Protein AF-0000000066120672 (afdb_homodimer)

pLDDT: mean 97.35, std 4.1, range [66.5, 98.94]

Secondary structure (DSSP, 8-state):
---EEEEEEEE-TTSBSS-TT------S-HHHHHHHHHHHHT-SEEEEEHHHHHHH--------HHHHHHHHHTTS-SSPEEEEE-TT----TT-GGGSTTS-EEEEE-TTS-HHHHHHHHTTSEEEE-SSSS--HHHHHHHHHHTT--EEEE---HHHHHHHHHTT--SEEEEEE-SEEEE-TTS-BSS-SSEEEEE-EEEEEEEETTEEEEEEE---/---EEEEEEEE-TTSBSS-TT------S-HHHHHHHHHHHHT-SEEEEEHHHHHHH--------HHHHHHHHHTTS-SSPEEEEE-TT----TT-GGGSTTS-EEEEE-TTS-HHHHHHHHTTSEEEE-SSSS--HHHHHHHHHHTT--EEEE---HHHHHHHHHTT--SEEEEEE-SEEEE-TTS-BSS-SSEEEEE-EEEEEEEETTEEEEEEE---

Structure (mmCIF, N/CA/C/O backbone):
data_AF-0000000066120672-model_v1
#
loop_
_entity.id
_entity.type
_entity.pdbx_description
1 polymer "2,5-diamino-6-ribosylamino-4(3H)-pyrimidinone 5'-phosphate reductase"
#
loop_
_atom_site.group_PDB
_atom_site.id
_atom_site.type_symbol
_atom_site.label_atom_id
_atom_site.label_alt_id
_atom_site.label_comp_id
_atom_site.label_asym_id
_atom_site.label_entity_id
_atom_site.label_seq_id
_atom_site.pdbx_PDB_ins_code
_atom_site.Cartn_x
_atom_site.Cartn_y
_atom_site.Cartn_z
_atom_site.occupancy
_atom_site.B_iso_or_equiv
_atom_site.auth_seq_id
_atom_site.auth_comp_id
_atom_site.auth_asym_id
_atom_site.auth_atom_id
_atom_site.pdbx_PDB_model_num
ATOM 1 N N . MET A 1 1 ? -8.148 30.797 -4.625 1 92.19 1 MET A N 1
ATOM 2 C CA . MET A 1 1 ? -6.734 30.438 -4.547 1 92.19 1 MET A CA 1
ATOM 3 C C . MET A 1 1 ? -6.473 29.5 -3.367 1 92.19 1 MET A C 1
ATOM 5 O O . MET A 1 1 ? -7.219 29.516 -2.387 1 92.19 1 MET A O 1
ATOM 9 N N . ARG A 1 2 ? -5.52 28.562 -3.482 1 95.88 2 ARG A N 1
ATOM 10 C CA . ARG A 1 2 ? -5.184 27.625 -2.416 1 95.88 2 ARG A CA 1
ATOM 11 C C . ARG A 1 2 ? -3.674 27.438 -2.305 1 95.88 2 ARG A C 1
ATOM 13 O O . ARG A 1 2 ? -2.93 27.797 -3.221 1 95.88 2 ARG A O 1
ATOM 20 N N . PRO A 1 3 ? -3.229 26.969 -1.141 1 98.69 3 PRO A N 1
ATOM 21 C CA . PRO A 1 3 ? -1.801 26.672 -1.003 1 98.69 3 PRO A CA 1
ATOM 22 C C . PRO A 1 3 ? -1.337 25.562 -1.943 1 98.69 3 PRO A C 1
ATOM 24 O O . PRO A 1 3 ? -2.164 24.859 -2.531 1 98.69 3 PRO A O 1
ATOM 27 N N . TYR A 1 4 ? 0.012 25.547 -2.199 1 98.69 4 TYR A N 1
ATOM 28 C CA . TYR A 1 4 ? 0.62 24.328 -2.703 1 98.69 4 TYR A CA 1
ATOM 29 C C . TYR A 1 4 ? 0.546 23.219 -1.665 1 98.69 4 TYR A C 1
ATOM 31 O O . TYR A 1 4 ? 1.135 23.328 -0.587 1 98.69 4 TYR A O 1
ATOM 39 N N . VAL A 1 5 ? -0.21 22.203 -1.959 1 98.88 5 VAL A N 1
ATOM 40 C CA . VAL A 1 5 ? -0.444 21.109 -1.012 1 98.88 5 VAL A CA 1
ATOM 41 C C . VAL A 1 5 ? 0.444 19.922 -1.362 1 98.88 5 VAL A C 1
ATOM 43 O O . VAL A 1 5 ? 0.342 19.359 -2.457 1 98.88 5 VAL A O 1
ATOM 46 N N . PHE A 1 6 ? 1.314 19.562 -0.483 1 98.69 6 PHE A N 1
ATOM 47 C CA . PHE A 1 6 ? 2.09 18.344 -0.716 1 98.69 6 PHE A CA 1
ATOM 48 C C . PHE A 1 6 ? 1.981 17.391 0.472 1 98.69 6 PHE A C 1
ATOM 50 O O . PHE A 1 6 ? 1.935 17.844 1.623 1 98.69 6 PHE A O 1
ATOM 57 N N . VAL A 1 7 ? 1.856 16.141 0.172 1 98.94 7 VAL A N 1
ATOM 58 C CA . VAL A 1 7 ? 1.728 15.07 1.155 1 98.94 7 VAL A CA 1
ATOM 59 C C . VAL A 1 7 ? 3.088 14.414 1.393 1 98.94 7 VAL A C 1
ATOM 61 O O . VAL A 1 7 ? 3.84 14.172 0.445 1 98.94 7 VAL A O 1
ATOM 64 N N . ASN A 1 8 ? 3.445 14.211 2.623 1 98.81 8 ASN A N 1
ATOM 65 C CA . ASN A 1 8 ? 4.57 13.367 3.014 1 98.81 8 ASN A CA 1
ATOM 66 C C . ASN A 1 8 ? 4.129 12.227 3.924 1 98.81 8 ASN A C 1
ATOM 68 O O . ASN A 1 8 ? 3.547 12.461 4.984 1 98.81 8 ASN A O 1
ATOM 72 N N . VAL A 1 9 ? 4.414 11.023 3.568 1 98.38 9 VAL A N 1
ATOM 73 C CA . VAL A 1 9 ? 3.988 9.875 4.355 1 98.38 9 VAL A CA 1
ATOM 74 C C . VAL A 1 9 ? 5.012 8.75 4.219 1 98.38 9 VAL A C 1
ATOM 76 O O . VAL A 1 9 ? 5.703 8.648 3.203 1 98.38 9 VAL A O 1
ATOM 79 N N . ALA A 1 10 ? 5.18 8.008 5.262 1 98.25 10 ALA A N 1
ATOM 80 C CA . ALA A 1 10 ? 5.98 6.789 5.223 1 98.25 10 ALA A CA 1
ATOM 81 C C . ALA A 1 10 ? 5.09 5.551 5.18 1 98.25 10 ALA A C 1
ATOM 83 O O . ALA A 1 10 ? 4.062 5.492 5.859 1 98.25 10 ALA A O 1
ATOM 84 N N . ALA A 1 11 ? 5.48 4.598 4.391 1 98.5 11 ALA A N 1
ATOM 85 C CA . ALA A 1 11 ? 4.699 3.373 4.25 1 98.5 11 ALA A CA 1
ATOM 86 C C . ALA A 1 11 ? 5.609 2.154 4.129 1 98.5 11 ALA A C 1
ATOM 88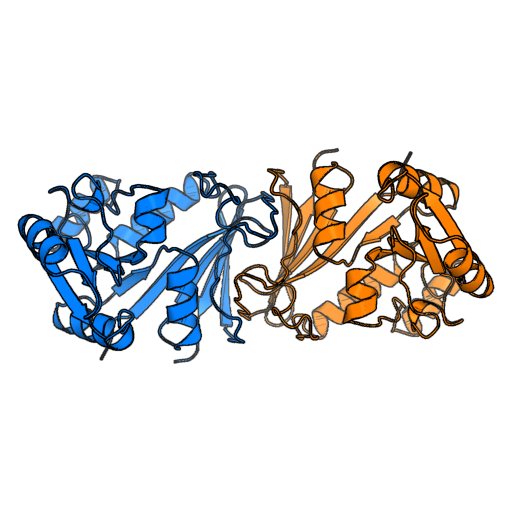 O O . ALA A 1 11 ? 6.777 2.277 3.742 1 98.5 11 ALA A O 1
ATOM 89 N N . SER A 1 12 ? 5.105 0.977 4.559 1 98.75 12 SER A N 1
ATOM 90 C CA . SER A 1 12 ? 5.738 -0.293 4.211 1 98.75 12 SER A CA 1
ATOM 91 C C . SER A 1 12 ? 5.656 -0.56 2.711 1 98.75 12 SER A C 1
ATOM 93 O O . SER A 1 12 ? 4.918 0.119 1.993 1 98.75 12 SER A O 1
ATOM 95 N N . LEU A 1 13 ? 6.398 -1.533 2.254 1 98.88 13 LEU A N 1
ATOM 96 C CA . LEU A 1 13 ? 6.418 -1.843 0.828 1 98.88 13 LEU A CA 1
ATOM 97 C C . LEU A 1 13 ? 5.043 -2.289 0.348 1 98.88 13 LEU A C 1
ATOM 99 O O . LEU A 1 13 ? 4.699 -2.105 -0.823 1 98.88 13 LEU A O 1
ATOM 103 N N . ASP A 1 14 ? 4.227 -2.822 1.266 1 98.81 14 ASP A N 1
ATOM 104 C CA . ASP A 1 14 ? 2.883 -3.275 0.91 1 98.81 14 ASP A CA 1
ATOM 105 C C . ASP A 1 14 ? 1.849 -2.182 1.168 1 98.81 14 ASP A C 1
ATOM 107 O O . ASP A 1 14 ? 0.646 -2.451 1.187 1 98.81 14 ASP A O 1
ATOM 111 N N . GLY A 1 15 ? 2.248 -0.941 1.44 1 98.5 15 GLY A N 1
ATOM 112 C CA . GLY A 1 15 ? 1.396 0.237 1.383 1 98.5 15 GLY A CA 1
ATOM 113 C C . GLY A 1 15 ? 0.753 0.573 2.715 1 98.5 15 GLY A C 1
ATOM 114 O O . GLY A 1 15 ? -0.168 1.391 2.777 1 98.5 15 GLY A O 1
ATOM 115 N N . LYS A 1 16 ? 1.225 -0.081 3.807 1 98.44 16 LYS A N 1
ATOM 116 C CA . LYS A 1 16 ? 0.629 0.154 5.117 1 98.44 16 LYS A CA 1
ATOM 117 C C . LYS A 1 16 ? 1.365 1.262 5.867 1 98.44 16 LYS A C 1
ATOM 119 O O . LYS A 1 16 ? 2.594 1.354 5.797 1 98.44 16 LYS A O 1
ATOM 124 N N . ILE A 1 17 ? 0.602 2.049 6.637 1 97.31 17 ILE A N 1
ATOM 125 C CA . ILE A 1 17 ? 1.225 3.141 7.379 1 97.31 17 ILE A CA 1
ATOM 126 C C . ILE A 1 17 ? 1.201 2.83 8.875 1 97.31 17 ILE A C 1
ATOM 128 O O . ILE A 1 17 ? 1.768 3.572 9.68 1 97.31 17 ILE A O 1
ATOM 132 N N . SER A 1 18 ? 0.506 1.805 9.25 1 95.75 18 SER A N 1
ATOM 133 C CA . SER A 1 18 ? 0.465 1.226 10.594 1 95.75 18 SER A CA 1
ATOM 134 C C . SER A 1 18 ? -0.163 -0.164 10.57 1 95.75 18 SER A C 1
ATOM 136 O O . SER A 1 18 ? -0.599 -0.641 9.523 1 95.75 18 SER A O 1
ATOM 138 N N . ASP A 1 19 ? -0.124 -0.851 11.672 1 95.69 19 ASP A N 1
ATOM 139 C CA . ASP A 1 19 ? -0.864 -2.105 11.781 1 95.69 19 ASP A CA 1
ATOM 140 C C . ASP A 1 19 ? -2.291 -1.859 12.266 1 95.69 19 ASP A C 1
ATOM 142 O O . ASP A 1 19 ? -2.713 -0.711 12.422 1 95.69 19 ASP A O 1
ATOM 146 N N . GLU A 1 20 ? -3.039 -2.877 12.438 1 92.62 20 GLU A N 1
ATOM 147 C CA . GLU A 1 20 ? -4.453 -2.748 12.766 1 92.62 20 GLU A CA 1
ATOM 148 C C . GLU A 1 20 ? -4.648 -2.16 14.164 1 92.62 20 GLU A C 1
ATOM 150 O O . GLU A 1 20 ? -5.727 -1.665 14.492 1 92.62 20 GLU A O 1
ATOM 155 N N . SER A 1 21 ? -3.617 -2.268 14.969 1 86.19 21 SER A N 1
ATOM 156 C CA . SER A 1 21 ? -3.713 -1.699 16.312 1 86.19 21 SER A CA 1
ATOM 157 C C . SER A 1 21 ? -3.451 -0.197 16.297 1 86.19 21 SER A C 1
ATOM 159 O O . SER A 1 21 ? -3.723 0.497 17.266 1 86.19 21 SER A O 1
ATOM 161 N N . ARG A 1 22 ? -3.096 0.302 15.219 1 73.44 22 ARG A N 1
ATOM 162 C CA . ARG A 1 22 ? -2.811 1.715 14.992 1 73.44 22 ARG A CA 1
ATOM 163 C C . ARG A 1 22 ? -1.753 2.225 15.969 1 73.44 22 ARG A C 1
ATOM 165 O O . ARG A 1 22 ? -1.838 3.355 16.453 1 73.44 22 ARG A O 1
ATOM 172 N N . LYS A 1 23 ? -0.928 1.219 16.438 1 73.12 23 LYS A N 1
ATOM 173 C CA . LYS A 1 23 ? 0.22 1.615 17.25 1 73.12 23 LYS A CA 1
ATOM 174 C C . LYS A 1 23 ? 1.409 1.993 16.359 1 73.12 23 LYS A C 1
ATOM 176 O O . LYS A 1 23 ? 1.483 1.584 15.203 1 73.12 23 LYS A O 1
ATOM 181 N N . GLN A 1 24 ? 2.289 2.746 16.984 1 66.56 24 GLN A N 1
ATOM 182 C CA . GLN A 1 24 ? 3.396 3.359 16.266 1 66.56 24 GLN A CA 1
ATOM 183 C C . GLN A 1 24 ? 4.387 2.305 15.781 1 66.56 24 GLN A C 1
ATOM 185 O O . GLN A 1 24 ? 4.867 1.487 16.578 1 66.56 24 GLN A O 1
ATOM 190 N N . LEU A 1 25 ? 4.426 2.053 14.508 1 83.06 25 LEU A N 1
ATOM 191 C CA . LEU A 1 25 ? 5.477 1.27 13.875 1 83.06 25 LEU A CA 1
ATOM 192 C C . LEU A 1 25 ? 6.488 2.178 13.18 1 83.06 25 LEU A C 1
ATOM 194 O O . LEU A 1 25 ? 6.113 3.178 12.57 1 83.06 25 LEU A O 1
ATOM 198 N N . ARG A 1 26 ? 7.727 1.93 13.461 1 87.88 26 ARG A N 1
ATOM 199 C CA . ARG A 1 26 ? 8.766 2.73 12.828 1 87.88 26 ARG A CA 1
ATOM 200 C C . ARG A 1 26 ? 9.016 2.271 11.391 1 87.88 26 ARG A C 1
ATOM 202 O O . ARG A 1 26 ? 9.562 1.19 11.164 1 87.88 26 ARG A O 1
ATOM 209 N N . ILE A 1 27 ? 8.625 3.105 10.5 1 95.38 27 ILE A N 1
ATOM 210 C CA . ILE A 1 27 ? 8.781 2.795 9.086 1 95.38 27 ILE A CA 1
ATOM 211 C C . ILE A 1 27 ? 9.945 3.592 8.508 1 95.38 27 ILE A C 1
ATOM 213 O O . ILE A 1 27 ? 10.773 3.049 7.766 1 95.38 27 ILE A O 1
ATOM 217 N N . SER A 1 28 ? 10.117 4.836 8.859 1 95.38 28 SER A N 1
ATOM 218 C CA . SER A 1 28 ? 11.133 5.727 8.32 1 95.38 28 SER A CA 1
ATOM 219 C C . SER A 1 28 ? 12.492 5.465 8.961 1 95.38 28 SER A C 1
ATOM 221 O O . SER A 1 28 ? 12.57 5.078 10.133 1 95.38 28 SER A O 1
ATOM 223 N N . CYS A 1 29 ? 13.539 5.613 8.266 1 97.06 29 CYS A N 1
ATOM 224 C CA . CYS A 1 29 ? 14.883 5.605 8.82 1 97.06 29 CYS A CA 1
ATOM 225 C C . CYS A 1 29 ? 15.297 7 9.281 1 97.06 29 CYS A C 1
ATOM 227 O O . CYS A 1 29 ? 14.562 7.965 9.078 1 97.06 29 CYS A O 1
ATOM 229 N N . GLU A 1 30 ? 16.469 7.078 9.914 1 97.56 30 GLU A N 1
ATOM 230 C CA . GLU A 1 30 ? 16.953 8.352 10.438 1 97.56 30 GLU A CA 1
ATOM 231 C C . GLU A 1 30 ? 17.156 9.367 9.32 1 97.56 30 GLU A C 1
ATOM 233 O O . GLU A 1 30 ? 16.859 10.555 9.484 1 97.56 30 GLU A O 1
ATOM 238 N N . GLU A 1 31 ? 17.719 8.93 8.195 1 98.44 31 GLU A N 1
ATOM 239 C CA . GLU A 1 31 ? 17.953 9.812 7.059 1 98.44 31 GLU A CA 1
ATOM 240 C C . GLU A 1 31 ? 16.641 10.43 6.559 1 98.44 31 GLU A C 1
ATOM 242 O O . GLU A 1 31 ? 16.578 11.625 6.273 1 98.44 31 GLU A O 1
ATOM 247 N N . ASP A 1 32 ? 15.664 9.617 6.48 1 98.38 32 ASP A N 1
ATOM 248 C CA . ASP A 1 32 ? 14.375 10.117 6.031 1 98.38 32 ASP A CA 1
ATOM 249 C C . ASP A 1 32 ? 13.781 11.094 7.047 1 98.38 32 ASP A C 1
ATOM 251 O O . ASP A 1 32 ? 13.164 12.094 6.668 1 98.38 32 ASP A O 1
ATOM 255 N N . LEU A 1 33 ? 13.898 10.766 8.336 1 97.94 33 LEU A N 1
ATOM 256 C CA . LEU A 1 33 ? 13.375 11.641 9.375 1 97.94 33 LEU A CA 1
ATOM 257 C C . LEU A 1 33 ? 14.016 13.023 9.297 1 97.94 33 LEU A C 1
ATOM 259 O O . LEU A 1 33 ? 13.352 14.031 9.562 1 97.94 33 LEU A O 1
ATOM 263 N N . ARG A 1 34 ? 15.234 13.086 8.93 1 98.31 34 ARG A N 1
ATOM 264 C CA . ARG A 1 34 ? 15.906 14.375 8.758 1 98.31 34 ARG A CA 1
ATOM 265 C C . ARG A 1 34 ? 15.328 15.141 7.57 1 98.31 34 ARG A C 1
ATOM 267 O O . ARG A 1 34 ? 15.156 16.359 7.637 1 98.31 34 ARG A O 1
ATOM 274 N N . ILE A 1 35 ? 15.078 14.414 6.512 1 98.62 35 ILE A N 1
ATOM 275 C CA . ILE A 1 35 ? 14.477 15.039 5.336 1 98.62 35 ILE A CA 1
ATOM 276 C C . ILE A 1 35 ? 13.094 15.578 5.691 1 98.62 35 ILE A C 1
ATOM 278 O O . ILE A 1 35 ? 12.742 16.703 5.324 1 98.62 35 ILE A O 1
ATOM 282 N N . VAL A 1 36 ? 12.305 14.781 6.418 1 98.5 36 VAL A N 1
ATOM 283 C CA . VAL A 1 36 ? 10.961 15.188 6.828 1 98.5 36 VAL A CA 1
ATOM 284 C C . VAL A 1 36 ? 11.039 16.453 7.688 1 98.5 36 VAL A C 1
ATOM 286 O O . VAL A 1 36 ? 10.227 17.359 7.539 1 98.5 36 VAL A O 1
ATOM 289 N N . ASP A 1 37 ? 12.016 16.5 8.586 1 98.75 37 ASP A N 1
ATOM 290 C CA . ASP A 1 37 ? 12.195 17.672 9.43 1 98.75 37 ASP A CA 1
ATOM 291 C C . ASP A 1 37 ? 12.492 18.906 8.594 1 98.75 37 ASP A C 1
ATOM 293 O O . ASP A 1 37 ? 11.977 20 8.883 1 98.75 37 ASP A O 1
ATOM 297 N N . ARG A 1 38 ? 13.289 18.797 7.602 1 98.81 38 ARG A N 1
ATOM 298 C CA . ARG A 1 38 ? 13.586 19.906 6.691 1 98.81 38 ARG A CA 1
ATOM 299 C C . ARG A 1 38 ? 12.336 20.328 5.93 1 98.81 38 ARG A C 1
ATOM 301 O O . ARG A 1 38 ? 12.094 21.531 5.75 1 98.81 38 ARG A O 1
ATOM 308 N N . LEU A 1 39 ? 11.578 19.344 5.488 1 98.81 39 LEU A N 1
ATOM 309 C CA . LEU A 1 39 ? 10.336 19.656 4.781 1 98.81 39 LEU A CA 1
ATOM 310 C C . LEU A 1 39 ? 9.367 20.406 5.684 1 98.81 39 LEU A C 1
ATOM 312 O O . LEU A 1 39 ? 8.688 21.328 5.234 1 98.81 39 LEU A O 1
ATOM 316 N N . ARG A 1 40 ? 9.273 19.953 6.953 1 98.81 40 ARG A N 1
ATOM 317 C CA . ARG A 1 40 ? 8.453 20.688 7.914 1 98.81 40 ARG A CA 1
ATOM 318 C C . ARG A 1 40 ? 8.922 22.141 8.039 1 98.81 40 ARG A C 1
ATOM 320 O O . ARG A 1 40 ? 8.109 23.062 7.984 1 98.81 40 ARG A O 1
ATOM 327 N N . ALA A 1 41 ? 10.211 22.297 8.141 1 98.88 41 ALA A N 1
ATOM 328 C CA . ALA A 1 41 ? 10.773 23.625 8.32 1 98.88 41 ALA A CA 1
ATOM 329 C C . ALA A 1 41 ? 10.484 24.516 7.113 1 98.88 41 ALA A C 1
ATOM 331 O O . ALA A 1 41 ? 10.344 25.734 7.25 1 98.88 41 ALA A O 1
ATOM 332 N N . GLU A 1 42 ? 10.391 23.938 5.992 1 98.62 42 GLU A N 1
ATOM 333 C CA . GLU A 1 42 ? 10.18 24.672 4.746 1 98.62 42 GLU A CA 1
ATOM 334 C C . GLU A 1 42 ? 8.695 24.938 4.512 1 98.62 42 GLU A C 1
ATOM 336 O O . GLU A 1 42 ? 8.328 25.656 3.572 1 98.62 42 GLU A O 1
ATOM 341 N N . SER A 1 43 ? 7.82 24.453 5.367 1 98.81 43 SER A N 1
ATOM 342 C CA . SER A 1 43 ? 6.379 24.578 5.207 1 98.81 43 SER A CA 1
ATOM 343 C C . SER A 1 43 ? 5.828 25.719 6.074 1 98.81 43 SER A C 1
ATOM 345 O O . SER A 1 43 ? 6.43 26.078 7.086 1 98.81 43 SER A O 1
ATOM 347 N N . ASP A 1 44 ? 4.715 26.281 5.602 1 98.81 44 ASP A N 1
ATOM 348 C CA . ASP A 1 44 ? 4.023 27.297 6.383 1 98.81 44 ASP A CA 1
ATOM 349 C C . ASP A 1 44 ? 3.059 26.672 7.383 1 98.81 44 ASP A C 1
ATOM 351 O O . ASP A 1 44 ? 2.768 27.25 8.43 1 98.81 44 ASP A O 1
ATOM 355 N N . ALA A 1 45 ? 2.576 25.469 7.07 1 98.88 45 ALA A N 1
ATOM 356 C CA . ALA A 1 45 ? 1.653 24.734 7.93 1 98.88 45 ALA A CA 1
ATOM 357 C C . ALA A 1 45 ? 1.81 23.234 7.734 1 98.88 45 ALA A C 1
ATOM 359 O O . ALA A 1 45 ? 2.258 22.781 6.68 1 98.88 45 ALA A O 1
ATOM 360 N N . ILE A 1 46 ? 1.487 22.469 8.75 1 98.94 46 ILE A N 1
ATOM 361 C CA . ILE A 1 46 ? 1.428 21.016 8.742 1 98.94 46 ILE A CA 1
ATOM 362 C C . ILE A 1 46 ? 0.029 20.562 9.148 1 98.94 46 ILE A C 1
ATOM 364 O O . ILE A 1 46 ? -0.509 21 10.164 1 98.94 46 ILE A O 1
ATOM 368 N N . MET A 1 47 ? -0.543 19.703 8.359 1 98.88 47 MET A N 1
ATOM 369 C CA . MET A 1 47 ? -1.932 19.312 8.57 1 98.88 47 MET A CA 1
ATOM 370 C C . MET A 1 47 ? -2.041 17.797 8.781 1 98.88 47 MET A C 1
ATOM 372 O O . MET A 1 47 ? -1.415 17.031 8.062 1 98.88 47 MET A O 1
ATOM 376 N N . VAL A 1 48 ? -2.789 17.375 9.773 1 98.75 48 VAL A N 1
ATOM 377 C CA . VAL A 1 48 ? -3.113 15.969 10.016 1 98.75 48 VAL A CA 1
ATOM 378 C C . VAL A 1 48 ? -4.605 15.828 10.305 1 98.75 48 VAL A C 1
ATOM 380 O O . VAL A 1 48 ? -5.293 16.828 10.562 1 98.75 48 VAL A O 1
ATOM 383 N N . GLY A 1 49 ? -5.09 14.641 10.18 1 98.5 49 GLY A N 1
ATOM 384 C CA . GLY A 1 49 ? -6.434 14.328 10.641 1 98.5 49 GLY A CA 1
ATOM 385 C C . GLY A 1 49 ? -6.492 13.945 12.109 1 98.5 49 GLY A C 1
ATOM 386 O O . GLY A 1 49 ? -5.48 13.547 12.688 1 98.5 49 GLY A O 1
ATOM 387 N N . ILE A 1 50 ? -7.641 13.945 12.617 1 98.38 50 ILE A N 1
ATOM 388 C CA . ILE A 1 50 ? -7.859 13.68 14.039 1 98.38 50 ILE A CA 1
ATOM 389 C C . ILE A 1 50 ? -7.426 12.25 14.367 1 98.38 50 ILE A C 1
ATOM 391 O O . ILE A 1 50 ? -6.914 11.984 15.453 1 98.38 50 ILE A O 1
ATOM 395 N N . GLY A 1 51 ? -7.629 11.328 13.43 1 95.69 51 GLY A N 1
ATOM 396 C CA . GLY A 1 51 ? -7.195 9.961 13.672 1 95.69 51 GLY A CA 1
ATOM 397 C C . GLY A 1 51 ? -5.719 9.859 14.008 1 95.69 51 GLY A C 1
ATOM 398 O O . GLY A 1 51 ? -5.336 9.078 14.883 1 95.69 51 GLY A O 1
ATOM 399 N N . THR A 1 52 ? -4.902 10.594 13.352 1 95.69 52 THR A N 1
ATOM 400 C CA . THR A 1 52 ? -3.465 10.617 13.594 1 95.69 52 THR A CA 1
ATOM 401 C C . THR A 1 52 ? -3.158 11.195 14.969 1 95.69 52 THR A C 1
ATOM 403 O O . THR A 1 52 ? -2.301 10.68 15.688 1 95.69 52 THR A O 1
ATOM 406 N N . VAL A 1 53 ? -3.816 12.25 15.344 1 97.19 53 VAL A N 1
ATOM 407 C CA . VAL A 1 53 ? -3.629 12.859 16.656 1 97.19 53 VAL A CA 1
ATOM 408 C C . VAL A 1 53 ? -3.963 11.844 17.75 1 97.19 53 VAL A C 1
ATOM 410 O O . VAL A 1 53 ? -3.205 11.688 18.719 1 97.19 53 VAL A O 1
ATOM 413 N N . LEU A 1 54 ? -5.094 11.18 17.609 1 96.06 54 LEU A N 1
ATOM 414 C CA . LEU A 1 54 ? -5.559 10.242 18.625 1 96.06 54 LEU A CA 1
ATOM 415 C C . LEU A 1 54 ? -4.617 9.047 18.719 1 96.06 54 LEU A C 1
ATOM 417 O O . LEU A 1 54 ? -4.383 8.523 19.812 1 96.06 54 LEU A O 1
ATOM 421 N N . ALA A 1 55 ? -4.094 8.664 17.609 1 93.25 55 ALA A N 1
ATOM 422 C CA . ALA A 1 55 ? -3.277 7.453 17.578 1 93.25 55 ALA A CA 1
ATOM 423 C C . ALA A 1 55 ? -1.842 7.746 18 1 93.25 55 ALA A C 1
ATOM 425 O O . ALA A 1 55 ? -1.226 6.953 18.719 1 93.25 55 ALA A O 1
ATOM 426 N N . ASP A 1 56 ? -1.258 8.922 17.641 1 93.56 56 ASP A N 1
ATOM 427 C CA . ASP A 1 56 ? 0.182 9.133 17.766 1 93.56 56 ASP A CA 1
ATOM 428 C C . ASP A 1 56 ? 0.495 10.25 18.75 1 93.56 56 ASP A C 1
ATOM 430 O O . ASP A 1 56 ? 1.643 10.406 19.172 1 93.56 56 ASP A O 1
ATOM 434 N N . ASP A 1 57 ? -0.458 11.086 19.094 1 96.56 57 ASP A N 1
ATOM 435 C CA . ASP A 1 57 ? -0.274 12.266 19.938 1 96.56 57 ASP A CA 1
ATOM 436 C C . ASP A 1 57 ? 0.965 13.055 19.516 1 96.56 57 ASP A C 1
ATOM 438 O O . ASP A 1 57 ? 1.845 13.32 20.328 1 96.56 57 ASP A O 1
ATOM 442 N N . PRO A 1 58 ? 0.978 13.469 18.25 1 96.62 58 PRO A N 1
ATOM 443 C CA . PRO A 1 58 ? 2.182 14.102 17.703 1 96.62 58 PRO A CA 1
ATOM 444 C C . PRO A 1 58 ? 2.369 15.539 18.172 1 96.62 58 PRO A C 1
ATOM 446 O O . PRO A 1 58 ? 1.409 16.172 18.609 1 96.62 58 PRO A O 1
ATOM 449 N N . ARG A 1 59 ? 3.549 16.062 18.062 1 97.44 59 ARG A N 1
ATOM 450 C CA . ARG A 1 59 ? 3.85 17.453 18.359 1 97.44 59 ARG A CA 1
ATOM 451 C C . ARG A 1 59 ? 3.705 18.328 17.125 1 97.44 59 ARG A C 1
ATOM 453 O O . ARG A 1 59 ? 3.334 19.5 17.219 1 97.44 59 ARG A O 1
ATOM 460 N N . LEU A 1 60 ? 4.023 17.781 15.938 1 98 60 LEU A N 1
ATOM 461 C CA . LEU A 1 60 ? 3.992 18.469 14.641 1 98 60 LEU A CA 1
ATOM 462 C C . LEU A 1 60 ? 4.844 19.734 14.672 1 98 60 LEU A C 1
ATOM 464 O O . LEU A 1 60 ? 4.387 20.797 14.266 1 98 60 LEU A O 1
ATOM 468 N N . THR A 1 61 ? 6.051 19.562 15.164 1 98.56 61 THR A N 1
ATOM 469 C CA . THR A 1 61 ? 7.02 20.656 15.219 1 98.56 61 THR A CA 1
ATOM 470 C C . THR A 1 61 ? 8.297 20.281 14.469 1 98.56 61 THR A C 1
ATOM 472 O O . THR A 1 61 ? 8.484 19.125 14.094 1 98.56 61 THR A O 1
ATOM 475 N N . VAL A 1 62 ? 9.07 21.328 14.164 1 98.75 62 VAL A N 1
ATOM 476 C CA . VAL A 1 62 ? 10.43 21.125 13.672 1 98.75 62 VAL A CA 1
ATOM 477 C C . VAL A 1 62 ? 11.344 20.703 14.82 1 98.75 62 VAL A C 1
ATOM 479 O O . VAL A 1 62 ? 11.445 21.406 15.828 1 98.75 62 VAL A O 1
ATOM 482 N N . LYS A 1 63 ? 12 19.641 14.68 1 98.12 63 LYS A N 1
ATOM 483 C CA . LYS A 1 63 ? 12.789 19.078 15.766 1 98.12 63 LYS A CA 1
ATOM 484 C C . LYS A 1 63 ? 14.148 19.766 15.875 1 98.12 63 LYS A C 1
ATOM 486 O O . LYS A 1 63 ? 14.641 20 16.984 1 98.12 63 LYS A O 1
ATOM 491 N N . SER A 1 64 ? 14.742 20.047 14.773 1 98.31 64 SER A N 1
ATOM 492 C CA . SER A 1 64 ? 16.078 20.641 14.742 1 98.31 64 SER A CA 1
ATOM 493 C C . SER A 1 64 ? 16.047 22.078 15.234 1 98.31 64 SER A C 1
ATOM 495 O O . SER A 1 64 ? 15.336 22.922 14.672 1 98.31 64 SER A O 1
ATOM 497 N N . ALA A 1 65 ? 16.859 22.375 16.141 1 98.31 65 ALA A N 1
ATOM 498 C CA . ALA A 1 65 ? 16.984 23.75 16.656 1 98.31 65 ALA A CA 1
ATOM 499 C C . ALA A 1 65 ? 17.531 24.672 15.57 1 98.31 65 ALA A C 1
ATOM 501 O O . ALA A 1 65 ? 17.094 25.828 15.469 1 98.31 65 ALA A O 1
ATOM 502 N N . GLU A 1 66 ? 18.406 24.141 14.867 1 98.56 66 GLU A N 1
ATOM 503 C CA . GLU A 1 66 ? 19.016 24.922 13.797 1 98.56 66 GLU A CA 1
ATOM 504 C C . GLU A 1 66 ? 17.984 25.312 12.75 1 98.56 66 GLU A C 1
ATOM 506 O O . GLU A 1 66 ? 17.984 26.453 12.273 1 98.56 66 GLU A O 1
ATOM 511 N N . LEU A 1 67 ? 17.125 24.438 12.43 1 98.69 67 LEU A N 1
ATOM 512 C CA . LEU A 1 67 ? 16.094 24.703 11.445 1 98.69 67 LEU A CA 1
ATOM 513 C C . LEU A 1 67 ? 15.078 25.703 11.992 1 98.69 67 LEU A C 1
ATOM 515 O O . LEU A 1 67 ? 14.602 26.578 11.266 1 98.69 67 LEU A O 1
ATOM 519 N N . ARG A 1 68 ? 14.742 25.594 13.211 1 98.62 68 ARG A N 1
ATOM 520 C CA . ARG A 1 68 ? 13.844 26.562 13.836 1 98.62 68 ARG A CA 1
ATOM 521 C C . ARG A 1 68 ? 14.461 27.953 13.859 1 98.62 68 ARG A C 1
ATOM 523 O O . ARG A 1 68 ? 13.781 28.938 13.594 1 98.62 68 ARG A O 1
ATOM 530 N N . GLU A 1 69 ? 15.75 28 14.141 1 98.5 69 GLU A N 1
ATOM 531 C CA . GLU A 1 69 ? 16.453 29.281 14.141 1 98.5 69 GLU A CA 1
ATOM 532 C C . GLU A 1 69 ? 16.484 29.906 12.75 1 98.5 69 GLU A C 1
ATOM 534 O O . GLU A 1 69 ? 16.312 31.125 12.609 1 98.5 69 GLU A O 1
ATOM 539 N N . LYS A 1 70 ? 16.719 29.078 11.836 1 98.25 70 LYS A N 1
ATOM 540 C CA . LYS A 1 70 ? 16.734 29.562 10.453 1 98.25 70 LYS A CA 1
ATOM 541 C C . LYS A 1 70 ? 15.367 30.141 10.07 1 98.25 70 LYS A C 1
ATOM 543 O O . LYS A 1 70 ? 15.297 31.172 9.406 1 98.25 70 LYS A O 1
ATOM 548 N N . ARG A 1 71 ? 14.297 29.5 10.453 1 98.25 71 ARG A N 1
ATOM 549 C CA . ARG A 1 71 ? 12.953 30.031 10.219 1 98.25 71 ARG A CA 1
ATOM 550 C C . ARG A 1 71 ? 12.805 31.406 10.836 1 98.25 71 ARG A C 1
ATOM 552 O O . ARG A 1 71 ? 12.297 32.344 10.195 1 98.25 71 ARG A O 1
ATOM 559 N N . GLN A 1 72 ? 13.281 31.516 12 1 98.06 72 GLN A N 1
ATOM 560 C CA . GLN A 1 72 ? 13.156 32.781 12.711 1 98.06 72 GLN A CA 1
ATOM 561 C C . GLN A 1 72 ? 13.953 33.875 12.023 1 98.06 72 GLN A C 1
ATOM 563 O O . GLN A 1 72 ? 13.492 35.031 11.93 1 98.06 72 GLN A O 1
ATOM 568 N N . LYS A 1 73 ? 15.094 33.5 11.578 1 98 73 LYS A N 1
ATOM 569 C CA . LYS A 1 73 ? 15.93 34.469 10.852 1 98 73 LYS A CA 1
ATOM 570 C C . LYS A 1 73 ? 15.25 34.938 9.57 1 98 73 LYS A C 1
ATOM 572 O O . LYS A 1 73 ? 15.461 36.062 9.133 1 98 73 LYS A O 1
ATOM 577 N N . ASP A 1 74 ? 14.422 34.094 9.047 1 96.88 74 ASP A N 1
ATOM 578 C CA . ASP A 1 74 ? 13.695 34.438 7.82 1 96.88 74 ASP A CA 1
ATOM 579 C C . ASP A 1 74 ? 12.375 35.125 8.141 1 96.88 74 ASP A C 1
ATOM 581 O O . ASP A 1 74 ? 11.539 35.312 7.254 1 96.88 74 ASP A O 1
ATOM 585 N N . GLY A 1 75 ? 12.125 35.406 9.344 1 97 75 GLY A N 1
ATOM 586 C CA . GLY A 1 75 ? 10.969 36.188 9.758 1 97 75 GLY A CA 1
ATOM 587 C C . GLY A 1 75 ? 9.734 35.344 9.984 1 97 75 GLY A C 1
ATOM 588 O O . GLY A 1 75 ? 8.609 35.844 10 1 97 75 GLY A O 1
ATOM 589 N N . LYS A 1 76 ? 9.992 34.062 10.141 1 97.25 76 LYS A N 1
ATOM 590 C CA . LYS A 1 76 ? 8.875 33.156 10.352 1 97.25 76 LYS A CA 1
ATOM 591 C C . LYS A 1 76 ? 8.844 32.656 11.797 1 97.25 76 LYS A C 1
ATOM 593 O O . LYS A 1 76 ? 9.82 32.781 12.523 1 97.25 76 LYS A O 1
ATOM 598 N N . GLU A 1 77 ? 7.715 32.156 12.195 1 97.75 77 GLU A N 1
ATOM 599 C CA . GLU A 1 77 ? 7.656 31.438 13.461 1 97.75 77 GLU A CA 1
ATOM 600 C C . GLU A 1 77 ? 8.57 30.219 13.445 1 97.75 77 GLU A C 1
ATOM 602 O O . GLU A 1 77 ? 8.805 29.625 12.391 1 97.75 77 GLU A O 1
ATOM 607 N N . PRO A 1 78 ? 9.078 29.859 14.602 1 98.31 78 PRO A N 1
ATOM 608 C CA . PRO A 1 78 ? 10.008 28.734 14.641 1 98.31 78 PRO A CA 1
ATOM 609 C C . PRO A 1 78 ? 9.375 27.438 14.172 1 98.31 78 PRO A C 1
ATOM 611 O O . PRO A 1 78 ? 10.078 26.531 13.695 1 98.31 78 PRO A O 1
ATOM 614 N N . ASN A 1 79 ? 8.094 27.297 14.359 1 98.81 79 ASN A N 1
ATOM 615 C CA . ASN A 1 79 ? 7.34 26.141 13.898 1 98.81 79 ASN A CA 1
ATOM 616 C C . ASN A 1 79 ? 6.215 26.547 12.953 1 98.81 79 ASN A C 1
ATOM 618 O O . ASN A 1 79 ? 5.641 27.625 13.094 1 98.81 79 ASN A O 1
ATOM 622 N N . PRO A 1 80 ? 5.922 25.656 11.945 1 98.81 80 PRO A N 1
ATOM 623 C CA . PRO A 1 80 ? 4.738 25.891 11.117 1 98.81 80 PRO A CA 1
ATOM 624 C C . PRO A 1 80 ? 3.438 25.859 11.922 1 98.81 80 PRO A C 1
ATOM 626 O O . PRO A 1 80 ? 3.398 25.281 13.008 1 98.81 80 PRO A O 1
ATOM 629 N N . LEU A 1 81 ? 2.445 26.469 11.336 1 98.81 81 LEU A N 1
ATOM 630 C CA . LEU A 1 81 ? 1.098 26.312 11.875 1 98.81 81 LEU A CA 1
ATOM 631 C C . LEU A 1 81 ? 0.67 24.859 11.867 1 98.81 81 LEU A C 1
ATOM 633 O O . LEU A 1 81 ? 0.846 24.156 10.867 1 98.81 81 LEU A O 1
ATOM 637 N N . ARG A 1 82 ? 0.218 24.359 13.031 1 98.88 82 ARG A N 1
ATOM 638 C CA . ARG A 1 82 ? -0.371 23.016 13.086 1 98.88 82 ARG A CA 1
ATOM 639 C C . ARG A 1 82 ? -1.858 23.062 12.758 1 98.88 82 ARG A C 1
ATOM 641 O O . ARG A 1 82 ? -2.598 23.891 13.297 1 98.88 82 ARG A O 1
ATOM 648 N N . VAL A 1 83 ? -2.27 22.234 11.797 1 98.94 83 VAL A N 1
ATOM 649 C CA . VAL A 1 83 ? -3.678 22.172 11.414 1 98.94 83 VAL A CA 1
ATOM 650 C C . VAL A 1 83 ? -4.227 20.781 11.664 1 98.94 83 VAL A C 1
ATOM 652 O O . VAL A 1 83 ? -3.656 19.781 11.195 1 98.94 83 VAL A O 1
ATOM 655 N N . VAL A 1 84 ? -5.309 20.656 12.391 1 98.94 84 VAL A N 1
ATOM 656 C CA . VAL A 1 84 ? -5.977 19.391 12.633 1 98.94 84 VAL A CA 1
ATOM 657 C C . VAL A 1 84 ? -7.367 19.406 12 1 98.94 84 VAL A C 1
ATOM 659 O O . VAL A 1 84 ? -8.188 20.266 12.312 1 98.94 84 VAL A O 1
ATOM 662 N N . VAL A 1 85 ? -7.609 18.547 11.117 1 98.94 85 VAL A N 1
ATOM 663 C CA . VAL A 1 85 ? -8.953 18.344 10.578 1 98.94 85 VAL A CA 1
ATOM 664 C C . VAL A 1 85 ? -9.734 17.391 11.484 1 98.94 85 VAL A C 1
ATOM 666 O O . VAL A 1 85 ? -9.414 16.219 11.578 1 98.94 85 VAL A O 1
ATOM 669 N N . ASP A 1 86 ? -10.711 17.859 12.094 1 98.81 86 ASP A N 1
ATOM 670 C CA . ASP A 1 86 ? -11.453 17.156 13.141 1 98.81 86 ASP A CA 1
ATOM 671 C C . ASP A 1 86 ? -12.938 17.516 13.102 1 98.81 86 ASP A C 1
ATOM 673 O O . ASP A 1 86 ? -13.406 18.297 13.93 1 98.81 86 ASP A O 1
ATOM 677 N N . SER A 1 87 ? -13.664 16.812 12.242 1 98.81 87 SER A N 1
ATOM 678 C CA . SER A 1 87 ? -15.047 17.172 11.938 1 98.81 87 SER A CA 1
ATOM 679 C C . SER A 1 87 ? -15.883 17.297 13.211 1 98.81 87 SER A C 1
ATOM 681 O O . SER A 1 87 ? -16.766 18.156 13.297 1 98.81 87 SER A O 1
ATOM 683 N N . ARG A 1 88 ? -15.594 16.594 14.25 1 98.56 88 ARG A N 1
ATOM 684 C CA . ARG A 1 88 ? -16.469 16.531 15.422 1 98.56 88 ARG A CA 1
ATOM 685 C C . ARG A 1 88 ? -15.75 17.062 16.656 1 98.56 88 ARG A C 1
ATOM 687 O O . ARG A 1 88 ? -16.203 16.844 17.781 1 98.56 88 ARG A O 1
ATOM 694 N N . CYS A 1 89 ? -14.586 17.672 16.5 1 98.75 89 CYS A N 1
ATOM 695 C CA . CYS A 1 89 ? -13.82 18.297 17.594 1 98.75 89 CYS A CA 1
ATOM 696 C C . CYS A 1 89 ? -13.484 17.266 18.672 1 98.75 89 CYS A C 1
ATOM 698 O O . CYS A 1 89 ? -13.727 17.5 19.844 1 98.75 89 CYS A O 1
ATOM 700 N N . ARG A 1 90 ? -12.891 16.219 18.312 1 98.5 90 ARG A N 1
ATOM 701 C CA . ARG A 1 90 ? -12.586 15.117 19.203 1 98.5 90 ARG A CA 1
ATOM 702 C C . ARG A 1 90 ? -11.211 15.289 19.844 1 98.5 90 ARG A C 1
ATOM 704 O O . ARG A 1 90 ? -10.82 14.508 20.719 1 98.5 90 ARG A O 1
ATOM 711 N N . VAL A 1 91 ? -10.43 16.25 19.438 1 98.81 91 VAL A N 1
ATOM 712 C CA . VAL A 1 91 ? -9.062 16.422 19.922 1 98.81 91 VAL A CA 1
ATOM 713 C C . VAL A 1 91 ? -9.055 16.547 21.438 1 98.81 91 VAL A C 1
ATOM 715 O O . VAL A 1 91 ? -9.797 17.359 22 1 98.81 91 VAL A O 1
ATOM 718 N N . PRO A 1 92 ? -8.281 15.742 22.109 1 98.5 92 PRO A N 1
ATOM 719 C CA . PRO A 1 92 ? -8.188 15.891 23.562 1 98.5 92 PRO A CA 1
ATOM 720 C C . PRO A 1 92 ? -7.516 17.203 23.984 1 98.5 92 PRO A C 1
ATOM 722 O O . PRO A 1 92 ? -6.551 17.625 23.344 1 98.5 92 PRO A O 1
ATOM 725 N N . LEU A 1 93 ? -7.934 17.734 25.078 1 98.12 93 LEU A N 1
ATOM 726 C CA . LEU A 1 93 ? -7.352 18.969 25.578 1 98.12 93 LEU A CA 1
ATOM 727 C C . LEU A 1 93 ? -5.926 18.75 26.062 1 98.12 93 LEU A C 1
ATOM 729 O O . LEU A 1 93 ? -5.156 19.703 26.203 1 98.12 93 LEU A O 1
ATOM 733 N N . THR A 1 94 ? -5.566 17.484 26.312 1 98.19 94 THR A N 1
ATOM 734 C CA . THR A 1 94 ? -4.234 17.141 26.781 1 98.19 94 THR A CA 1
ATOM 735 C C . THR A 1 94 ? -3.301 16.844 25.609 1 98.19 94 THR A C 1
ATOM 737 O O . THR A 1 94 ? -2.123 16.531 25.812 1 98.19 94 THR A O 1
ATOM 740 N N . ALA A 1 95 ? -3.838 16.875 24.422 1 98.56 95 ALA A N 1
ATOM 741 C CA . ALA A 1 95 ? -3.027 16.562 23.234 1 98.56 95 ALA A CA 1
ATOM 742 C C . ALA A 1 95 ? -1.817 17.484 23.141 1 98.56 95 ALA A C 1
ATOM 744 O O . ALA A 1 95 ? -1.93 18.703 23.375 1 98.56 95 ALA A O 1
ATOM 745 N N . ARG A 1 96 ? -0.677 16.969 22.703 1 98.5 96 ARG A N 1
ATOM 746 C CA . ARG A 1 96 ? 0.568 17.719 22.594 1 98.5 96 ARG A CA 1
ATOM 747 C C . ARG A 1 96 ? 0.448 18.828 21.547 1 98.5 96 ARG A C 1
ATOM 749 O O . ARG A 1 96 ? 1.088 19.875 21.672 1 98.5 96 ARG A O 1
ATOM 756 N N . ILE A 1 97 ? -0.391 18.562 20.641 1 98.31 97 ILE A N 1
ATOM 757 C CA . ILE A 1 97 ? -0.531 19.516 19.531 1 98.31 97 ILE A CA 1
ATOM 758 C C . ILE A 1 97 ? -1.188 20.797 20.031 1 98.31 97 ILE A C 1
ATOM 760 O O . ILE A 1 97 ? -1.19 21.812 19.328 1 98.31 97 ILE A O 1
ATOM 764 N N . LEU A 1 98 ? -1.76 20.812 21.219 1 98.44 98 LEU A N 1
ATOM 765 C CA . LEU A 1 98 ? -2.447 21.984 21.75 1 98.44 98 LEU A CA 1
ATOM 766 C C . LEU A 1 98 ? -1.557 22.734 22.734 1 98.44 98 LEU A C 1
ATOM 768 O O . LEU A 1 98 ? -1.979 23.734 23.312 1 98.44 98 LEU A O 1
ATOM 772 N N . ASN A 1 99 ? -0.328 22.312 22.859 1 97.56 99 ASN A N 1
ATOM 773 C CA . ASN A 1 99 ? 0.562 23.031 23.766 1 97.56 99 ASN A CA 1
ATOM 774 C C . ASN A 1 99 ? 1.039 24.344 23.156 1 97.56 99 ASN A C 1
ATOM 776 O O . ASN A 1 99 ? 0.595 24.719 22.062 1 97.56 99 ASN A O 1
ATOM 780 N N . ASP A 1 100 ? 1.972 25.016 23.844 1 96.69 100 ASP A N 1
ATOM 781 C CA . ASP A 1 100 ? 2.332 26.375 23.453 1 96.69 100 ASP A CA 1
ATOM 782 C C . ASP A 1 100 ? 3.586 26.375 22.578 1 96.69 100 ASP A C 1
ATOM 784 O O . ASP A 1 100 ? 4.18 27.422 22.344 1 96.69 100 ASP A O 1
ATOM 788 N N . GLU A 1 101 ? 3.945 25.188 22.016 1 96.94 101 GLU A N 1
ATOM 789 C CA . GLU A 1 101 ? 5.152 25.094 21.203 1 96.94 101 GLU A CA 1
ATOM 790 C C . GLU A 1 101 ? 4.93 25.734 19.828 1 96.94 101 GLU A C 1
ATOM 792 O O . GLU A 1 101 ? 5.883 26.188 19.188 1 96.94 101 GLU A O 1
ATOM 797 N N . ALA A 1 102 ? 3.742 25.688 19.375 1 98.19 102 ALA A N 1
ATOM 798 C CA . ALA A 1 102 ? 3.35 26.219 18.062 1 98.19 102 ALA A CA 1
ATOM 799 C C . ALA A 1 102 ? 1.863 26.562 18.047 1 98.19 102 ALA A C 1
ATOM 801 O O . ALA A 1 102 ? 1.091 26.078 18.859 1 98.19 102 ALA A O 1
ATOM 802 N N . ARG A 1 103 ? 1.477 27.422 17.125 1 98.31 103 ARG A N 1
ATOM 803 C CA . ARG A 1 103 ? 0.062 27.734 16.922 1 98.31 103 ARG A CA 1
ATOM 804 C C . ARG A 1 103 ? -0.682 26.531 16.344 1 98.31 103 ARG A C 1
ATOM 806 O O . ARG A 1 103 ? -0.121 25.781 15.547 1 98.31 103 ARG A O 1
ATOM 813 N N . THR A 1 104 ? -1.887 26.375 16.75 1 98.81 104 THR A N 1
ATOM 814 C CA . THR A 1 104 ? -2.705 25.266 16.25 1 98.81 104 THR A CA 1
ATOM 815 C C . THR A 1 104 ? -4.066 25.781 15.781 1 98.81 104 THR A C 1
ATOM 817 O O . THR A 1 104 ? -4.684 26.625 16.438 1 98.81 104 THR A O 1
ATOM 820 N N . LEU A 1 105 ? -4.445 25.391 14.648 1 98.94 105 LEU A N 1
ATOM 821 C CA . LEU A 1 105 ? -5.801 25.547 14.141 1 98.94 105 LEU A CA 1
ATOM 822 C C . LEU A 1 105 ? -6.531 24.219 14.102 1 98.94 105 LEU A C 1
ATOM 824 O O . LEU A 1 105 ? -6.043 23.25 13.5 1 98.94 105 LEU A O 1
ATOM 828 N N . VAL A 1 106 ? -7.66 24.109 14.75 1 98.94 106 VAL A N 1
ATOM 829 C CA . VAL A 1 106 ? -8.531 22.938 14.656 1 98.94 106 VAL A CA 1
ATOM 830 C C . VAL A 1 106 ? -9.711 23.25 13.742 1 98.94 106 VAL A C 1
ATOM 832 O O . VAL A 1 106 ? -10.539 24.109 14.055 1 98.94 106 VAL A O 1
ATOM 835 N N . ALA A 1 107 ? -9.75 22.625 12.594 1 98.94 107 ALA A N 1
ATOM 836 C CA . ALA A 1 107 ? -10.867 22.75 11.664 1 98.94 107 ALA A CA 1
ATOM 837 C C . ALA A 1 107 ? -11.969 21.75 11.984 1 98.94 107 ALA A C 1
ATOM 839 O O . ALA A 1 107 ? -11.727 20.547 12.016 1 98.94 107 ALA A O 1
ATOM 840 N N . VAL A 1 108 ? -13.172 22.219 12.164 1 98.94 108 VAL A N 1
ATOM 841 C CA . VAL A 1 108 ? -14.297 21.359 12.516 1 98.94 108 VAL A CA 1
ATOM 842 C C . VAL A 1 108 ? -15.445 21.594 11.531 1 98.94 108 VAL A C 1
ATOM 844 O O . VAL A 1 108 ? -15.352 22.453 10.656 1 98.94 108 VAL A O 1
ATOM 847 N N . SER A 1 109 ? -16.422 20.719 11.547 1 98.81 109 SER A N 1
ATOM 848 C CA . SER A 1 109 ? -17.672 20.938 10.812 1 98.81 109 SER A CA 1
ATOM 849 C C . SER A 1 109 ? -18.75 21.5 11.727 1 98.81 109 SER A C 1
ATOM 851 O O . SER A 1 109 ? -18.531 21.688 12.922 1 98.81 109 SER A O 1
ATOM 853 N N . ARG A 1 110 ? -19.891 21.781 11.109 1 98.44 110 ARG A N 1
ATOM 854 C CA . ARG A 1 110 ? -20.984 22.406 11.852 1 98.44 110 ARG A CA 1
ATOM 855 C C . ARG A 1 110 ? -21.562 21.453 12.883 1 98.44 110 ARG A C 1
ATOM 857 O O . ARG A 1 110 ? -22.234 21.891 13.828 1 98.44 110 ARG A O 1
ATOM 864 N N . ILE A 1 111 ? -21.234 20.203 12.781 1 98.31 111 ILE A N 1
ATOM 865 C CA . ILE A 1 111 ? -21.859 19.234 13.68 1 98.31 111 ILE A CA 1
ATOM 866 C C . ILE A 1 111 ? -21.031 19.094 14.953 1 98.31 111 ILE A C 1
ATOM 868 O O . ILE A 1 111 ? -21.422 18.375 15.875 1 98.31 111 ILE A O 1
ATOM 872 N N . ALA A 1 112 ? -19.906 19.734 14.977 1 98.69 112 ALA A N 1
ATOM 873 C CA . ALA A 1 112 ? -19.094 19.672 16.172 1 98.69 112 ALA A CA 1
ATOM 874 C C . ALA A 1 112 ? -19.844 20.203 17.391 1 98.69 112 ALA A C 1
ATOM 876 O O . ALA A 1 112 ? -20.5 21.25 17.312 1 98.69 112 ALA A O 1
ATOM 877 N N . PRO A 1 113 ? -19.766 19.516 18.547 1 98.56 113 PRO A N 1
ATOM 878 C CA . PRO A 1 113 ? -20.453 20 19.75 1 98.56 113 PRO A CA 1
ATOM 879 C C . PRO A 1 113 ? -19.938 21.359 20.203 1 98.56 113 PRO A C 1
ATOM 881 O O . PRO A 1 113 ? -18.734 21.547 20.406 1 98.56 113 PRO A O 1
ATOM 884 N N . GLU A 1 114 ? -20.812 22.219 20.516 1 98.12 114 GLU A N 1
ATOM 885 C CA . GLU A 1 114 ? -20.5 23.594 20.859 1 98.12 114 GLU A CA 1
ATOM 886 C C . GLU A 1 114 ? -19.641 23.672 22.109 1 98.12 114 GLU A C 1
ATOM 888 O O . GLU A 1 114 ? -18.703 24.469 22.203 1 98.12 114 GLU A O 1
ATOM 893 N N . GLU A 1 115 ? -19.984 22.859 23.078 1 98.06 115 GLU A N 1
ATOM 894 C CA . GLU A 1 115 ? -19.266 22.891 24.344 1 98.06 115 GLU A CA 1
ATOM 895 C C . GLU A 1 115 ? -17.797 22.5 24.156 1 98.06 115 GLU A C 1
ATOM 897 O O . GLU A 1 115 ? -16.906 23.125 24.734 1 98.06 115 GLU A O 1
ATOM 902 N N . LYS A 1 116 ? -17.609 21.453 23.375 1 98.12 116 LYS A N 1
ATOM 903 C CA . LYS A 1 116 ? -16.234 21.031 23.094 1 98.12 116 LYS A CA 1
ATOM 904 C C . LYS A 1 116 ? -15.469 22.109 22.344 1 98.12 116 LYS A C 1
ATOM 906 O O . LYS A 1 116 ? -14.305 22.375 22.641 1 98.12 116 LYS A O 1
ATOM 911 N N . VAL A 1 117 ? -16.109 22.688 21.359 1 98.69 117 VAL A N 1
ATOM 912 C CA . VAL A 1 117 ? -15.5 23.75 20.578 1 98.69 117 VAL A CA 1
ATOM 913 C C . VAL A 1 117 ? -15.086 24.906 21.484 1 98.69 117 VAL A C 1
ATOM 915 O O . VAL A 1 117 ? -13.984 25.438 21.344 1 98.69 117 VAL A O 1
ATOM 918 N N . ARG A 1 118 ? -15.898 25.25 22.422 1 98.38 118 ARG A N 1
ATOM 919 C CA . ARG A 1 118 ? -15.609 26.328 23.359 1 98.38 118 ARG A CA 1
ATOM 920 C C . ARG A 1 118 ? -14.367 26.016 24.188 1 98.38 118 ARG A C 1
ATOM 922 O O . ARG A 1 118 ? -13.555 26.906 24.453 1 98.38 118 ARG A O 1
ATOM 929 N N . GLU A 1 119 ? -14.305 24.797 24.641 1 98.44 119 GLU A N 1
ATOM 930 C CA . GLU A 1 119 ? -13.156 24.391 25.438 1 98.44 119 GLU A CA 1
ATOM 931 C C . GLU A 1 119 ? -11.867 24.438 24.625 1 98.44 119 GLU A C 1
ATOM 933 O O . GLU A 1 119 ? -10.836 24.906 25.109 1 98.44 119 GLU A O 1
ATOM 938 N N . VAL A 1 120 ? -11.898 23.953 23.375 1 98.75 120 VAL A N 1
ATOM 939 C CA . VAL A 1 120 ? -10.719 23.922 22.531 1 98.75 120 VAL A CA 1
ATOM 940 C C . VAL A 1 120 ? -10.305 25.344 22.156 1 98.75 120 VAL A C 1
ATOM 942 O O . VAL A 1 120 ? -9.117 25.656 22.047 1 98.75 120 VAL A O 1
ATOM 945 N N . LYS A 1 121 ? -11.234 26.266 22.047 1 98.44 121 LYS A N 1
ATOM 946 C CA . LYS A 1 121 ? -10.977 27.656 21.672 1 98.44 121 LYS A CA 1
ATOM 947 C C . LYS A 1 121 ? -10.109 28.344 22.734 1 98.44 121 LYS A C 1
ATOM 949 O O . LYS A 1 121 ? -9.484 29.359 22.453 1 98.44 121 LYS A O 1
ATOM 954 N N . LYS A 1 122 ? -10.102 27.812 23.891 1 98 122 LYS A N 1
ATOM 955 C CA . LYS A 1 122 ? -9.305 28.406 24.969 1 98 122 LYS A CA 1
ATOM 956 C C . LYS A 1 122 ? -7.812 28.219 24.719 1 98 122 LYS A C 1
ATOM 958 O O . LYS A 1 122 ? -6.988 28.953 25.266 1 98 122 LYS A O 1
ATOM 963 N N . VAL A 1 123 ? -7.457 27.25 23.891 1 97.81 123 VAL A N 1
ATOM 964 C CA . VAL A 1 123 ? -6.043 26.906 23.797 1 97.81 123 VAL A CA 1
ATOM 965 C C . VAL A 1 123 ? -5.617 26.859 22.344 1 97.81 123 VAL A C 1
ATOM 967 O O . VAL A 1 123 ? -4.426 26.766 22.031 1 97.81 123 VAL A O 1
ATOM 970 N N . ALA A 1 124 ? -6.535 26.953 21.391 1 98.5 124 ALA A N 1
ATOM 971 C CA . ALA A 1 124 ? -6.242 26.906 19.953 1 98.5 124 ALA A CA 1
ATOM 972 C C . ALA A 1 124 ? -7.285 27.688 19.156 1 98.5 124 ALA A C 1
ATOM 974 O O . ALA A 1 124 ? -8.383 27.953 19.656 1 98.5 124 ALA A O 1
ATOM 975 N N . GLU A 1 125 ? -6.898 28.094 18 1 98.62 125 GLU A N 1
ATOM 976 C CA . GLU A 1 125 ? -7.883 28.609 17.062 1 98.62 125 GLU A CA 1
ATOM 977 C C . GLU A 1 125 ? -8.789 27.5 16.547 1 98.62 125 GLU A C 1
ATOM 979 O O . GLU A 1 125 ? -8.328 26.391 16.281 1 98.62 125 GLU A O 1
ATOM 984 N N . VAL A 1 126 ? -10.109 27.75 16.469 1 98.81 126 VAL A N 1
ATOM 985 C CA . VAL A 1 126 ? -11.062 26.812 15.906 1 98.81 126 VAL A CA 1
ATOM 986 C C . VAL A 1 126 ? -11.828 27.469 14.758 1 98.81 126 VAL A C 1
ATOM 988 O O . VAL A 1 126 ? -12.289 28.609 14.891 1 98.81 126 VAL A O 1
ATOM 991 N N . ALA A 1 127 ? -11.891 26.859 13.625 1 98.81 127 ALA A N 1
ATOM 992 C CA . ALA A 1 127 ? -12.648 27.359 12.484 1 98.81 127 ALA A CA 1
ATOM 993 C C . ALA A 1 127 ? -13.602 26.297 11.945 1 98.81 127 ALA A C 1
ATOM 995 O O . ALA A 1 127 ? -13.281 25.109 11.945 1 98.81 127 ALA A O 1
ATOM 996 N N . VAL A 1 128 ? -14.773 26.719 11.43 1 98.75 128 VAL A N 1
ATOM 997 C CA . VAL A 1 128 ? -15.836 25.812 11.023 1 98.75 128 VAL A CA 1
ATOM 998 C C . VAL A 1 128 ? -15.969 25.812 9.5 1 98.75 128 VAL A C 1
ATOM 1000 O O . VAL A 1 128 ? -16.125 26.875 8.891 1 98.75 128 VAL A O 1
ATOM 1003 N N . PHE A 1 129 ? -15.867 24.672 8.883 1 98.69 129 PHE A N 1
ATOM 1004 C CA . PHE A 1 129 ? -16.062 24.5 7.449 1 98.69 129 PHE A CA 1
ATOM 1005 C C . PHE A 1 129 ? -16.969 23.312 7.168 1 98.69 129 PHE A C 1
ATOM 1007 O O . PHE A 1 129 ? -16.703 22.188 7.617 1 98.69 129 PHE A O 1
ATOM 1014 N N . GLY A 1 130 ? -17.969 23.438 6.371 1 98.56 130 GLY A N 1
ATOM 1015 C CA . GLY A 1 130 ? -18.812 22.328 5.965 1 98.56 130 GLY A CA 1
ATOM 1016 C C . GLY A 1 130 ? -19.859 21.969 6.996 1 98.56 130 GLY A C 1
ATOM 1017 O O . GLY A 1 130 ? -19.844 22.484 8.109 1 98.56 130 GLY A O 1
ATOM 1018 N N . GLU A 1 131 ? -20.719 20.984 6.672 1 98.06 131 GLU A N 1
ATOM 1019 C CA . GLU A 1 131 ? -21.859 20.609 7.512 1 98.06 131 GLU A CA 1
ATOM 1020 C C . GLU A 1 131 ? -21.547 19.375 8.352 1 98.06 131 GLU A C 1
ATOM 1022 O O . GLU A 1 131 ? -21.312 19.484 9.555 1 98.06 131 GLU A O 1
ATOM 1027 N N . GLU A 1 132 ? -21.422 18.219 7.754 1 97.88 132 GLU A N 1
ATOM 1028 C CA . GLU A 1 132 ? -21.188 16.969 8.461 1 97.88 132 GLU A CA 1
ATOM 1029 C C . GLU A 1 132 ? -19.688 16.641 8.547 1 97.88 132 GLU A C 1
ATOM 1031 O O . GLU A 1 132 ? -19.25 15.984 9.492 1 97.88 132 GLU A O 1
ATOM 1036 N N . ARG A 1 133 ? -19 17.047 7.562 1 98.12 133 ARG A N 1
ATOM 1037 C CA . ARG A 1 133 ? -17.547 16.906 7.484 1 98.12 133 ARG A CA 1
ATOM 1038 C C . ARG A 1 133 ? -16.891 18.219 7.098 1 98.12 133 ARG A C 1
ATOM 1040 O O . ARG A 1 133 ? -17.516 19.047 6.426 1 98.12 133 ARG A O 1
ATOM 1047 N N . VAL A 1 134 ? -15.656 18.375 7.52 1 98.88 134 VAL A N 1
ATOM 1048 C CA . VAL A 1 134 ? -14.906 19.562 7.141 1 98.88 134 VAL A CA 1
ATOM 1049 C C . VAL A 1 134 ? -14.805 19.656 5.621 1 98.88 134 VAL A C 1
ATOM 1051 O O . VAL A 1 134 ? -14.414 18.688 4.961 1 98.88 134 VAL A O 1
ATOM 1054 N N . GLU A 1 135 ? -15.234 20.75 5.082 1 98.88 135 GLU A N 1
ATOM 1055 C CA . GLU A 1 135 ? -15.031 21.031 3.66 1 98.88 135 GLU A CA 1
ATOM 1056 C C . GLU A 1 135 ? -13.594 21.453 3.377 1 98.88 135 GLU A C 1
ATOM 1058 O O . GLU A 1 135 ? -13.211 22.594 3.617 1 98.88 135 GLU A O 1
ATOM 1063 N N . LEU A 1 136 ? -12.859 20.562 2.791 1 98.88 136 LEU A N 1
ATOM 1064 C CA . LEU A 1 136 ? -11.414 20.719 2.678 1 98.88 136 LEU A CA 1
ATOM 1065 C C . LEU A 1 136 ? -11.062 21.859 1.739 1 98.88 136 LEU A C 1
ATOM 1067 O O . LEU A 1 136 ? -10.094 22.594 1.977 1 98.88 136 LEU A O 1
ATOM 1071 N N . SER A 1 137 ? -11.758 22.016 0.631 1 98.81 137 SER A N 1
ATOM 1072 C CA . SER A 1 137 ? -11.484 23.109 -0.286 1 98.81 137 SER A CA 1
ATOM 1073 C C . SER A 1 137 ? -11.625 24.453 0.41 1 98.81 137 SER A C 1
ATOM 1075 O O . SER A 1 137 ? -10.797 25.344 0.226 1 98.81 137 SER A O 1
ATOM 1077 N N . ALA A 1 138 ? -12.664 24.578 1.212 1 98.88 138 ALA A N 1
ATOM 1078 C CA . ALA A 1 138 ? -12.875 25.828 1.962 1 98.88 138 ALA A CA 1
ATOM 1079 C C . ALA A 1 138 ? -11.773 26.031 2.992 1 98.88 138 ALA A C 1
ATOM 1081 O O . ALA A 1 138 ? -11.32 27.172 3.197 1 98.88 138 ALA A O 1
ATOM 1082 N N . LEU A 1 139 ? -11.391 24.984 3.66 1 98.88 139 LEU A N 1
ATOM 1083 C CA . LEU A 1 139 ? -10.297 25.078 4.617 1 98.88 139 LEU A CA 1
ATOM 10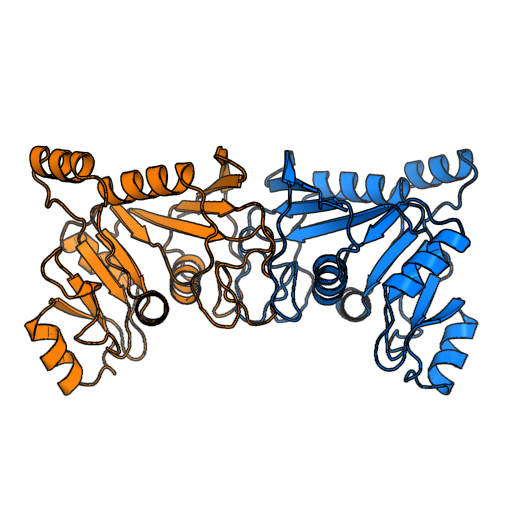84 C C . LEU A 1 139 ? -9.016 25.547 3.934 1 98.88 139 LEU A C 1
ATOM 1086 O O . LEU A 1 139 ? -8.305 26.406 4.461 1 98.88 139 LEU A O 1
ATOM 1090 N N . LEU A 1 140 ? -8.719 24.969 2.752 1 98.94 140 LEU A N 1
ATOM 1091 C CA . LEU A 1 140 ? -7.504 25.344 2.031 1 98.94 140 LEU A CA 1
ATOM 1092 C C . LEU A 1 140 ? -7.543 26.812 1.621 1 98.94 140 LEU A C 1
ATOM 1094 O O . LEU A 1 140 ? -6.527 27.516 1.692 1 98.94 140 LEU A O 1
ATOM 1098 N N . GLU A 1 141 ? -8.688 27.281 1.194 1 98.81 141 GLU A N 1
ATOM 1099 C CA . GLU A 1 141 ? -8.844 28.703 0.865 1 98.81 141 GLU A CA 1
ATOM 1100 C C . GLU A 1 141 ? -8.602 29.578 2.088 1 98.81 141 GLU A C 1
ATOM 1102 O O . GLU A 1 141 ? -7.941 30.609 1.994 1 98.81 141 GLU A O 1
ATOM 1107 N N . PHE A 1 142 ? -9.156 29.172 3.197 1 98.88 142 PHE A N 1
ATOM 1108 C CA . PHE A 1 142 ? -8.977 29.891 4.453 1 98.88 142 PHE A CA 1
ATOM 1109 C C . PHE A 1 142 ? -7.504 29.969 4.828 1 98.88 142 PHE A C 1
ATOM 1111 O O . PHE A 1 142 ? -7.004 31.047 5.18 1 98.88 142 PHE A O 1
ATOM 1118 N N . LEU A 1 143 ? -6.832 28.844 4.727 1 98.88 143 LEU A N 1
ATOM 1119 C CA . LEU A 1 143 ? -5.406 28.797 5.043 1 98.88 143 LEU A CA 1
ATOM 1120 C C . LEU A 1 143 ? -4.613 29.703 4.117 1 98.88 143 LEU A C 1
ATOM 1122 O O . LEU A 1 143 ? -3.684 30.391 4.559 1 98.88 143 LEU A O 1
ATOM 1126 N N . HIS A 1 144 ? -4.984 29.688 2.869 1 98.81 144 HIS A N 1
ATOM 1127 C CA . HIS A 1 144 ? -4.324 30.578 1.923 1 98.81 144 HIS A CA 1
ATOM 1128 C C . HIS A 1 144 ? -4.508 32.031 2.326 1 98.81 144 HIS A C 1
ATOM 1130 O O . HIS A 1 144 ? -3.555 32.812 2.277 1 98.81 144 HIS A O 1
ATOM 1136 N N . ARG A 1 145 ? -5.711 32.406 2.717 1 98.56 145 ARG A N 1
ATOM 1137 C CA . ARG A 1 145 ? -5.996 33.781 3.15 1 98.56 145 ARG A CA 1
ATOM 1138 C C . ARG A 1 145 ? -5.207 34.125 4.406 1 98.56 145 ARG A C 1
ATOM 1140 O O . ARG A 1 145 ? -4.844 35.281 4.617 1 98.56 145 ARG A O 1
ATOM 1147 N N . LYS A 1 146 ? -4.887 33.125 5.164 1 98 146 LYS A N 1
ATOM 1148 C CA . LYS A 1 146 ? -4.129 33.312 6.395 1 98 146 LYS A CA 1
ATOM 1149 C C . LYS A 1 146 ? -2.631 33.375 6.113 1 98 146 LYS A C 1
ATOM 1151 O O . LYS A 1 146 ? -1.826 33.531 7.035 1 98 146 LYS A O 1
ATOM 1156 N N . GLY A 1 147 ? -2.27 33.219 4.863 1 98 147 GLY A N 1
ATOM 1157 C CA . GLY A 1 147 ? -0.877 33.406 4.484 1 98 147 GLY A CA 1
ATOM 1158 C C . GLY A 1 147 ? -0.146 32.094 4.25 1 98 147 GLY A C 1
ATOM 1159 O O . GLY A 1 147 ? 1.052 32.094 3.959 1 98 147 GLY A O 1
ATOM 1160 N N . VAL A 1 148 ? -0.807 31 4.402 1 98.75 148 VAL A N 1
ATOM 1161 C CA . VAL A 1 148 ? -0.191 29.703 4.125 1 98.75 148 VAL A CA 1
ATOM 1162 C C . VAL A 1 148 ? -0.023 29.516 2.615 1 98.75 148 VAL A C 1
ATOM 1164 O O . VAL A 1 148 ? -1.001 29.578 1.866 1 98.75 148 VAL A O 1
ATOM 1167 N N . ARG A 1 149 ? 1.206 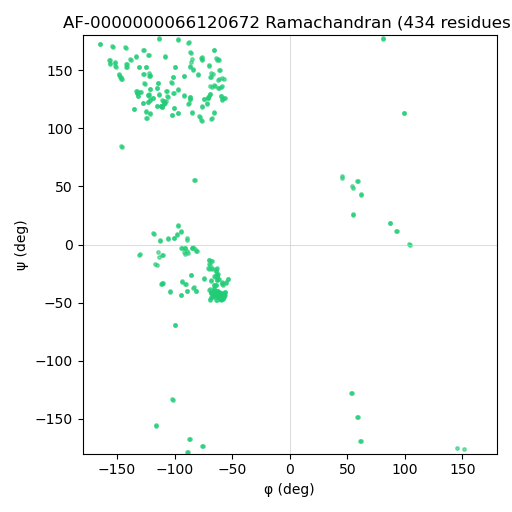29.328 2.146 1 98.69 149 ARG A N 1
ATOM 1168 C CA . ARG A 1 149 ? 1.485 29.125 0.728 1 98.69 149 ARG A CA 1
ATOM 1169 C C . ARG A 1 149 ? 1.927 27.688 0.455 1 98.69 149 ARG A C 1
ATOM 1171 O O . ARG A 1 149 ? 1.629 27.141 -0.605 1 98.69 149 ARG A O 1
ATOM 1178 N N . ARG A 1 150 ? 2.615 27.109 1.418 1 98.81 150 ARG A N 1
ATOM 1179 C CA . ARG A 1 150 ? 3.061 25.719 1.353 1 98.81 150 ARG A CA 1
ATOM 1180 C C . ARG A 1 150 ? 2.514 24.906 2.527 1 98.81 150 ARG A C 1
ATOM 1182 O O . ARG A 1 150 ? 2.865 25.172 3.682 1 98.81 150 ARG A O 1
ATOM 1189 N N . LEU A 1 151 ? 1.641 23.984 2.225 1 98.94 151 LEU A N 1
ATOM 1190 C CA . LEU A 1 151 ? 0.998 23.156 3.238 1 98.94 151 LEU A CA 1
ATOM 1191 C C . LEU A 1 151 ? 1.474 21.703 3.139 1 98.94 151 LEU A C 1
ATOM 1193 O O . LEU A 1 151 ? 1.319 21.062 2.094 1 98.94 151 LEU A O 1
ATOM 1197 N N . MET A 1 152 ? 2.082 21.219 4.18 1 98.94 152 MET A N 1
ATOM 1198 C CA . MET A 1 152 ? 2.457 19.812 4.27 1 98.94 152 MET A CA 1
ATOM 1199 C C . MET A 1 152 ? 1.357 19 4.945 1 98.94 152 MET A C 1
ATOM 1201 O O . MET A 1 152 ? 0.854 19.391 6 1 98.94 152 MET A O 1
ATOM 1205 N N . VAL A 1 153 ? 0.963 17.938 4.273 1 98.94 153 VAL A N 1
ATOM 1206 C CA . VAL A 1 153 ? 0.017 16.984 4.863 1 98.94 153 VAL A CA 1
ATOM 1207 C C . VAL A 1 153 ? 0.745 15.711 5.266 1 98.94 153 VAL A C 1
ATOM 1209 O O . VAL A 1 153 ? 1.441 15.102 4.449 1 98.94 153 VAL A O 1
ATOM 1212 N N . GLU A 1 154 ? 0.672 15.188 6.465 1 96.44 154 GLU A N 1
ATOM 1213 C CA . GLU A 1 154 ? 1.371 13.992 6.934 1 96.44 154 GLU A CA 1
ATOM 1214 C C . GLU A 1 154 ? 0.39 12.867 7.25 1 96.44 154 GLU A C 1
ATOM 1216 O O . GLU A 1 154 ? 0.792 11.711 7.41 1 96.44 154 GLU A O 1
ATOM 1221 N N . GLY A 1 155 ? -0.809 13.094 7.281 1 85.62 155 GLY A N 1
ATOM 1222 C CA . GLY A 1 155 ? -1.787 12.062 7.598 1 85.62 155 GLY A CA 1
ATOM 1223 C C . GLY A 1 155 ? -3.047 12.617 8.242 1 85.62 155 GLY A C 1
ATOM 1224 O O . GLY A 1 155 ? -3.197 13.836 8.375 1 85.62 155 GLY A O 1
ATOM 1225 N N . GLY A 1 156 ? -3.84 11.406 8.57 1 94.81 156 GLY A N 1
ATOM 1226 C CA . GLY A 1 156 ? -3.662 9.992 8.266 1 94.81 156 GLY A CA 1
ATOM 1227 C C . GLY A 1 156 ? -4.258 9.586 6.934 1 94.81 156 GLY A C 1
ATOM 1228 O O . GLY A 1 156 ? -4.539 10.445 6.09 1 94.81 156 GLY A O 1
ATOM 1229 N N . GLY A 1 157 ? -4.383 8.312 6.668 1 97.69 157 GLY A N 1
ATOM 1230 C CA . GLY A 1 157 ? -4.844 7.754 5.41 1 97.69 157 GLY A CA 1
ATOM 1231 C C . GLY A 1 157 ? -6.199 8.281 4.984 1 97.69 157 GLY A C 1
ATOM 1232 O O . GLY A 1 157 ? -6.461 8.453 3.789 1 97.69 157 GLY A O 1
ATOM 1233 N N . THR A 1 158 ? -7.062 8.586 5.918 1 97.56 158 THR A N 1
ATOM 1234 C CA . THR A 1 158 ? -8.391 9.109 5.605 1 97.56 158 THR A CA 1
ATOM 1235 C C . THR A 1 158 ? -8.297 10.523 5.043 1 97.56 158 THR A C 1
ATOM 1237 O O . THR A 1 158 ? -8.914 10.836 4.023 1 97.56 158 THR A O 1
ATOM 1240 N N . LEU A 1 159 ? -7.523 11.344 5.695 1 98.56 159 LEU A N 1
ATOM 1241 C CA . LEU A 1 159 ? -7.348 12.711 5.234 1 98.56 159 LEU A CA 1
ATOM 1242 C C . LEU A 1 159 ? -6.676 12.742 3.867 1 98.56 159 LEU A C 1
ATOM 1244 O O . LEU A 1 159 ? -7.133 13.445 2.961 1 98.56 159 LEU A O 1
ATOM 1248 N N . ILE A 1 160 ? -5.586 11.977 3.703 1 98.81 160 ILE A N 1
ATOM 1249 C CA . ILE A 1 160 ? -4.852 11.93 2.445 1 98.81 160 ILE A CA 1
ATOM 1250 C C . ILE A 1 160 ? -5.777 11.477 1.319 1 98.81 160 ILE A C 1
ATOM 1252 O O . ILE A 1 160 ? -5.809 12.086 0.248 1 98.81 160 ILE A O 1
ATOM 1256 N N . SER A 1 161 ? -6.539 10.469 1.613 1 98.69 161 SER A N 1
ATOM 1257 C CA . SER A 1 161 ? -7.492 9.938 0.644 1 98.69 161 SER A CA 1
ATOM 1258 C C . SER A 1 161 ? -8.492 11.008 0.215 1 98.69 161 SER A C 1
ATOM 1260 O O . SER A 1 161 ? -8.766 11.172 -0.977 1 98.69 161 SER A O 1
ATOM 1262 N N . SER A 1 162 ? -9.039 11.703 1.134 1 98.44 162 SER A N 1
ATOM 1263 C CA . SER A 1 162 ? -10.031 12.742 0.846 1 98.44 162 SER A CA 1
ATOM 1264 C C . SER A 1 162 ? -9.43 13.844 -0.02 1 98.44 162 SER A C 1
ATOM 1266 O O . SER A 1 162 ? -10.07 14.305 -0.972 1 98.44 162 SER A O 1
ATOM 1268 N N . LEU A 1 163 ? -8.227 14.258 0.298 1 98.62 163 LEU A N 1
ATOM 1269 C CA . LEU A 1 163 ? -7.582 15.328 -0.453 1 98.62 163 LEU A CA 1
ATOM 1270 C C . LEU A 1 163 ? -7.297 14.891 -1.886 1 98.62 163 LEU A C 1
ATOM 1272 O O . LEU A 1 163 ? -7.574 15.633 -2.832 1 98.62 163 LEU A O 1
ATOM 1276 N N . ILE A 1 164 ? -6.766 13.672 -2.059 1 98.62 164 ILE A N 1
ATOM 1277 C CA . ILE A 1 164 ? -6.398 13.195 -3.389 1 98.62 164 ILE A CA 1
ATOM 1278 C C . ILE A 1 164 ? -7.656 12.984 -4.227 1 98.62 164 ILE A C 1
ATOM 1280 O O . ILE A 1 164 ? -7.719 13.406 -5.383 1 98.62 164 ILE A O 1
ATOM 1284 N N . SER A 1 165 ? -8.664 12.359 -3.666 1 97.94 165 SER A N 1
ATOM 1285 C CA . SER A 1 165 ? -9.883 12.055 -4.414 1 97.94 165 SER A CA 1
ATOM 1286 C C . SER A 1 165 ? -10.602 13.328 -4.844 1 97.94 165 SER A C 1
ATOM 1288 O O . SER A 1 165 ? -11.344 13.328 -5.832 1 97.94 165 SER A O 1
ATOM 1290 N N . GLN A 1 166 ? -10.344 14.438 -4.129 1 97.75 166 GLN A N 1
ATOM 1291 C CA . GLN A 1 166 ? -10.984 15.711 -4.43 1 97.75 166 GLN A CA 1
ATOM 1292 C C . GLN A 1 166 ? -10.078 16.609 -5.27 1 97.75 166 GLN A C 1
ATOM 1294 O O . GLN A 1 166 ? -10.352 17.797 -5.438 1 97.75 166 GLN A O 1
ATOM 1299 N N . ASN A 1 167 ? -8.969 16.094 -5.746 1 98.12 167 ASN A N 1
ATOM 1300 C CA . ASN A 1 167 ? -8.023 16.797 -6.602 1 98.12 167 ASN A CA 1
ATOM 1301 C C . ASN A 1 167 ? -7.426 18.016 -5.887 1 98.12 167 ASN A C 1
ATOM 1303 O O . ASN A 1 167 ? -7.262 19.078 -6.492 1 98.12 167 ASN A O 1
ATOM 1307 N N . LEU A 1 168 ? -7.062 17.812 -4.605 1 98.56 168 LEU A N 1
ATOM 1308 C CA . LEU A 1 168 ? -6.609 18.953 -3.811 1 98.56 168 LEU A CA 1
ATOM 1309 C C . LEU A 1 168 ? -5.129 18.812 -3.469 1 98.56 168 LEU A C 1
ATOM 1311 O O . LEU A 1 168 ? -4.574 19.641 -2.752 1 98.56 168 LEU A O 1
ATOM 1315 N N . VAL A 1 169 ? -4.449 17.797 -3.947 1 98.75 169 VAL A N 1
ATOM 1316 C CA . VAL A 1 169 ? -3.031 17.578 -3.684 1 98.75 169 VAL A CA 1
ATOM 1317 C C . VAL A 1 169 ? -2.219 17.891 -4.938 1 98.75 169 VAL A C 1
ATOM 1319 O O . VAL A 1 169 ? -2.574 17.469 -6.039 1 98.75 169 VAL A O 1
ATOM 1322 N N . ASP A 1 170 ? -1.153 18.656 -4.777 1 98.81 170 ASP A N 1
ATOM 1323 C CA . ASP A 1 170 ? -0.268 18.984 -5.891 1 98.81 170 ASP A CA 1
ATOM 1324 C C . ASP A 1 170 ? 0.84 17.938 -6.035 1 98.81 170 ASP A C 1
ATOM 1326 O O . ASP A 1 170 ? 1.208 17.562 -7.152 1 98.81 170 ASP A O 1
ATOM 1330 N N . GLU A 1 171 ? 1.35 17.5 -4.945 1 98.75 171 GLU A N 1
ATOM 1331 C CA . GLU A 1 171 ? 2.516 16.625 -4.898 1 98.75 171 GLU A CA 1
ATOM 1332 C C . GLU A 1 171 ? 2.43 15.656 -3.721 1 98.75 171 GLU A C 1
ATOM 1334 O O . GLU A 1 171 ? 1.896 16 -2.664 1 98.75 171 GLU A O 1
ATOM 1339 N N . ILE A 1 172 ? 2.91 14.43 -3.924 1 98.88 172 ILE A N 1
ATOM 1340 C CA . ILE A 1 172 ? 3 13.477 -2.82 1 98.88 172 ILE A CA 1
ATOM 1341 C C . ILE A 1 172 ? 4.375 12.812 -2.824 1 98.88 172 ILE A C 1
ATOM 1343 O O . ILE A 1 172 ? 4.887 12.438 -3.883 1 98.88 172 ILE A O 1
ATOM 1347 N N . ARG A 1 173 ? 4.973 12.781 -1.677 1 98.94 173 ARG A N 1
ATOM 1348 C CA . ARG A 1 173 ? 6.203 12.039 -1.408 1 98.94 173 ARG A CA 1
ATOM 1349 C C . ARG A 1 173 ? 5.938 10.859 -0.477 1 98.94 173 ARG A C 1
ATOM 1351 O O . ARG A 1 173 ? 5.434 11.039 0.633 1 98.94 173 ARG A O 1
ATOM 1358 N N . ILE A 1 174 ? 6.176 9.656 -0.912 1 98.94 174 ILE A N 1
ATOM 1359 C CA . ILE A 1 174 ? 6.047 8.453 -0.096 1 98.94 174 ILE A CA 1
ATOM 1360 C C . ILE A 1 174 ? 7.426 7.844 0.145 1 98.94 174 ILE A C 1
ATOM 1362 O O . ILE A 1 174 ? 8.156 7.555 -0.804 1 98.94 174 ILE A O 1
ATOM 1366 N N . TYR A 1 175 ? 7.816 7.762 1.352 1 98.88 175 TYR A N 1
ATOM 1367 C CA . TYR A 1 175 ? 8.969 6.945 1.709 1 98.88 175 TYR A CA 1
ATOM 1368 C C . TYR A 1 175 ? 8.555 5.504 1.985 1 98.88 175 TYR A C 1
ATOM 1370 O O . TYR A 1 175 ? 7.738 5.246 2.871 1 98.88 175 TYR A O 1
ATOM 1378 N N . TYR A 1 176 ? 9.109 4.562 1.258 1 98.94 176 TYR A N 1
ATOM 1379 C CA . TYR A 1 176 ? 8.883 3.141 1.487 1 98.94 176 TYR A CA 1
ATOM 1380 C C . TYR A 1 176 ? 10.008 2.531 2.311 1 98.94 176 TYR A C 1
ATOM 1382 O O . TYR A 1 176 ? 11.156 2.48 1.861 1 98.94 176 TYR A O 1
ATOM 1390 N N . GLY A 1 177 ? 9.68 2.119 3.533 1 98.69 177 GLY A N 1
ATOM 1391 C CA . GLY A 1 177 ? 10.641 1.369 4.332 1 98.69 177 GLY A CA 1
ATOM 1392 C C . GLY A 1 177 ? 10.773 -0.078 3.896 1 98.69 177 GLY A C 1
ATOM 1393 O O . GLY A 1 177 ? 9.875 -0.627 3.258 1 98.69 177 GLY A O 1
ATOM 1394 N N . PRO A 1 178 ? 11.875 -0.755 4.23 1 98.56 178 PRO A N 1
ATOM 1395 C CA . PRO A 1 178 ? 12.109 -2.146 3.84 1 98.56 178 PRO A CA 1
ATOM 1396 C C . PRO A 1 178 ? 11.422 -3.145 4.766 1 98.56 178 PRO A C 1
ATOM 1398 O O . PRO A 1 178 ? 12.07 -4.051 5.297 1 98.56 178 PRO A O 1
ATOM 1401 N N . ILE A 1 179 ? 10.117 -2.979 4.898 1 98.44 179 ILE A N 1
ATOM 1402 C CA . ILE A 1 179 ? 9.32 -3.816 5.793 1 98.44 179 ILE A CA 1
ATOM 1403 C C . ILE A 1 179 ? 7.965 -4.113 5.152 1 98.44 179 ILE A C 1
ATOM 1405 O O . ILE A 1 179 ? 7.52 -3.389 4.262 1 98.44 179 ILE A O 1
ATOM 1409 N N . PHE A 1 180 ? 7.406 -5.211 5.582 1 98.62 180 PHE A N 1
ATOM 1410 C CA . PHE A 1 180 ? 6.02 -5.578 5.32 1 98.62 180 PHE A CA 1
ATOM 1411 C C . PHE A 1 180 ? 5.219 -5.633 6.617 1 98.62 180 PHE A C 1
ATOM 1413 O O . PHE A 1 180 ? 5.684 -6.184 7.617 1 98.62 180 PHE A O 1
ATOM 1420 N N . ILE A 1 181 ? 4.027 -5.059 6.625 1 98.19 181 ILE A N 1
ATOM 1421 C CA . ILE A 1 181 ? 3.229 -4.953 7.84 1 98.19 181 ILE A CA 1
ATOM 1422 C C . ILE A 1 181 ? 1.999 -5.852 7.727 1 98.19 181 ILE A C 1
ATOM 1424 O O . ILE A 1 181 ? 1.563 -6.445 8.719 1 98.19 181 ILE A O 1
ATOM 1428 N N . GLY A 1 182 ? 1.495 -5.945 6.449 1 97.75 182 GLY A N 1
ATOM 1429 C CA . GLY A 1 182 ? 0.29 -6.73 6.238 1 97.75 182 GLY A CA 1
ATOM 1430 C C . GLY A 1 182 ? -0.911 -6.195 6.996 1 97.75 182 GLY A C 1
ATOM 1431 O O . GLY A 1 182 ? -0.903 -5.055 7.453 1 97.75 182 GLY A O 1
ATOM 1432 N N . GLY A 1 183 ? -2.006 -7.051 7 1 97.44 183 GLY A N 1
ATOM 1433 C CA . GLY A 1 183 ? -3.225 -6.691 7.711 1 97.44 183 GLY A CA 1
ATOM 1434 C C . GLY A 1 183 ? -4.297 -6.121 6.805 1 97.44 183 GLY A C 1
ATOM 1435 O O . GLY A 1 183 ? -4.176 -4.988 6.328 1 97.44 183 GLY A O 1
ATOM 1436 N N . ARG A 1 184 ? -5.336 -6.852 6.688 1 96.31 184 ARG A N 1
ATOM 1437 C CA . ARG A 1 184 ? -6.465 -6.406 5.879 1 96.31 184 ARG A CA 1
ATOM 1438 C C . ARG A 1 184 ? -7.016 -5.082 6.395 1 96.31 184 ARG A C 1
ATOM 1440 O O . ARG A 1 184 ? -7.449 -4.234 5.609 1 96.31 184 ARG A O 1
ATOM 1447 N N . ASP A 1 185 ? -6.934 -4.887 7.711 1 95.81 185 ASP A N 1
ATOM 1448 C CA . ASP A 1 185 ? -7.539 -3.711 8.328 1 95.81 185 ASP A CA 1
ATOM 1449 C C . ASP A 1 185 ? -6.473 -2.693 8.727 1 95.81 185 ASP A C 1
ATOM 1451 O O . ASP A 1 185 ? -6.766 -1.726 9.438 1 95.81 185 ASP A O 1
ATOM 1455 N N . SER A 1 186 ? -5.25 -2.994 8.375 1 97.06 186 SER A N 1
ATOM 1456 C CA . SER A 1 186 ? -4.195 -2.014 8.609 1 97.06 186 SER A CA 1
ATOM 1457 C C . SER A 1 186 ? -4.406 -0.76 7.766 1 97.06 186 SER A C 1
ATOM 1459 O O . SER A 1 186 ? -4.746 -0.851 6.582 1 97.06 186 SER A O 1
ATOM 1461 N N . PRO A 1 187 ? -4.234 0.394 8.344 1 96.94 187 PRO A N 1
ATOM 1462 C CA . PRO A 1 187 ? -4.359 1.622 7.555 1 96.94 187 PRO A CA 1
ATOM 1463 C C . PRO A 1 187 ? -3.334 1.71 6.43 1 96.94 187 PRO A C 1
ATOM 1465 O O . PRO A 1 187 ? -2.195 1.267 6.59 1 96.94 187 PRO A O 1
ATOM 1468 N N . THR A 1 188 ? -3.787 2.242 5.297 1 97.94 188 THR A N 1
ATOM 1469 C CA . THR A 1 188 ? -2.922 2.451 4.141 1 97.94 188 THR A CA 1
ATOM 1470 C C . THR A 1 188 ? -2.746 3.939 3.859 1 97.94 188 THR A C 1
ATOM 1472 O O 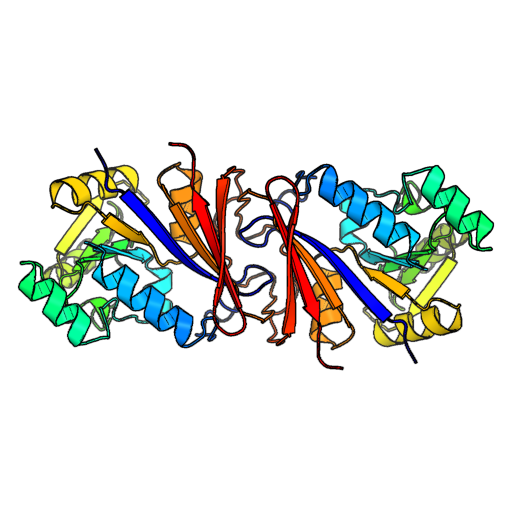. THR A 1 188 ? -3.32 4.781 4.555 1 97.94 188 THR A O 1
ATOM 1475 N N . VAL A 1 189 ? -1.942 4.266 2.879 1 98.5 189 VAL A N 1
ATOM 1476 C CA . VAL A 1 189 ? -1.668 5.645 2.492 1 98.5 189 VAL A CA 1
ATOM 1477 C C . VAL A 1 189 ? -2.975 6.355 2.143 1 98.5 189 VAL A C 1
ATOM 1479 O O . VAL A 1 189 ? -3.17 7.52 2.498 1 98.5 189 VAL A O 1
ATOM 1482 N N . CYS A 1 190 ? -3.824 5.641 1.42 1 98.44 190 CYS A N 1
ATOM 1483 C CA . CYS A 1 190 ? -5.141 6.164 1.079 1 98.44 190 CYS A CA 1
ATOM 1484 C C . CYS A 1 190 ? -6.238 5.199 1.517 1 98.44 190 CYS A C 1
ATOM 1486 O O . CYS A 1 190 ? -6.375 4.109 0.956 1 98.44 190 CYS A O 1
ATOM 1488 N N . ASP A 1 191 ? -7.027 5.609 2.443 1 97.38 191 ASP A N 1
ATOM 1489 C CA . ASP A 1 191 ? -8.156 4.816 2.926 1 97.38 191 ASP A CA 1
ATOM 1490 C C . ASP A 1 191 ? -9.469 5.301 2.322 1 97.38 191 ASP A C 1
ATOM 1492 O O . ASP A 1 191 ? -9.578 5.465 1.104 1 97.38 191 ASP A O 1
ATOM 1496 N N . GLY A 1 192 ? -10.477 5.461 3.135 1 95.5 192 GLY A N 1
ATOM 1497 C CA . GLY A 1 192 ? -11.742 5.945 2.613 1 95.5 192 GLY A CA 1
ATOM 1498 C C . GLY A 1 192 ? -12.328 5.047 1.539 1 95.5 192 GLY A C 1
ATOM 1499 O O . GLY A 1 192 ? -12.219 3.82 1.619 1 95.5 192 GLY A O 1
ATOM 1500 N N . GLU A 1 193 ? -13.047 5.648 0.594 1 96.75 193 GLU A N 1
ATOM 1501 C CA . GLU A 1 193 ? -13.594 4.957 -0.571 1 96.75 193 GLU A CA 1
ATOM 1502 C C . GLU A 1 193 ? -12.57 4.906 -1.706 1 96.75 193 GLU A C 1
ATOM 1504 O O . GLU A 1 193 ? -11.711 5.777 -1.812 1 96.75 193 GLU A O 1
ATOM 1509 N N . SER A 1 194 ? -12.75 3.904 -2.492 1 96.88 194 SER A N 1
ATOM 1510 C CA . SER A 1 194 ? -11.844 3.795 -3.627 1 96.88 194 SER A CA 1
ATOM 1511 C C . SER A 1 194 ? -12.109 4.887 -4.656 1 96.88 194 SER A C 1
ATOM 1513 O O . SER A 1 194 ? -13.219 5.426 -4.727 1 96.88 194 SER A O 1
ATOM 1515 N N . PHE A 1 195 ? -11.141 5.203 -5.367 1 96.25 195 PHE A N 1
ATOM 1516 C CA . PHE A 1 195 ? -11.125 6.117 -6.504 1 96.25 195 PHE A CA 1
ATOM 1517 C C . PHE A 1 195 ? -9.992 5.762 -7.461 1 96.25 195 PHE A C 1
ATOM 1519 O O . PHE A 1 195 ? -9.195 4.859 -7.184 1 96.25 195 PHE A O 1
ATOM 1526 N N . LEU A 1 196 ? -9.93 6.297 -8.562 1 95.44 196 LEU A N 1
ATOM 1527 C CA . LEU A 1 196 ? -8.812 6.133 -9.492 1 95.44 196 LEU A CA 1
ATOM 1528 C C . LEU A 1 196 ? -8.219 7.48 -9.867 1 95.44 196 LEU A C 1
ATOM 1530 O O . LEU A 1 196 ? -8.883 8.305 -10.508 1 95.44 196 LEU A O 1
ATOM 1534 N N . LYS A 1 197 ? -7.055 7.703 -9.352 1 97.44 197 LYS A N 1
ATOM 1535 C CA . LYS A 1 197 ? -6.359 8.953 -9.656 1 97.44 197 LYS A CA 1
ATOM 1536 C C . LYS A 1 197 ? -4.984 8.68 -10.266 1 97.44 197 LYS A C 1
ATOM 1538 O O . LYS A 1 197 ? -4.16 7.992 -9.656 1 97.44 197 LYS A O 1
ATOM 1543 N N . LYS A 1 198 ? -4.719 9.18 -11.422 1 97.81 198 LYS A N 1
ATOM 1544 C CA . LYS A 1 198 ? -3.406 9.07 -12.062 1 97.81 198 LYS A CA 1
ATOM 1545 C C . LYS A 1 198 ? -2.465 10.164 -11.562 1 97.81 198 LYS A C 1
ATOM 1547 O O . LYS A 1 198 ? -2.914 11.227 -11.109 1 97.81 198 LYS A O 1
ATOM 1552 N N . CYS A 1 199 ? -1.206 9.875 -11.562 1 98.56 199 CYS A N 1
ATOM 1553 C CA . CYS A 1 199 ? -0.165 10.852 -11.242 1 98.56 199 CYS A CA 1
ATOM 1554 C C . CYS A 1 199 ? 1.071 10.625 -12.109 1 98.56 199 CYS A C 1
ATOM 1556 O O . CYS A 1 199 ? 1.098 9.719 -12.938 1 98.56 199 CYS A O 1
ATOM 1558 N N . ARG A 1 200 ? 1.958 11.562 -12.039 1 98.56 200 ARG A N 1
ATOM 1559 C CA . ARG A 1 200 ? 3.248 11.43 -12.703 1 98.56 200 ARG A CA 1
ATOM 1560 C C . 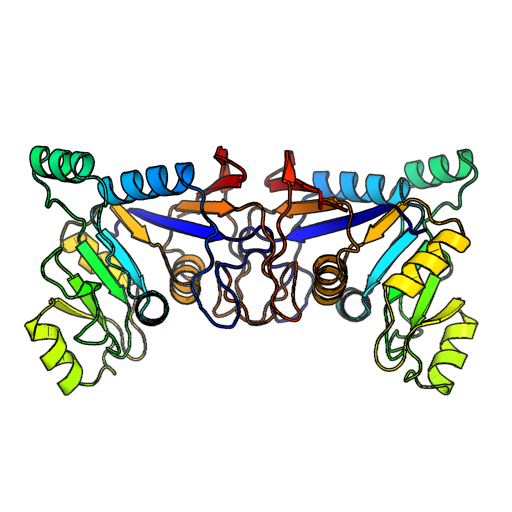ARG A 1 200 ? 4.371 11.234 -11.695 1 98.56 200 ARG A C 1
ATOM 1562 O O . ARG A 1 200 ? 4.582 12.078 -10.82 1 98.56 200 ARG A O 1
ATOM 1569 N N . ILE A 1 201 ? 5.062 10.141 -11.82 1 98.81 201 ILE A N 1
ATOM 1570 C CA . ILE A 1 201 ? 6.199 9.898 -10.945 1 98.81 201 ILE A CA 1
ATOM 1571 C C . ILE A 1 201 ? 7.387 10.75 -11.383 1 98.81 201 ILE A C 1
ATOM 1573 O O . ILE A 1 201 ? 7.898 10.578 -12.5 1 98.81 201 ILE A O 1
ATOM 1577 N N . GLU A 1 202 ? 7.82 11.625 -10.516 1 98.44 202 GLU A N 1
ATOM 1578 C CA . GLU A 1 202 ? 8.883 12.57 -10.859 1 98.44 202 GLU A CA 1
ATOM 1579 C C . GLU A 1 202 ? 10.25 12.039 -10.445 1 98.44 202 GLU A C 1
ATOM 1581 O O . GLU A 1 202 ? 11.227 12.18 -11.188 1 98.44 202 GLU A O 1
ATOM 1586 N N . LYS A 1 203 ? 10.305 11.484 -9.273 1 98.19 203 LYS A N 1
ATOM 1587 C CA . LYS A 1 203 ? 11.594 11.117 -8.695 1 98.19 203 LYS A CA 1
ATOM 1588 C C . LYS A 1 203 ? 11.484 9.859 -7.844 1 98.19 203 LYS A C 1
ATOM 1590 O O . LYS A 1 203 ? 10.477 9.648 -7.164 1 98.19 203 LYS A O 1
ATOM 1595 N N . ILE A 1 204 ? 12.516 9.016 -7.906 1 98.81 204 ILE A N 1
ATOM 1596 C CA . ILE A 1 204 ? 12.734 7.875 -7.02 1 98.81 204 ILE A CA 1
ATOM 1597 C C . ILE A 1 204 ? 14.133 7.945 -6.422 1 98.81 204 ILE A C 1
ATOM 1599 O O . ILE A 1 204 ? 15.125 7.988 -7.156 1 98.81 204 ILE A O 1
ATOM 1603 N N . GLU A 1 205 ? 14.18 7.984 -5.117 1 98.5 205 GLU A N 1
ATOM 1604 C CA . GLU A 1 205 ? 15.469 8.18 -4.465 1 98.5 205 GLU A CA 1
ATOM 1605 C C . GLU A 1 205 ? 15.688 7.164 -3.348 1 98.5 205 GLU A C 1
ATOM 1607 O O . GLU A 1 205 ? 14.852 7.027 -2.455 1 98.5 205 GLU A O 1
ATOM 1612 N N . ARG A 1 206 ? 16.859 6.461 -3.389 1 98.5 206 ARG A N 1
ATOM 1613 C CA . ARG A 1 206 ? 17.234 5.621 -2.256 1 98.5 206 ARG A CA 1
ATOM 1614 C C . ARG A 1 206 ? 17.594 6.473 -1.044 1 98.5 206 ARG A C 1
ATOM 1616 O O . ARG A 1 206 ? 18.344 7.441 -1.165 1 98.5 206 ARG A O 1
ATOM 1623 N N . ILE A 1 207 ? 17.047 6.195 0.02 1 98.56 207 ILE A N 1
ATOM 1624 C CA . ILE A 1 207 ? 17.312 6.863 1.292 1 98.56 207 ILE A CA 1
ATOM 1625 C C . ILE A 1 207 ? 17.453 5.82 2.398 1 98.56 207 ILE A C 1
ATOM 1627 O O . ILE A 1 207 ? 16.5 5.141 2.756 1 98.56 207 ILE A O 1
ATOM 1631 N N . GLY A 1 208 ? 18.672 5.754 3.01 1 98.06 208 GLY A N 1
ATOM 1632 C CA . GLY A 1 208 ? 18.922 4.664 3.941 1 98.06 208 GLY A CA 1
ATOM 1633 C C . GLY A 1 208 ? 18.641 3.297 3.344 1 98.06 208 GLY A C 1
ATOM 1634 O O . GLY A 1 208 ? 19.141 2.971 2.268 1 98.06 208 GLY A O 1
ATOM 1635 N N . GLU A 1 209 ? 17.812 2.492 4.066 1 97.62 209 GLU A N 1
ATOM 1636 C CA . GLU A 1 209 ? 17.516 1.14 3.602 1 97.62 209 GLU A CA 1
ATOM 1637 C C . GLU A 1 209 ? 16.234 1.104 2.773 1 97.62 209 GLU A C 1
ATOM 1639 O O . GLU A 1 209 ? 15.859 0.051 2.26 1 97.62 209 GLU A O 1
ATOM 1644 N N . GLY A 1 210 ? 15.586 2.26 2.66 1 98.62 210 GLY A N 1
ATOM 1645 C CA . GLY A 1 210 ? 14.375 2.363 1.864 1 98.62 210 GLY A CA 1
ATOM 1646 C C . GLY A 1 210 ? 14.523 3.289 0.672 1 98.62 210 GLY A C 1
ATOM 1647 O O . GLY A 1 210 ? 15.594 3.371 0.071 1 98.62 210 GLY A O 1
ATOM 1648 N N . PHE A 1 211 ? 13.414 3.795 0.252 1 98.94 211 PHE A N 1
ATOM 1649 C CA . PHE A 1 211 ? 13.438 4.738 -0.857 1 98.94 211 PHE A CA 1
ATOM 1650 C C . PHE A 1 211 ? 12.203 5.641 -0.828 1 98.94 211 PHE A C 1
ATOM 1652 O O . PHE A 1 211 ? 11.188 5.285 -0.238 1 98.94 211 PHE A O 1
ATOM 1659 N N . ALA A 1 212 ? 12.344 6.848 -1.45 1 98.88 212 ALA A N 1
ATOM 1660 C CA . ALA A 1 212 ? 11.234 7.801 -1.553 1 98.88 212 ALA A CA 1
ATOM 1661 C C . ALA A 1 212 ? 10.812 7.996 -3.006 1 98.88 212 ALA A C 1
ATOM 1663 O O . ALA A 1 212 ? 11.656 8.062 -3.9 1 98.88 212 ALA A O 1
ATOM 1664 N N . VAL A 1 213 ? 9.523 8.062 -3.219 1 98.94 213 VAL A N 1
ATOM 1665 C CA . VAL A 1 213 ? 8.938 8.398 -4.516 1 98.94 213 VAL A CA 1
ATOM 1666 C C . VAL A 1 213 ? 8.219 9.742 -4.426 1 98.94 213 VAL A C 1
ATOM 1668 O O . VAL A 1 213 ? 7.422 9.969 -3.51 1 98.94 213 VAL A O 1
ATOM 1671 N N . THR A 1 214 ? 8.508 10.625 -5.316 1 98.88 214 THR A N 1
ATOM 1672 C CA . THR A 1 214 ? 7.777 11.883 -5.445 1 98.88 214 THR A CA 1
ATOM 1673 C C . THR A 1 214 ? 6.918 11.883 -6.707 1 98.88 214 THR A C 1
ATOM 1675 O O . THR A 1 214 ? 7.422 11.648 -7.809 1 98.88 214 THR A O 1
ATOM 1678 N N . ALA A 1 215 ? 5.68 12.07 -6.52 1 98.88 215 ALA A N 1
ATOM 1679 C CA . ALA A 1 215 ? 4.738 12.102 -7.637 1 98.88 215 ALA A CA 1
ATOM 1680 C C . ALA A 1 215 ? 3.926 13.391 -7.637 1 98.88 215 ALA A C 1
ATOM 1682 O O . ALA A 1 215 ? 3.73 14.008 -6.586 1 98.88 215 ALA A O 1
ATOM 1683 N N . ARG A 1 216 ? 3.473 13.805 -8.789 1 98.69 216 ARG A N 1
ATOM 1684 C CA . ARG A 1 216 ? 2.68 15.023 -8.945 1 98.69 216 ARG A CA 1
ATOM 1685 C C . ARG A 1 216 ? 1.33 14.719 -9.586 1 98.69 216 ARG A C 1
ATOM 1687 O O . ARG A 1 216 ? 1.217 13.797 -10.398 1 98.69 216 ARG A O 1
ATOM 1694 N N . PHE A 1 217 ? 0.401 15.445 -9.141 1 98.25 217 PHE A N 1
ATOM 1695 C CA . PHE A 1 217 ? -0.936 15.32 -9.711 1 98.25 217 PHE A CA 1
ATOM 1696 C C . PHE A 1 217 ? -1.213 16.453 -10.695 1 98.25 217 PHE A C 1
ATOM 1698 O O . PHE A 1 217 ? -0.676 17.562 -10.547 1 98.25 217 PHE A O 1
ATOM 1705 N N . ASN A 1 218 ? -1.965 16.109 -11.797 1 88.75 218 ASN A N 1
ATOM 1706 C CA . ASN A 1 218 ? -2.373 17.188 -12.703 1 88.75 218 ASN A CA 1
ATOM 1707 C C . ASN A 1 218 ? -3.439 18.078 -12.07 1 88.75 218 ASN A C 1
ATOM 1709 O O . ASN A 1 218 ? -4.363 17.578 -11.422 1 88.75 218 ASN A O 1
ATOM 1713 N N . ARG A 1 219 ? -3.209 19.344 -12.031 1 73.81 219 ARG A N 1
ATOM 1714 C CA . ARG A 1 219 ? -4.148 20.328 -11.516 1 73.81 219 ARG A CA 1
ATOM 1715 C C . ARG A 1 219 ? -5.25 20.609 -12.539 1 73.81 219 ARG A C 1
ATOM 1717 O O . ARG A 1 219 ? -5.016 20.562 -13.742 1 73.81 219 ARG A O 1
ATOM 1724 N N . MET B 1 1 ? 13.148 -29.703 1.799 1 92.38 1 MET B N 1
ATOM 1725 C CA . MET B 1 1 ? 13.562 -28.812 0.718 1 92.38 1 MET B CA 1
ATOM 1726 C C . MET B 1 1 ? 12.352 -28.156 0.059 1 92.38 1 MET B C 1
ATOM 1728 O O . MET B 1 1 ? 11.25 -28.719 0.092 1 92.38 1 MET B O 1
ATOM 1732 N N . ARG B 1 2 ? 12.453 -26.891 -0.409 1 96.06 2 ARG B N 1
ATOM 1733 C CA . ARG B 1 2 ? 11.359 -26.188 -1.061 1 96.06 2 ARG B CA 1
ATOM 1734 C C . ARG B 1 2 ? 11.859 -25.406 -2.277 1 96.06 2 ARG B C 1
ATOM 1736 O O . ARG B 1 2 ? 13.07 -25.203 -2.434 1 96.06 2 ARG B O 1
ATOM 1743 N N . PRO B 1 3 ? 10.945 -25.094 -3.184 1 98.69 3 PRO B N 1
ATOM 1744 C CA . PRO B 1 3 ? 11.336 -24.25 -4.32 1 98.69 3 PRO B CA 1
ATOM 1745 C C . PRO B 1 3 ? 11.82 -22.875 -3.9 1 98.69 3 PRO B C 1
ATOM 1747 O O . PRO B 1 3 ? 11.625 -22.469 -2.75 1 98.69 3 PRO B O 1
ATOM 1750 N N . TYR B 1 4 ? 12.609 -22.219 -4.82 1 98.69 4 TYR B N 1
ATOM 1751 C CA . TYR B 1 4 ? 12.766 -20.781 -4.727 1 98.69 4 TYR B CA 1
ATOM 1752 C C . TYR B 1 4 ? 11.438 -20.078 -4.992 1 98.69 4 TYR B C 1
ATOM 1754 O O . TYR B 1 4 ? 10.883 -20.172 -6.09 1 98.69 4 TYR B O 1
ATOM 1762 N N . VAL B 1 5 ? 10.906 -19.438 -3.992 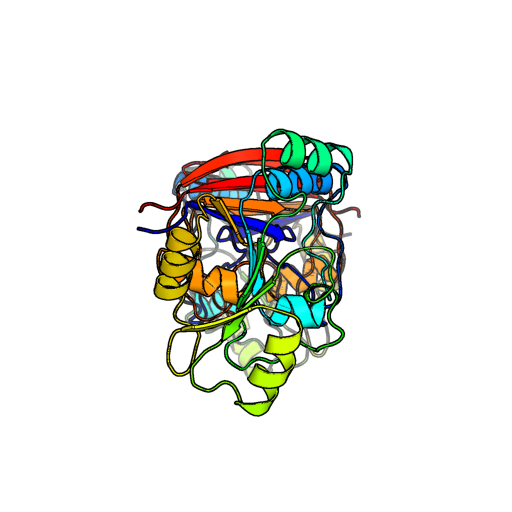1 98.88 5 VAL B N 1
ATOM 1763 C CA . VAL B 1 5 ? 9.594 -18.812 -4.086 1 98.88 5 VAL B CA 1
ATOM 1764 C C . VAL B 1 5 ? 9.758 -17.312 -4.312 1 98.88 5 VAL B C 1
ATOM 1766 O O . VAL B 1 5 ? 10.344 -16.609 -3.484 1 98.88 5 VAL B O 1
ATOM 1769 N N . PHE B 1 6 ? 9.297 -16.828 -5.418 1 98.69 6 PHE B N 1
ATOM 1770 C CA . PHE B 1 6 ? 9.312 -15.383 -5.621 1 98.69 6 PHE B CA 1
ATOM 1771 C C . PHE B 1 6 ? 7.922 -14.867 -5.984 1 98.69 6 PHE B C 1
ATOM 1773 O O . PHE B 1 6 ? 7.176 -15.539 -6.703 1 98.69 6 PHE B O 1
ATOM 1780 N N . VAL B 1 7 ? 7.574 -13.758 -5.418 1 98.94 7 VAL B N 1
ATOM 1781 C CA . VAL B 1 7 ? 6.285 -13.102 -5.625 1 98.94 7 VAL B CA 1
ATOM 1782 C C . VAL B 1 7 ? 6.422 -12.008 -6.68 1 98.94 7 VAL B C 1
ATOM 1784 O O . VAL B 1 7 ? 7.398 -11.258 -6.68 1 98.94 7 VAL B O 1
ATOM 1787 N N . ASN B 1 8 ? 5.512 -11.953 -7.613 1 98.81 8 ASN B N 1
ATOM 1788 C CA . ASN B 1 8 ? 5.34 -10.828 -8.523 1 98.81 8 ASN B CA 1
ATOM 1789 C C . ASN B 1 8 ? 3.941 -10.227 -8.422 1 98.81 8 ASN B C 1
ATOM 1791 O O . ASN B 1 8 ? 2.945 -10.93 -8.602 1 98.81 8 ASN B O 1
ATOM 1795 N N . VAL B 1 9 ? 3.846 -8.969 -8.164 1 98.38 9 VAL B N 1
ATOM 1796 C CA . VAL B 1 9 ? 2.547 -8.328 -8 1 98.38 9 VAL B CA 1
ATOM 1797 C C . VAL B 1 9 ? 2.629 -6.875 -8.477 1 98.38 9 VAL B C 1
ATOM 1799 O O . VAL B 1 9 ? 3.695 -6.258 -8.422 1 98.38 9 VAL B O 1
ATOM 1802 N N . ALA B 1 10 ? 1.566 -6.395 -9.039 1 98.19 10 ALA B N 1
ATOM 1803 C CA . ALA B 1 10 ? 1.431 -4.98 -9.367 1 98.19 10 ALA B CA 1
ATOM 1804 C C . ALA B 1 10 ? 0.551 -4.262 -8.344 1 98.19 10 ALA B C 1
ATOM 1806 O O . ALA B 1 10 ? -0.468 -4.801 -7.91 1 98.19 10 ALA B O 1
ATOM 1807 N N . ALA B 1 11 ? 0.943 -3.09 -7.988 1 98.5 11 ALA B N 1
ATOM 1808 C CA . ALA B 1 11 ? 0.192 -2.314 -7.004 1 98.5 11 ALA B CA 1
ATOM 1809 C C . ALA B 1 11 ? 0.172 -0.833 -7.371 1 98.5 11 ALA B C 1
ATOM 1811 O O . ALA B 1 11 ? 1.042 -0.358 -8.109 1 98.5 11 ALA B O 1
ATOM 1812 N N . SER B 1 12 ? -0.887 -0.117 -6.938 1 98.75 12 SER B N 1
ATOM 1813 C CA . SER B 1 12 ? -0.874 1.343 -6.945 1 98.75 12 SER B CA 1
ATOM 1814 C C . SER B 1 12 ? 0.163 1.891 -5.973 1 98.75 12 SER B C 1
ATOM 1816 O O . SER B 1 12 ? 0.693 1.151 -5.141 1 98.75 12 SER B O 1
ATOM 1818 N N . LEU B 1 13 ? 0.443 3.162 -6.082 1 98.88 13 LEU B N 1
ATOM 1819 C CA . LEU B 1 13 ? 1.45 3.773 -5.223 1 98.88 13 LEU B CA 1
ATOM 1820 C C . LEU B 1 13 ? 1.037 3.693 -3.758 1 98.88 13 LEU B C 1
ATOM 1822 O O . LEU B 1 13 ? 1.891 3.658 -2.869 1 98.88 13 LEU B O 1
ATOM 1826 N N . ASP B 1 14 ? -0.27 3.602 -3.506 1 98.81 14 ASP B N 1
ATOM 1827 C CA . ASP B 1 14 ? -0.77 3.514 -2.137 1 98.81 14 ASP B CA 1
ATOM 1828 C C . ASP B 1 14 ? -0.97 2.061 -1.717 1 98.81 14 ASP B C 1
ATOM 1830 O O . ASP B 1 14 ? -1.633 1.784 -0.714 1 98.81 14 ASP B O 1
ATOM 1834 N N . GLY B 1 15 ? -0.488 1.083 -2.477 1 98.5 15 GLY B N 1
ATOM 1835 C CA . GLY B 1 15 ? -0.321 -0.294 -2.043 1 98.5 15 GLY B CA 1
ATOM 1836 C C . GLY B 1 15 ? -1.517 -1.171 -2.367 1 98.5 15 GLY B C 1
ATOM 1837 O O . GLY B 1 15 ? -1.624 -2.293 -1.866 1 98.5 15 GLY B O 1
ATOM 1838 N N . LYS B 1 16 ? -2.447 -0.656 -3.203 1 98.44 16 LYS B N 1
ATOM 1839 C CA . LYS B 1 16 ? -3.648 -1.421 -3.529 1 98.44 16 LYS B CA 1
ATOM 1840 C C . LYS B 1 16 ? -3.443 -2.252 -4.793 1 98.44 16 LYS B C 1
ATOM 1842 O O . LYS B 1 16 ? -2.809 -1.796 -5.746 1 98.44 16 LYS B O 1
ATOM 1847 N N . ILE B 1 17 ? -4.062 -3.438 -4.812 1 97.31 17 ILE B N 1
ATOM 1848 C CA . ILE B 1 17 ? -3.912 -4.301 -5.98 1 97.31 17 ILE B CA 1
ATOM 1849 C C . ILE B 1 17 ? -5.238 -4.387 -6.73 1 97.31 17 ILE B C 1
ATOM 1851 O O . ILE B 1 17 ? -5.309 -4.984 -7.809 1 97.31 17 ILE B O 1
ATOM 1855 N N . SER B 1 18 ? -6.277 -3.873 -6.156 1 95.69 18 SER B N 1
ATOM 1856 C CA . SER B 1 18 ? -7.602 -3.701 -6.742 1 95.69 18 SER B CA 1
ATOM 1857 C C . SER B 1 18 ? -8.453 -2.746 -5.91 1 95.69 18 SER B C 1
ATOM 1859 O O . SER B 1 18 ? -8.008 -2.256 -4.871 1 95.69 18 SER B O 1
ATOM 1861 N N . ASP B 1 19 ? -9.602 -2.396 -6.398 1 95.69 19 ASP B N 1
ATOM 1862 C CA . ASP B 1 19 ? -10.547 -1.64 -5.582 1 95.69 19 ASP B CA 1
ATOM 1863 C C . ASP B 1 19 ? -11.461 -2.574 -4.789 1 95.69 19 ASP B C 1
ATOM 1865 O O . ASP B 1 19 ? -11.289 -3.793 -4.824 1 95.69 19 ASP B O 1
ATOM 1869 N N . GLU B 1 20 ? -12.352 -2.037 -4.055 1 92.38 20 GLU B N 1
ATOM 1870 C CA . GLU B 1 20 ? -13.18 -2.832 -3.156 1 92.38 20 GLU B CA 1
ATOM 1871 C C . GLU B 1 20 ? -14.125 -3.742 -3.936 1 92.38 20 GLU B C 1
ATOM 1873 O O . GLU B 1 20 ? -14.664 -4.707 -3.387 1 92.38 20 GLU B O 1
ATOM 1878 N N . SER B 1 21 ? -14.352 -3.395 -5.184 1 86.12 21 SER B N 1
ATOM 1879 C CA . SER B 1 21 ? -15.211 -4.242 -6 1 86.12 21 SER B CA 1
ATOM 1880 C C . SER B 1 21 ? -14.453 -5.445 -6.543 1 86.12 21 SER B C 1
ATOM 1882 O O . SER B 1 21 ? -15.055 -6.391 -7.055 1 86.12 21 SER B O 1
ATOM 1884 N N . ARG B 1 22 ? -13.25 -5.484 -6.32 1 73.69 22 ARG B N 1
ATOM 1885 C CA . ARG B 1 22 ? -12.344 -6.555 -6.738 1 73.69 22 ARG B CA 1
ATOM 1886 C C . ARG B 1 22 ? -12.43 -6.777 -8.242 1 73.69 22 ARG B C 1
ATOM 1888 O O . ARG B 1 22 ? -12.375 -7.918 -8.711 1 73.69 22 ARG B O 1
ATOM 1895 N N . LYS B 1 23 ? -12.828 -5.652 -8.938 1 73.25 23 LYS B N 1
ATOM 1896 C CA . LYS B 1 23 ? -12.781 -5.699 -10.398 1 73.25 23 LYS B CA 1
ATOM 1897 C C . LYS B 1 23 ? -11.398 -5.32 -10.914 1 73.25 23 LYS B C 1
ATOM 1899 O O . LYS B 1 23 ? -10.641 -4.633 -10.234 1 73.25 23 LYS B O 1
ATOM 1904 N N . GLN B 1 24 ? -11.172 -5.797 -12.125 1 66.5 24 GLN B N 1
ATOM 1905 C CA . GLN B 1 24 ? -9.844 -5.691 -12.719 1 66.5 24 GLN B CA 1
ATOM 1906 C C . GLN B 1 24 ? -9.484 -4.234 -13.008 1 66.5 24 GLN B C 1
ATOM 1908 O O . GLN B 1 24 ? -10.25 -3.521 -13.664 1 66.5 24 GLN B O 1
ATOM 1913 N N . LEU B 1 25 ? -8.57 -3.682 -12.258 1 83 25 LEU B N 1
ATOM 1914 C CA . LEU B 1 25 ? -7.945 -2.4 -12.57 1 83 25 LEU B CA 1
ATOM 1915 C C . LEU B 1 25 ? -6.566 -2.602 -13.188 1 83 25 LEU B C 1
ATOM 1917 O O . LEU B 1 25 ? -5.812 -3.482 -12.773 1 83 25 LEU B O 1
ATOM 1921 N N . ARG B 1 26 ? -6.352 -1.937 -14.281 1 88.12 26 ARG B N 1
ATOM 1922 C CA . ARG B 1 26 ? -5.051 -2.047 -14.93 1 88.12 26 ARG B CA 1
ATOM 1923 C C . ARG B 1 26 ? -4.008 -1.201 -14.211 1 88.12 26 ARG B C 1
ATOM 1925 O O . ARG B 1 26 ? -4.039 0.029 -14.281 1 88.12 26 ARG B O 1
ATOM 1932 N N . ILE B 1 27 ? -3.127 -1.889 -13.586 1 95.44 27 ILE B N 1
ATOM 1933 C CA . ILE B 1 27 ? -2.072 -1.214 -12.836 1 95.44 27 ILE B CA 1
ATOM 1934 C C . ILE B 1 27 ? -0.76 -1.284 -13.609 1 95.44 27 ILE B C 1
ATOM 1936 O O . ILE B 1 27 ? -0.042 -0.287 -13.719 1 95.44 27 ILE B O 1
ATOM 1940 N N . SER B 1 28 ? -0.441 -2.371 -14.234 1 95.44 28 SER B N 1
ATOM 1941 C CA . SER B 1 28 ? 0.814 -2.592 -14.945 1 95.44 28 SER B CA 1
ATOM 1942 C C . SER B 1 28 ? 0.792 -1.939 -16.328 1 95.44 28 SER B C 1
ATOM 1944 O O . SER B 1 28 ? -0.263 -1.842 -16.953 1 95.44 28 SER B O 1
ATOM 1946 N N . CYS B 1 29 ? 1.873 -1.481 -16.797 1 97.06 29 CYS B N 1
ATOM 1947 C CA . CYS B 1 29 ? 2.025 -1.027 -18.172 1 97.06 29 CYS B CA 1
ATOM 1948 C C . CYS B 1 29 ? 2.436 -2.18 -19.078 1 97.06 29 CYS B C 1
ATOM 1950 O O . CYS B 1 29 ? 2.674 -3.293 -18.609 1 97.06 29 CYS B O 1
ATOM 1952 N N . GLU B 1 30 ? 2.479 -1.902 -20.391 1 97.5 30 GLU B N 1
ATOM 1953 C CA . GLU B 1 30 ? 2.814 -2.936 -21.359 1 97.5 30 GLU B CA 1
ATOM 1954 C C . GLU B 1 30 ? 4.227 -3.471 -21.141 1 97.5 30 GLU B C 1
ATOM 1956 O O . GLU B 1 30 ? 4.469 -4.672 -21.266 1 97.5 30 GLU B O 1
ATOM 1961 N N . GLU B 1 31 ? 5.164 -2.594 -20.828 1 98.44 31 GLU B N 1
ATOM 1962 C CA . GLU B 1 31 ? 6.543 -2.998 -20.578 1 98.44 31 GLU B CA 1
ATOM 1963 C C . GLU B 1 31 ? 6.629 -3.971 -19.406 1 98.44 31 GLU B C 1
ATOM 1965 O O . GLU B 1 31 ? 7.34 -4.977 -19.469 1 98.44 31 GLU B O 1
ATOM 1970 N N . ASP B 1 32 ? 5.914 -3.66 -18.406 1 98.38 32 ASP B N 1
ATOM 1971 C CA . ASP B 1 32 ? 5.918 -4.543 -17.234 1 98.38 32 ASP B CA 1
ATOM 1972 C C . ASP B 1 32 ? 5.266 -5.887 -17.562 1 98.38 32 ASP B C 1
ATOM 1974 O O . ASP B 1 32 ? 5.715 -6.934 -17.094 1 98.38 32 ASP B O 1
ATOM 1978 N N . LEU B 1 33 ? 4.16 -5.844 -18.312 1 97.88 33 LEU B N 1
ATOM 1979 C CA . LEU B 1 33 ? 3.473 -7.074 -18.703 1 97.88 33 LEU B CA 1
ATOM 1980 C C . LEU B 1 33 ? 4.402 -7.996 -19.484 1 97.88 33 LEU B C 1
ATOM 1982 O O . LEU B 1 33 ? 4.332 -9.219 -19.344 1 97.88 33 LEU B O 1
ATOM 1986 N N . ARG B 1 34 ? 5.27 -7.449 -20.266 1 98.31 34 ARG B N 1
ATOM 1987 C CA . ARG B 1 34 ? 6.246 -8.25 -20.984 1 98.31 34 ARG B CA 1
ATOM 1988 C C . ARG B 1 34 ? 7.25 -8.891 -20.031 1 98.31 34 ARG B C 1
ATOM 1990 O O . ARG B 1 34 ? 7.641 -10.047 -20.219 1 98.31 34 ARG B O 1
ATOM 1997 N N . ILE B 1 35 ? 7.664 -8.125 -19.062 1 98.62 35 ILE B N 1
ATOM 1998 C CA . ILE B 1 35 ? 8.594 -8.648 -18.062 1 98.62 35 ILE B CA 1
ATOM 1999 C C . ILE B 1 35 ? 7.93 -9.789 -17.297 1 98.62 35 ILE B C 1
ATOM 2001 O O . ILE B 1 35 ? 8.539 -10.836 -17.078 1 98.62 35 ILE B O 1
ATOM 2005 N N . VAL B 1 36 ? 6.672 -9.602 -16.906 1 98.5 36 VAL B N 1
ATOM 2006 C CA . VAL B 1 36 ? 5.926 -10.617 -16.172 1 98.5 36 VAL B CA 1
ATOM 2007 C C . VAL B 1 36 ? 5.816 -11.891 -17.016 1 98.5 36 VAL B C 1
ATOM 2009 O O . VAL B 1 36 ? 5.953 -13 -16.5 1 98.5 36 VAL B O 1
ATOM 2012 N N . ASP B 1 37 ? 5.555 -11.719 -18.312 1 98.75 37 ASP B N 1
ATOM 2013 C CA . ASP B 1 37 ? 5.461 -12.867 -19.203 1 98.75 37 ASP B CA 1
ATOM 2014 C C . ASP B 1 37 ? 6.777 -13.641 -19.25 1 98.75 37 ASP B C 1
ATOM 2016 O O . ASP B 1 37 ? 6.785 -14.875 -19.25 1 98.75 37 ASP B O 1
ATOM 2020 N N . ARG B 1 38 ? 7.867 -12.961 -19.297 1 98.81 38 ARG B N 1
ATOM 2021 C CA . ARG B 1 38 ? 9.18 -13.594 -19.266 1 98.81 38 ARG B CA 1
ATOM 2022 C C . ARG B 1 38 ? 9.414 -14.32 -17.953 1 98.81 38 ARG B C 1
ATOM 2024 O O . ARG B 1 38 ? 9.961 -15.43 -17.938 1 98.81 38 ARG B O 1
ATOM 2031 N N . LEU B 1 39 ? 9.016 -13.68 -16.875 1 98.81 39 LEU B N 1
ATOM 2032 C CA . LEU B 1 39 ? 9.156 -14.305 -15.555 1 98.81 39 LEU B CA 1
ATOM 2033 C C . LEU B 1 39 ? 8.336 -15.594 -15.477 1 98.81 39 LEU B C 1
ATOM 2035 O O . LEU B 1 39 ? 8.781 -16.578 -14.898 1 98.81 39 LEU B O 1
ATOM 2039 N N . ARG B 1 40 ? 7.102 -15.539 -16.016 1 98.81 40 ARG B N 1
ATOM 2040 C CA . ARG B 1 40 ? 6.289 -16.75 -16.078 1 98.81 40 ARG B CA 1
ATOM 2041 C C . ARG B 1 40 ? 7.012 -17.844 -16.859 1 98.81 40 ARG B C 1
ATOM 2043 O O . ARG B 1 40 ? 7.086 -18.984 -16.406 1 98.81 40 ARG B O 1
ATOM 2050 N N . ALA B 1 41 ? 7.555 -17.469 -17.969 1 98.81 41 ALA B N 1
ATOM 2051 C CA . ALA B 1 41 ? 8.227 -18.438 -18.828 1 98.81 41 ALA B CA 1
ATOM 2052 C C . ALA B 1 41 ? 9.43 -19.047 -18.125 1 98.81 41 ALA B C 1
ATOM 2054 O O . ALA B 1 41 ? 9.773 -20.219 -18.375 1 98.81 41 ALA B O 1
ATOM 2055 N N . GLU B 1 42 ? 10.031 -18.312 -17.281 1 98.56 42 GLU B N 1
ATOM 2056 C CA . GLU B 1 42 ? 11.234 -18.766 -16.578 1 98.56 42 GLU B CA 1
ATOM 2057 C C . GLU B 1 42 ? 10.883 -19.578 -15.344 1 98.56 42 GLU B C 1
ATOM 2059 O O . GLU B 1 42 ? 11.766 -20.125 -14.68 1 98.56 42 GLU B O 1
ATOM 2064 N N . SER B 1 43 ? 9.617 -19.719 -15.016 1 98.81 43 SER B N 1
ATOM 2065 C CA . SER B 1 43 ? 9.164 -20.406 -13.812 1 98.81 43 SER B CA 1
ATOM 2066 C C . SER B 1 43 ? 8.711 -21.828 -14.133 1 98.81 43 SER B C 1
ATOM 2068 O O . SER B 1 43 ? 8.312 -22.125 -15.266 1 98.81 43 SER B O 1
ATOM 2070 N N . ASP B 1 44 ? 8.828 -22.688 -13.117 1 98.81 44 ASP B N 1
ATOM 2071 C CA . ASP B 1 44 ? 8.344 -24.047 -13.25 1 98.81 44 ASP B CA 1
ATOM 2072 C C . ASP B 1 44 ? 6.855 -24.141 -12.906 1 98.81 44 ASP B C 1
ATOM 2074 O O . ASP B 1 44 ? 6.145 -25.016 -13.406 1 98.81 44 ASP B O 1
ATOM 2078 N N . ALA B 1 45 ? 6.379 -23.234 -12.07 1 98.88 45 ALA B N 1
ATOM 2079 C CA . ALA B 1 45 ? 4.98 -23.172 -11.648 1 98.88 45 ALA B CA 1
ATOM 2080 C C . ALA B 1 45 ? 4.566 -21.75 -11.312 1 98.88 45 ALA B C 1
ATOM 2082 O O . ALA B 1 45 ? 5.41 -20.922 -10.961 1 98.88 45 ALA B O 1
ATOM 2083 N N . ILE B 1 46 ? 3.309 -21.453 -11.453 1 98.94 46 ILE B N 1
ATOM 2084 C CA . ILE B 1 46 ? 2.666 -20.203 -11.07 1 98.94 46 ILE B CA 1
ATOM 2085 C C . ILE B 1 46 ? 1.532 -20.484 -10.086 1 98.94 46 ILE B C 1
ATOM 2087 O O . ILE B 1 46 ? 0.685 -21.344 -10.336 1 98.94 46 ILE B O 1
ATOM 2091 N N . MET B 1 47 ? 1.547 -19.797 -8.984 1 98.88 47 MET B N 1
ATOM 2092 C CA . MET B 1 47 ? 0.595 -20.094 -7.918 1 98.88 47 MET B CA 1
ATOM 2093 C C . MET B 1 47 ? -0.257 -18.875 -7.598 1 98.88 47 MET B C 1
ATOM 2095 O O . MET B 1 47 ? 0.26 -17.75 -7.5 1 98.88 47 MET B O 1
ATOM 2099 N N . VAL B 1 48 ? -1.552 -19.031 -7.473 1 98.75 48 VAL B N 1
ATOM 2100 C CA . VAL B 1 48 ? -2.482 -18 -7.027 1 98.75 48 VAL B CA 1
ATOM 2101 C C . VAL B 1 48 ? -3.426 -18.578 -5.973 1 98.75 48 VAL B C 1
ATOM 2103 O O . VAL B 1 48 ? -3.514 -19.797 -5.805 1 98.75 48 VAL B O 1
ATOM 2106 N N . GLY B 1 49 ? -4.039 -17.719 -5.238 1 98.44 49 GLY B N 1
ATOM 2107 C CA . GLY B 1 49 ? -5.129 -18.109 -4.359 1 98.44 49 GLY B CA 1
ATOM 2108 C C . GLY B 1 49 ? -6.477 -18.141 -5.055 1 98.44 49 GLY B C 1
ATOM 2109 O O . GLY B 1 49 ? -6.66 -17.5 -6.09 1 98.44 49 GLY B O 1
ATOM 2110 N N . ILE B 1 50 ? -7.387 -18.75 -4.426 1 98.31 50 ILE B N 1
ATOM 2111 C CA . ILE B 1 50 ? -8.719 -18.938 -4.992 1 98.31 50 ILE B CA 1
ATOM 2112 C C . ILE B 1 50 ? -9.391 -17.578 -5.188 1 98.31 50 ILE B C 1
ATOM 2114 O O . ILE B 1 50 ? -10.141 -17.375 -6.148 1 98.31 50 ILE B O 1
ATOM 2118 N N . GLY B 1 51 ? -9.125 -16.641 -4.285 1 95.56 51 GLY B N 1
ATOM 2119 C CA . GLY B 1 51 ? -9.703 -15.312 -4.449 1 95.56 51 GLY B CA 1
ATOM 2120 C C . GLY B 1 51 ? -9.367 -14.68 -5.785 1 95.56 51 GLY B C 1
ATOM 2121 O O . GLY B 1 51 ? -10.227 -14.039 -6.406 1 95.56 51 GLY B O 1
ATOM 2122 N N . THR B 1 52 ? -8.172 -14.82 -6.238 1 95.56 52 THR B N 1
ATOM 2123 C CA . THR B 1 52 ? -7.723 -14.289 -7.523 1 95.56 52 THR B CA 1
ATOM 2124 C C . THR B 1 52 ? -8.438 -14.992 -8.68 1 95.56 52 THR B C 1
ATOM 2126 O O . THR B 1 52 ? -8.844 -14.344 -9.641 1 95.56 52 THR B O 1
ATOM 2129 N N . VAL B 1 53 ? -8.586 -16.266 -8.602 1 97.12 53 VAL B N 1
ATOM 2130 C CA . VAL B 1 53 ? -9.281 -17.031 -9.633 1 97.12 53 VAL B CA 1
ATOM 2131 C C . VAL B 1 53 ? -10.727 -16.547 -9.75 1 97.12 53 VAL B C 1
ATOM 2133 O O . VAL B 1 53 ? -11.219 -16.297 -10.852 1 97.12 53 VAL B O 1
ATOM 2136 N N . LEU B 1 54 ? -11.391 -16.406 -8.617 1 95.94 54 LEU B N 1
ATOM 2137 C CA . LEU B 1 54 ? -12.797 -16.016 -8.602 1 95.94 54 LEU B CA 1
ATOM 2138 C C . LEU B 1 54 ? -12.969 -14.594 -9.125 1 95.94 54 LEU B C 1
ATOM 2140 O O . LEU B 1 54 ? -13.953 -14.297 -9.805 1 95.94 54 LEU B O 1
ATOM 2144 N N . ALA B 1 55 ? -12.023 -13.789 -8.836 1 93.12 55 ALA B N 1
ATOM 2145 C CA . ALA B 1 55 ? -12.148 -12.375 -9.18 1 93.12 55 ALA B CA 1
ATOM 2146 C C . ALA B 1 55 ? -11.727 -12.125 -10.633 1 93.12 55 ALA B C 1
ATOM 2148 O O . ALA B 1 55 ? -12.367 -11.336 -11.336 1 93.12 55 ALA B O 1
ATOM 2149 N N . ASP B 1 56 ? -10.68 -12.812 -11.156 1 93.5 56 ASP B N 1
ATOM 2150 C CA . ASP B 1 56 ? -10.047 -12.422 -12.414 1 93.5 56 ASP B CA 1
ATOM 2151 C C . ASP B 1 56 ? -10.227 -13.492 -13.484 1 93.5 56 ASP B C 1
ATOM 2153 O O . ASP B 1 56 ? -9.992 -13.25 -14.664 1 93.5 56 ASP B O 1
ATOM 2157 N N . ASP B 1 57 ? -10.562 -14.711 -13.109 1 96.5 57 ASP B N 1
ATOM 2158 C CA . ASP B 1 57 ? -10.641 -15.859 -14 1 96.5 57 ASP B CA 1
ATOM 2159 C C . ASP B 1 57 ? -9.422 -15.922 -14.93 1 96.5 57 ASP B C 1
ATOM 2161 O O . ASP B 1 57 ? -9.57 -15.984 -16.156 1 96.5 57 ASP B O 1
ATOM 2165 N N . PRO B 1 58 ? -8.25 -16 -14.328 1 96.56 58 PRO B N 1
ATOM 2166 C CA . PRO B 1 58 ? -7.016 -15.906 -15.117 1 96.56 58 PRO B CA 1
ATOM 2167 C C . PRO B 1 58 ? -6.703 -17.203 -15.867 1 96.56 58 PRO B C 1
ATOM 2169 O O . PRO B 1 58 ? -7.191 -18.266 -15.5 1 96.56 58 PRO B O 1
ATOM 2172 N N . ARG B 1 59 ? -5.879 -17.125 -16.875 1 97.38 59 ARG B N 1
ATOM 2173 C CA . ARG B 1 59 ? -5.398 -18.281 -17.609 1 97.38 59 ARG B CA 1
ATOM 2174 C C . ARG B 1 59 ? -4.105 -18.828 -17 1 97.38 59 ARG B C 1
ATOM 2176 O O . ARG B 1 59 ? -3.855 -20.031 -17.016 1 97.38 59 ARG B O 1
ATOM 2183 N N . LEU B 1 60 ? -3.254 -17.938 -16.453 1 97.94 60 LEU B N 1
ATOM 2184 C CA . LEU B 1 60 ? -1.957 -18.234 -15.859 1 97.94 60 LEU B CA 1
ATOM 2185 C C . LEU B 1 60 ? -1.075 -19 -16.844 1 97.94 60 LEU B C 1
ATOM 2187 O O . LEU B 1 60 ? -0.505 -20.031 -16.5 1 97.94 60 LEU B O 1
ATOM 2191 N N . THR B 1 61 ? -1 -18.453 -18.031 1 98.5 61 THR B N 1
ATOM 2192 C CA . THR B 1 61 ? -0.159 -19.016 -19.094 1 98.5 61 THR B CA 1
ATOM 2193 C C . THR B 1 61 ? 0.846 -17.969 -19.578 1 98.5 61 THR B C 1
ATOM 2195 O O . THR B 1 61 ? 0.742 -16.797 -19.25 1 98.5 61 THR B O 1
ATOM 2198 N N . VAL B 1 62 ? 1.874 -18.484 -20.266 1 98.75 62 VAL B N 1
ATOM 2199 C CA . VAL B 1 62 ? 2.783 -17.625 -21.016 1 98.75 62 VAL B CA 1
ATOM 2200 C C . VAL B 1 62 ? 2.102 -17.125 -22.281 1 98.75 62 VAL B C 1
ATOM 2202 O O . VAL B 1 62 ? 1.641 -17.938 -23.094 1 98.75 62 VAL B O 1
ATOM 2205 N N . LYS B 1 63 ? 2.049 -15.883 -22.484 1 98.06 63 LYS B N 1
ATOM 2206 C CA . LYS B 1 63 ? 1.295 -15.305 -23.578 1 98.06 63 LYS B CA 1
ATOM 2207 C C . LYS B 1 63 ? 2.098 -15.359 -24.891 1 98.06 63 LYS B C 1
ATOM 2209 O O . LYS B 1 63 ? 1.539 -15.609 -25.953 1 98.06 63 LYS B O 1
ATOM 2214 N N . SER B 1 64 ? 3.359 -15.102 -24.797 1 98.31 64 SER B N 1
ATOM 2215 C CA . SER B 1 64 ? 4.223 -15.047 -25.969 1 98.31 64 SER B CA 1
ATOM 2216 C C . SER B 1 64 ? 4.438 -16.438 -26.562 1 98.31 64 SER B C 1
ATOM 2218 O O . SER B 1 64 ? 4.922 -17.344 -25.875 1 98.31 64 SER B O 1
ATOM 2220 N N . ALA B 1 65 ? 4.191 -16.578 -27.781 1 98.31 65 ALA B N 1
ATOM 2221 C CA . ALA B 1 65 ? 4.426 -17.844 -28.484 1 98.31 65 ALA B CA 1
ATOM 2222 C C . ALA B 1 65 ? 5.914 -18.172 -28.531 1 98.31 65 ALA B C 1
ATOM 2224 O O . ALA B 1 65 ? 6.297 -19.344 -28.391 1 98.31 65 ALA B O 1
ATOM 2225 N N . GLU B 1 66 ? 6.633 -17.156 -28.688 1 98.56 66 GLU B N 1
ATOM 2226 C CA . GLU B 1 66 ? 8.078 -17.344 -28.75 1 98.56 66 GLU B CA 1
ATOM 2227 C C . GLU B 1 66 ? 8.625 -17.891 -27.438 1 98.56 66 GLU B C 1
ATOM 2229 O O . GLU B 1 66 ? 9.477 -18.781 -27.422 1 98.56 66 GLU B O 1
ATOM 2234 N N . LEU B 1 67 ? 8.125 -17.391 -26.375 1 98.69 67 LEU B N 1
ATOM 2235 C CA . LEU B 1 67 ? 8.562 -17.844 -25.062 1 98.69 67 LEU B CA 1
ATOM 2236 C C . LEU B 1 67 ? 8.102 -19.281 -24.797 1 98.69 67 LEU B C 1
ATOM 2238 O O . LEU B 1 67 ? 8.836 -20.078 -24.219 1 98.69 67 LEU B O 1
ATOM 2242 N N . ARG B 1 68 ? 6.949 -19.609 -25.203 1 98.62 68 ARG B N 1
ATOM 2243 C CA . ARG B 1 68 ? 6.465 -20.969 -25.078 1 98.62 68 ARG B CA 1
ATOM 2244 C C . ARG B 1 68 ? 7.312 -21.938 -25.906 1 98.62 68 ARG B C 1
ATOM 2246 O O . ARG B 1 68 ? 7.641 -23.031 -25.438 1 98.62 68 ARG B O 1
ATOM 2253 N N . GLU B 1 69 ? 7.68 -21.5 -27.094 1 98.5 69 GLU B N 1
ATOM 2254 C CA . GLU B 1 69 ? 8.523 -22.312 -27.953 1 98.5 69 GLU B CA 1
ATOM 2255 C C . GLU B 1 69 ? 9.898 -22.531 -27.328 1 98.5 69 GLU B C 1
ATOM 2257 O O . GLU B 1 69 ? 10.461 -23.625 -27.406 1 98.5 69 GLU B O 1
ATOM 2262 N N . LYS B 1 70 ? 10.383 -21.5 -26.797 1 98.25 70 LYS B N 1
ATOM 2263 C CA . LYS B 1 70 ? 11.68 -21.594 -26.141 1 98.25 70 LYS B CA 1
ATOM 2264 C C . LYS B 1 70 ? 11.625 -22.594 -24.984 1 98.25 70 LYS B C 1
ATOM 2266 O O . LYS B 1 70 ? 12.562 -23.375 -24.797 1 98.25 70 LYS B O 1
ATOM 2271 N N . ARG B 1 71 ? 10.586 -22.578 -24.188 1 98.19 71 ARG B N 1
ATOM 2272 C CA . ARG B 1 71 ? 10.406 -23.547 -23.125 1 98.19 71 ARG B CA 1
ATOM 2273 C C . ARG B 1 71 ? 10.43 -24.969 -23.672 1 98.19 71 ARG B C 1
ATOM 2275 O O . ARG B 1 71 ? 11.109 -25.844 -23.125 1 98.19 71 ARG B O 1
ATOM 2282 N N . GLN B 1 72 ? 9.766 -25.125 -24.75 1 98 72 GLN B N 1
ATOM 2283 C CA . GLN B 1 72 ? 9.68 -26.453 -25.359 1 98 72 GLN B CA 1
ATOM 2284 C C . GLN B 1 72 ? 11.047 -26.922 -25.844 1 98 72 GLN B C 1
ATOM 2286 O O . GLN B 1 72 ? 11.406 -28.094 -25.688 1 98 72 GLN B O 1
ATOM 2291 N N . LYS B 1 73 ? 11.742 -26 -26.391 1 97.94 73 LYS B N 1
ATOM 2292 C CA . LYS B 1 73 ? 13.086 -26.312 -26.875 1 97.94 73 LYS B CA 1
ATOM 2293 C C . LYS B 1 73 ? 14 -26.719 -25.719 1 97.94 73 LYS B C 1
ATOM 2295 O O . LYS B 1 73 ? 14.922 -27.516 -25.906 1 97.94 73 LYS B O 1
ATOM 2300 N N . ASP B 1 74 ? 13.703 -26.234 -24.578 1 96.81 74 ASP B N 1
ATOM 2301 C CA . ASP B 1 74 ? 14.484 -26.547 -23.375 1 96.81 74 ASP B CA 1
ATOM 2302 C C . ASP B 1 74 ? 13.953 -27.797 -22.672 1 96.81 74 ASP B C 1
ATOM 2304 O O . ASP B 1 74 ? 14.359 -28.109 -21.562 1 96.81 74 ASP B O 1
ATOM 2308 N N . GLY B 1 75 ? 13.008 -28.422 -23.234 1 96.94 75 GLY B N 1
ATOM 2309 C CA . GLY B 1 75 ? 12.492 -29.688 -22.734 1 96.94 75 GLY B CA 1
ATOM 2310 C C . GLY B 1 75 ? 11.406 -29.516 -21.688 1 96.94 75 GLY B C 1
ATOM 2311 O O . GLY B 1 75 ? 11.117 -30.453 -20.922 1 96.94 75 GLY B O 1
ATOM 2312 N N . LYS B 1 76 ? 10.852 -28.344 -21.688 1 97.25 76 LYS B N 1
ATOM 2313 C CA . LYS B 1 76 ? 9.805 -28.062 -20.703 1 97.25 76 LYS B CA 1
ATOM 2314 C C . LYS B 1 76 ? 8.438 -27.984 -21.375 1 97.25 76 LYS B C 1
ATOM 2316 O O . LYS B 1 76 ? 8.352 -27.859 -22.609 1 97.25 76 LYS B O 1
ATOM 2321 N N . GLU B 1 77 ? 7.41 -28.094 -20.609 1 97.75 77 GLU B N 1
ATOM 2322 C CA . GLU B 1 77 ? 6.078 -27.781 -21.109 1 97.75 77 GLU B CA 1
ATOM 2323 C C . GLU B 1 77 ? 5.98 -26.328 -21.547 1 97.75 77 GLU B C 1
ATOM 2325 O O . GLU B 1 77 ? 6.668 -25.469 -21 1 97.75 77 GLU B O 1
ATOM 2330 N N . PRO B 1 78 ? 5.141 -26.062 -22.5 1 98.25 78 PRO B N 1
ATOM 2331 C CA . PRO B 1 78 ? 5.039 -24.688 -23 1 98.25 78 PRO B CA 1
ATOM 2332 C C . PRO B 1 78 ? 4.586 -23.703 -21.938 1 98.25 78 PRO B C 1
ATOM 2334 O O . PRO B 1 78 ? 4.898 -22.516 -22.016 1 98.25 78 PRO B O 1
ATOM 2337 N N . ASN B 1 79 ? 3.805 -24.172 -20.984 1 98.81 79 ASN B N 1
ATOM 2338 C CA . ASN B 1 79 ? 3.357 -23.359 -19.859 1 98.81 79 ASN B CA 1
ATOM 2339 C C . ASN B 1 79 ? 3.781 -23.984 -18.531 1 98.81 79 ASN B C 1
ATOM 2341 O O . ASN B 1 79 ? 3.871 -25.203 -18.406 1 98.81 79 ASN B O 1
ATOM 2345 N N . PRO B 1 80 ? 4.062 -23.094 -17.516 1 98.81 80 PRO B N 1
ATOM 2346 C CA . PRO B 1 80 ? 4.305 -23.625 -16.172 1 98.81 80 PRO B CA 1
ATOM 2347 C C . PRO B 1 80 ? 3.078 -24.328 -15.586 1 98.81 80 PRO B C 1
ATOM 2349 O O . PRO B 1 80 ? 1.955 -24.094 -16.031 1 98.81 80 PRO B O 1
ATOM 2352 N N . LEU B 1 81 ? 3.367 -25.141 -14.609 1 98.81 81 LEU B N 1
ATOM 2353 C CA . LEU B 1 81 ? 2.285 -25.703 -13.812 1 98.81 81 LEU B CA 1
ATOM 2354 C C . LEU B 1 81 ? 1.48 -24.609 -13.133 1 98.81 81 LEU B C 1
ATOM 2356 O O . LEU B 1 81 ? 2.055 -23.688 -12.539 1 98.81 81 LEU B O 1
ATOM 2360 N N . ARG B 1 82 ? 0.151 -24.641 -13.312 1 98.88 82 ARG B N 1
ATOM 2361 C CA . ARG B 1 82 ? -0.719 -23.734 -12.562 1 98.88 82 ARG B CA 1
ATOM 2362 C C . ARG B 1 82 ? -1.092 -24.312 -11.211 1 98.88 82 ARG B C 1
ATOM 2364 O O . ARG B 1 82 ? -1.492 -25.484 -11.125 1 98.88 82 ARG B O 1
ATOM 2371 N N . VAL B 1 83 ? -0.864 -23.547 -10.148 1 98.94 83 VAL B N 1
ATOM 2372 C CA . VAL B 1 83 ? -1.205 -24 -8.805 1 98.94 83 VAL B CA 1
ATOM 2373 C C . VAL B 1 83 ? -2.236 -23.062 -8.18 1 98.94 83 VAL B C 1
ATOM 2375 O O . VAL B 1 83 ? -2.031 -21.844 -8.141 1 98.94 83 VAL B O 1
ATOM 2378 N N . VAL B 1 84 ? -3.342 -23.594 -7.715 1 98.94 84 VAL B N 1
ATOM 2379 C CA . VAL B 1 84 ? -4.367 -22.812 -7.031 1 98.94 84 VAL B CA 1
ATOM 2380 C C . VAL B 1 84 ? -4.473 -23.266 -5.574 1 98.94 84 VAL B C 1
ATOM 2382 O O . VAL B 1 84 ? -4.711 -24.438 -5.301 1 98.94 84 VAL B O 1
ATOM 2385 N N . VAL B 1 85 ? -4.234 -22.406 -4.68 1 98.94 85 VAL B N 1
ATOM 2386 C CA . VAL B 1 85 ? -4.488 -22.688 -3.268 1 98.94 85 VAL B CA 1
ATOM 2387 C C . VAL B 1 85 ? -5.949 -22.391 -2.939 1 98.94 85 VAL B C 1
ATOM 2389 O O . VAL B 1 85 ? -6.379 -21.234 -2.973 1 98.94 85 VAL B O 1
ATOM 2392 N N . ASP B 1 86 ? -6.68 -23.344 -2.615 1 98.81 86 ASP B N 1
ATOM 2393 C CA . ASP B 1 86 ? -8.133 -23.281 -2.455 1 98.81 86 ASP B CA 1
ATOM 2394 C C . ASP B 1 86 ? -8.602 -24.219 -1.348 1 98.81 86 ASP B C 1
ATOM 2396 O O . ASP B 1 86 ? -9.133 -25.297 -1.625 1 98.81 86 ASP B O 1
ATOM 2400 N N . SER B 1 87 ? -8.539 -23.719 -0.12 1 98.81 87 SER B N 1
ATOM 2401 C CA . SER B 1 87 ? -8.75 -24.547 1.058 1 98.81 87 SER B CA 1
ATOM 2402 C C . SER B 1 87 ? -10.07 -25.297 0.968 1 98.81 87 SER B C 1
ATOM 2404 O O . SER B 1 87 ? -10.172 -26.453 1.404 1 98.81 87 SER B O 1
ATOM 2406 N N . ARG B 1 88 ? -11.07 -24.797 0.314 1 98.56 88 ARG B N 1
ATOM 2407 C CA . ARG B 1 88 ? -12.414 -25.375 0.351 1 98.56 88 ARG B CA 1
ATOM 2408 C C . ARG B 1 88 ? -12.844 -25.844 -1.035 1 98.56 88 ARG B C 1
ATOM 2410 O O . ARG B 1 88 ? -14.031 -26.094 -1.269 1 98.56 88 ARG B O 1
ATOM 2417 N N . CYS B 1 89 ? -11.945 -25.844 -2.008 1 98.75 89 CYS B N 1
ATOM 2418 C CA . CYS B 1 89 ? -12.203 -26.312 -3.365 1 98.75 89 CYS B CA 1
ATOM 2419 C C . CYS B 1 89 ? -13.344 -25.531 -4.004 1 98.75 89 CYS B C 1
ATOM 2421 O O . CYS B 1 89 ? -14.281 -26.125 -4.535 1 98.75 89 CYS B O 1
ATOM 2423 N N . ARG B 1 90 ? -13.242 -24.281 -4.031 1 98.44 90 ARG B N 1
ATOM 2424 C CA . ARG B 1 90 ? -14.289 -23.406 -4.523 1 98.44 90 ARG B CA 1
ATOM 2425 C C . ARG B 1 90 ? -14.117 -23.109 -6.008 1 98.44 90 ARG B C 1
ATOM 2427 O O . ARG B 1 90 ? -14.969 -22.469 -6.629 1 98.44 90 ARG B O 1
ATOM 2434 N N . VAL B 1 91 ? -13.039 -23.531 -6.621 1 98.81 91 VAL B N 1
ATOM 2435 C CA . VAL B 1 91 ? -12.742 -23.219 -8.008 1 98.81 91 VAL B CA 1
ATOM 2436 C C . VAL B 1 91 ? -13.891 -23.688 -8.906 1 98.81 91 VAL B C 1
ATOM 2438 O O . VAL B 1 91 ? -14.32 -24.828 -8.828 1 98.81 91 VAL B O 1
ATOM 2441 N N . PRO B 1 92 ? -14.414 -22.781 -9.719 1 98.5 92 PRO B N 1
ATOM 2442 C CA . PRO B 1 92 ? -15.469 -23.219 -10.641 1 98.5 92 PRO B CA 1
ATOM 2443 C C . PRO B 1 92 ? -14.945 -24.172 -11.719 1 98.5 92 PRO B C 1
ATOM 2445 O O . PRO B 1 92 ? -13.836 -24 -12.219 1 98.5 92 PRO B O 1
ATOM 2448 N N . LEU B 1 93 ? -15.789 -25.078 -12.125 1 98.12 93 LEU B N 1
ATOM 2449 C CA . LEU B 1 93 ? -15.391 -26.031 -13.156 1 98.12 93 LEU B CA 1
ATOM 2450 C C . LEU B 1 93 ? -15.242 -25.344 -14.508 1 98.12 93 LEU B C 1
ATOM 2452 O O . LEU B 1 93 ? -14.617 -25.891 -15.422 1 98.12 93 LEU B O 1
ATOM 2456 N N . THR B 1 94 ? -15.82 -24.125 -14.641 1 98.12 94 THR B N 1
ATOM 2457 C CA . THR B 1 94 ? -15.75 -23.375 -15.883 1 98.12 94 THR B CA 1
ATOM 2458 C C . THR B 1 94 ? -14.539 -22.453 -15.891 1 98.12 94 THR B C 1
ATOM 2460 O O . THR B 1 94 ? -14.305 -21.734 -16.859 1 98.12 94 THR B O 1
ATOM 2463 N N . ALA B 1 95 ? -13.805 -22.438 -14.797 1 98.56 95 ALA B N 1
ATOM 2464 C CA . ALA B 1 95 ? -12.656 -21.547 -14.703 1 98.56 95 ALA B CA 1
ATOM 2465 C C . ALA B 1 95 ? -11.656 -21.828 -15.82 1 98.56 95 ALA B C 1
ATOM 2467 O O . ALA B 1 95 ? -11.375 -22.984 -16.141 1 98.56 95 ALA B O 1
ATOM 2468 N N . ARG B 1 96 ? -11.023 -20.766 -16.344 1 98.5 96 ARG B N 1
ATOM 2469 C CA . ARG B 1 96 ? -10.062 -20.875 -17.453 1 98.5 96 ARG B CA 1
ATOM 2470 C C . ARG B 1 96 ? -8.82 -21.656 -17.016 1 98.5 96 ARG B C 1
ATOM 2472 O O . ARG B 1 96 ? -8.188 -22.328 -17.844 1 98.5 96 ARG B O 1
ATOM 2479 N N . ILE B 1 97 ? -8.578 -21.578 -15.781 1 98.25 97 ILE B N 1
ATOM 2480 C CA . ILE B 1 97 ? -7.371 -22.203 -15.266 1 98.25 97 ILE B CA 1
ATOM 2481 C C . ILE B 1 97 ? -7.516 -23.734 -15.336 1 98.25 97 ILE B C 1
ATOM 2483 O O . ILE B 1 97 ? -6.535 -24.453 -15.172 1 98.25 97 ILE B O 1
ATOM 2487 N N . LEU B 1 98 ? -8.703 -24.266 -15.562 1 98.44 98 LEU B N 1
ATOM 2488 C CA . LEU B 1 98 ? -8.93 -25.703 -15.594 1 98.44 98 LEU B CA 1
ATOM 2489 C C . LEU B 1 98 ? -9 -26.219 -17.031 1 98.44 98 LEU B C 1
ATOM 2491 O O . LEU B 1 98 ? -9.234 -27.406 -17.266 1 98.44 98 LEU B O 1
ATOM 2495 N N . ASN B 1 99 ? -8.734 -25.344 -17.969 1 97.56 99 ASN B N 1
ATOM 2496 C CA . ASN B 1 99 ? -8.75 -25.797 -19.359 1 97.56 99 ASN B CA 1
ATOM 2497 C C . ASN B 1 99 ? -7.5 -26.609 -19.688 1 97.56 99 ASN B C 1
ATOM 2499 O O . ASN B 1 99 ? -6.68 -26.875 -18.812 1 97.56 99 ASN B O 1
ATOM 2503 N N . ASP B 1 100 ? -7.348 -26.953 -20.969 1 96.62 100 ASP B N 1
ATOM 2504 C CA . ASP B 1 100 ? -6.305 -27.906 -21.359 1 96.62 100 ASP B CA 1
ATOM 2505 C C . ASP B 1 100 ? -5.055 -27.172 -21.844 1 96.62 100 ASP B C 1
ATOM 2507 O O . ASP B 1 100 ? -4.16 -27.797 -22.438 1 96.62 100 ASP B O 1
ATOM 2511 N N . GLU B 1 101 ? -4.957 -25.859 -21.547 1 97 101 GLU B N 1
ATOM 2512 C CA . GLU B 1 101 ? -3.814 -25.078 -22.016 1 97 101 GLU B CA 1
ATOM 2513 C C . GLU B 1 101 ? -2.559 -25.406 -21.203 1 97 101 GLU B C 1
ATOM 2515 O O . GLU B 1 101 ? -1.44 -25.25 -21.703 1 97 101 GLU B O 1
ATOM 2520 N N . ALA B 1 102 ? -2.738 -25.781 -20 1 98.12 102 ALA B N 1
ATOM 2521 C CA . ALA B 1 102 ? -1.656 -26.109 -19.078 1 98.12 102 ALA B CA 1
ATOM 2522 C C . ALA B 1 102 ? -2.145 -27.031 -17.969 1 98.12 102 ALA B C 1
ATOM 2524 O O . ALA B 1 102 ? -3.348 -27.125 -17.703 1 98.12 102 ALA B O 1
ATOM 2525 N N . ARG B 1 103 ? -1.227 -27.734 -17.344 1 98.31 103 ARG B N 1
ATOM 2526 C CA . ARG B 1 103 ? -1.572 -28.562 -16.188 1 98.31 103 ARG B CA 1
ATOM 2527 C C . ARG B 1 103 ? -1.941 -27.703 -14.984 1 98.31 103 ARG B C 1
ATOM 2529 O O . ARG B 1 103 ? -1.38 -26.609 -14.797 1 98.31 103 ARG B O 1
ATOM 2536 N N . THR B 1 104 ? -2.869 -28.156 -14.227 1 98.81 104 THR B N 1
ATOM 2537 C CA . THR B 1 104 ? -3.301 -27.422 -13.039 1 98.81 104 THR B CA 1
ATOM 2538 C C . THR B 1 104 ? -3.316 -28.328 -11.812 1 98.81 104 THR B C 1
ATOM 2540 O O . THR B 1 104 ? -3.754 -29.484 -11.898 1 98.81 104 THR B O 1
ATOM 2543 N N . LEU B 1 105 ? -2.756 -27.891 -10.773 1 98.94 105 LEU B N 1
ATOM 2544 C CA . LEU B 1 105 ? -2.881 -28.5 -9.453 1 98.94 105 LEU B CA 1
ATOM 2545 C C . LEU B 1 105 ? -3.732 -27.625 -8.531 1 98.94 105 LEU B C 1
ATOM 2547 O O . LEU B 1 105 ? -3.443 -26.438 -8.359 1 98.94 105 LEU B O 1
ATOM 2551 N N . VAL B 1 106 ? -4.789 -28.156 -7.988 1 98.94 106 VAL B N 1
ATOM 2552 C CA . VAL B 1 106 ? -5.594 -27.469 -6.977 1 98.94 106 VAL B CA 1
ATOM 2553 C C . VAL B 1 106 ? -5.262 -28.031 -5.594 1 98.94 106 VAL B C 1
ATOM 2555 O O . VAL B 1 106 ? -5.508 -29.203 -5.316 1 98.94 106 VAL B O 1
ATOM 2558 N N . ALA B 1 107 ? -4.629 -27.234 -4.766 1 98.94 107 ALA B N 1
ATOM 2559 C CA . ALA B 1 107 ? -4.332 -27.609 -3.387 1 98.94 107 ALA B CA 1
ATOM 2560 C C . ALA B 1 107 ? -5.496 -27.266 -2.461 1 98.94 107 ALA B C 1
ATOM 2562 O O . ALA B 1 107 ? -5.918 -26.109 -2.391 1 98.94 107 ALA B O 1
ATOM 2563 N N . VAL B 1 108 ? -5.98 -28.219 -1.725 1 98.94 108 VAL B N 1
ATOM 2564 C CA . VAL B 1 108 ? -7.113 -28.016 -0.828 1 98.94 108 VAL B CA 1
ATOM 2565 C C . VAL B 1 108 ? -6.746 -28.484 0.581 1 98.94 108 VAL B C 1
ATOM 2567 O O . VAL B 1 108 ? -5.648 -29 0.805 1 98.94 108 VAL B O 1
ATOM 2570 N N . SER B 1 109 ? -7.551 -28.141 1.551 1 98.81 109 SER B N 1
ATOM 2571 C CA . SER B 1 109 ? -7.43 -28.688 2.9 1 98.81 109 SER B CA 1
ATOM 2572 C C . SER B 1 109 ? -8.391 -29.844 3.113 1 98.81 109 SER B C 1
ATOM 2574 O O . SER B 1 109 ? -9.164 -30.203 2.215 1 98.81 109 SER B O 1
ATOM 2576 N N . ARG B 1 110 ? -8.281 -30.438 4.285 1 98.5 110 ARG B N 1
ATOM 2577 C CA . ARG B 1 110 ? -9.078 -31.625 4.582 1 98.5 110 ARG B CA 1
ATOM 2578 C C . ARG B 1 110 ? -10.562 -31.281 4.676 1 98.5 110 ARG B C 1
ATOM 2580 O O . ARG B 1 110 ? -11.422 -32.156 4.562 1 98.5 110 ARG B O 1
ATOM 2587 N N . ILE B 1 111 ? -10.867 -30.031 4.777 1 98.38 111 ILE B N 1
ATOM 2588 C CA . ILE B 1 111 ? -12.266 -29.641 4.992 1 98.38 111 ILE B CA 1
ATOM 2589 C C . ILE B 1 111 ? -12.961 -29.469 3.648 1 98.38 111 ILE B C 1
ATOM 2591 O O . ILE B 1 111 ? -14.172 -29.219 3.598 1 98.38 111 ILE B O 1
ATOM 2595 N N . ALA B 1 112 ? -12.219 -29.547 2.6 1 98.69 112 ALA B N 1
ATOM 2596 C CA . ALA B 1 112 ? -12.844 -29.422 1.283 1 98.69 112 ALA B CA 1
ATOM 2597 C C . ALA B 1 112 ? -13.898 -30.5 1.065 1 98.69 112 ALA B C 1
ATOM 2599 O O . ALA B 1 112 ? -13.68 -31.672 1.38 1 98.69 112 ALA B O 1
ATOM 2600 N N . PRO B 1 113 ? -15.07 -30.125 0.518 1 98.5 113 PRO B N 1
ATOM 2601 C CA . PRO B 1 113 ? -16.125 -31.125 0.271 1 98.5 113 PRO B CA 1
ATOM 2602 C C . PRO B 1 113 ? -15.68 -32.219 -0.709 1 98.5 113 PRO B C 1
ATOM 2604 O O . PRO B 1 113 ? -15.227 -31.906 -1.815 1 98.5 113 PRO B O 1
ATOM 2607 N N . GLU B 1 114 ? -15.945 -33.406 -0.397 1 98.12 114 GLU B N 1
ATOM 2608 C CA . GLU B 1 114 ? -15.492 -34.562 -1.172 1 98.12 114 GLU B CA 1
ATOM 2609 C C . GLU B 1 114 ? -16.094 -34.531 -2.576 1 98.12 114 GLU B C 1
ATOM 2611 O O . GLU B 1 114 ? -15.406 -34.875 -3.549 1 98.12 114 GLU B O 1
ATOM 2616 N N . GLU B 1 115 ? -17.344 -34.219 -2.654 1 98.06 115 GLU B N 1
ATOM 2617 C CA . GLU B 1 115 ? -18.016 -34.219 -3.947 1 98.06 115 GLU B CA 1
ATOM 2618 C C . GLU B 1 115 ? -17.391 -33.219 -4.906 1 98.06 115 GLU B C 1
ATOM 2620 O O . GLU B 1 115 ? -17.188 -33.531 -6.086 1 98.06 115 GLU B O 1
ATOM 2625 N N . LYS B 1 116 ? -17.125 -32.031 -4.379 1 98.12 116 LYS B N 1
ATOM 2626 C CA . LYS B 1 116 ? -16.484 -31.016 -5.199 1 98.12 116 LYS B CA 1
ATOM 2627 C C . LYS B 1 116 ? -15.094 -31.453 -5.633 1 98.12 116 LYS B C 1
ATOM 2629 O O . LYS B 1 116 ? -14.703 -31.266 -6.785 1 98.12 116 LYS B O 1
ATOM 2634 N N . VAL B 1 117 ? -14.359 -32 -4.719 1 98.69 117 VAL B N 1
ATOM 2635 C CA . VAL B 1 117 ? -13.016 -32.5 -4.996 1 98.69 117 VAL B CA 1
ATOM 2636 C C . VAL B 1 117 ? -13.062 -33.531 -6.113 1 98.69 117 VAL B C 1
ATOM 2638 O O . VAL B 1 117 ? -12.242 -33.5 -7.031 1 98.69 117 VAL B O 1
ATOM 2641 N N . ARG B 1 118 ? -14.023 -34.406 -6.078 1 98.38 118 ARG B N 1
ATOM 2642 C CA . ARG B 1 118 ? -14.18 -35.438 -7.086 1 98.38 118 ARG B CA 1
ATOM 2643 C C . ARG B 1 118 ? -14.422 -34.844 -8.469 1 98.38 118 ARG B C 1
ATOM 2645 O O . ARG B 1 118 ? -13.891 -35.344 -9.461 1 98.38 118 ARG B O 1
ATOM 2652 N N . GLU B 1 119 ? -15.258 -33.844 -8.484 1 98.44 119 GLU B N 1
ATOM 2653 C CA . GLU B 1 119 ? -15.555 -33.188 -9.75 1 98.44 119 GLU B CA 1
ATOM 2654 C C . GLU B 1 119 ? -14.32 -32.5 -10.32 1 98.44 119 GLU B C 1
ATOM 2656 O O . GLU B 1 119 ? -14.055 -32.594 -11.523 1 98.44 119 GLU B O 1
ATOM 2661 N N . VAL B 1 120 ? -13.562 -31.812 -9.477 1 98.75 120 VAL B N 1
ATOM 2662 C CA . VAL B 1 120 ? -12.383 -31.078 -9.93 1 98.75 120 VAL B CA 1
ATOM 2663 C C . VAL B 1 120 ? -11.305 -32.062 -10.375 1 98.75 120 VAL B C 1
ATOM 2665 O O . VAL B 1 120 ? -10.57 -31.797 -11.328 1 98.75 120 VAL B O 1
ATOM 2668 N N . LYS B 1 121 ? -11.234 -33.219 -9.789 1 98.38 121 LYS B N 1
ATOM 2669 C CA . LYS B 1 121 ? -10.25 -34.25 -10.117 1 98.38 121 LYS B CA 1
ATOM 2670 C C . LYS B 1 121 ? -10.406 -34.75 -11.555 1 98.38 121 LYS B C 1
ATOM 2672 O O . LYS B 1 121 ? -9.477 -35.312 -12.133 1 98.38 121 LYS B O 1
ATOM 2677 N N . LYS B 1 122 ? -11.547 -34.531 -12.109 1 98 122 LYS B N 1
ATOM 2678 C CA . LYS B 1 122 ? -11.797 -34.969 -13.477 1 98 122 LYS B CA 1
ATOM 2679 C C . LYS B 1 122 ? -11.023 -34.125 -14.477 1 98 122 LYS B C 1
ATOM 2681 O O . LYS B 1 122 ? -10.781 -34.531 -15.609 1 98 122 LYS B O 1
ATOM 2686 N N . VAL B 1 123 ? -10.617 -32.938 -14.062 1 97.81 123 VAL B N 1
ATOM 2687 C CA . VAL B 1 123 ? -10.07 -32 -15.047 1 97.81 123 VAL B CA 1
ATOM 2688 C C . VAL B 1 123 ? -8.734 -31.438 -14.547 1 97.81 123 VAL B C 1
ATOM 2690 O O . VAL B 1 123 ? -8.016 -30.781 -15.289 1 97.81 123 VAL B O 1
ATOM 2693 N N . ALA B 1 124 ? -8.352 -31.703 -13.289 1 98.5 124 ALA B N 1
ATOM 2694 C CA . ALA B 1 124 ? -7.109 -31.203 -12.703 1 98.5 124 ALA B CA 1
ATOM 2695 C C . ALA B 1 124 ? -6.609 -32.156 -11.609 1 98.5 124 ALA B C 1
ATOM 2697 O O . ALA B 1 124 ? -7.375 -32.938 -11.078 1 98.5 124 ALA B O 1
ATOM 2698 N N . GLU B 1 125 ? -5.355 -32.094 -11.367 1 98.62 125 GLU B N 1
ATOM 2699 C CA . GLU B 1 125 ? -4.824 -32.719 -10.172 1 98.62 125 GLU B CA 1
ATOM 2700 C C . GLU B 1 125 ? -5.285 -32.031 -8.898 1 98.62 125 GLU B C 1
ATOM 2702 O O . GLU B 1 125 ? -5.336 -30.781 -8.859 1 98.62 125 GLU B O 1
ATOM 2707 N N . VAL B 1 126 ? -5.707 -32.781 -7.863 1 98.81 126 VAL B N 1
ATOM 2708 C CA . VAL B 1 126 ? -6.074 -32.219 -6.566 1 98.81 126 VAL B CA 1
ATOM 2709 C C . VAL B 1 126 ? -5.23 -32.875 -5.469 1 98.81 126 VAL B C 1
ATOM 2711 O O . VAL B 1 126 ? -5.059 -34.094 -5.441 1 98.81 126 VAL B O 1
ATOM 2714 N N . ALA B 1 127 ? -4.613 -32.094 -4.641 1 98.81 127 ALA B N 1
ATOM 2715 C CA . ALA B 1 127 ? -3.83 -32.594 -3.512 1 98.81 127 ALA B CA 1
ATOM 2716 C C . ALA B 1 127 ? -4.277 -31.938 -2.207 1 98.81 127 ALA B C 1
ATOM 2718 O O . ALA B 1 127 ? -4.629 -30.75 -2.186 1 98.81 127 ALA B O 1
ATOM 2719 N N . VAL B 1 128 ? -4.207 -32.688 -1.082 1 98.75 128 VAL B N 1
ATOM 2720 C CA . VAL B 1 128 ? -4.738 -32.219 0.202 1 98.75 128 VAL B CA 1
ATOM 2721 C C . VAL B 1 128 ? -3.588 -31.938 1.163 1 98.75 128 VAL B C 1
ATOM 2723 O O . VAL B 1 128 ? -2.727 -32.781 1.391 1 98.75 128 VAL B O 1
ATOM 2726 N N . PHE B 1 129 ? -3.533 -30.75 1.689 1 98.69 129 PHE B N 1
ATOM 2727 C CA . PHE B 1 129 ? -2.555 -30.344 2.693 1 98.69 129 PHE B CA 1
ATOM 2728 C C . PHE B 1 129 ? -3.236 -29.625 3.85 1 98.69 129 PHE B C 1
ATOM 2730 O O . PHE B 1 129 ? -3.943 -28.641 3.643 1 98.69 129 PHE B O 1
ATOM 2737 N N . GLY B 1 130 ? -2.986 -29.984 5.055 1 98.56 130 GLY B N 1
ATOM 2738 C CA . GLY B 1 130 ? -3.506 -29.266 6.211 1 98.56 130 GLY B CA 1
ATOM 2739 C C . GLY B 1 130 ? -4.941 -29.625 6.543 1 98.56 130 GLY B C 1
ATOM 2740 O O . GLY B 1 130 ? -5.594 -30.344 5.781 1 98.56 130 GLY B O 1
ATOM 2741 N N . GLU B 1 131 ? -5.477 -29.062 7.637 1 98.06 131 GLU B N 1
ATOM 2742 C CA . GLU B 1 131 ? -6.797 -29.422 8.141 1 98.06 131 GLU B CA 1
ATOM 2743 C C . GLU B 1 131 ? -7.848 -28.391 7.707 1 98.06 131 GLU B C 1
ATOM 2745 O O . GLU B 1 131 ? -8.656 -28.672 6.82 1 98.06 131 GLU B O 1
ATOM 2750 N N . GLU B 1 132 ? -7.812 -27.188 8.211 1 97.88 132 GLU B N 1
ATOM 2751 C CA . GLU B 1 132 ? -8.805 -26.156 7.918 1 97.88 132 GLU B CA 1
ATOM 2752 C C . GLU B 1 132 ? -8.352 -25.266 6.766 1 97.88 132 GLU B C 1
ATOM 2754 O O . GLU B 1 132 ? -9.18 -24.719 6.031 1 97.88 132 GLU B O 1
ATOM 2759 N N . ARG B 1 133 ? -7.098 -25.094 6.691 1 98 133 ARG B N 1
ATOM 2760 C CA . ARG B 1 133 ? -6.457 -24.328 5.621 1 98 133 ARG B CA 1
ATOM 2761 C C . ARG B 1 133 ? -5.297 -25.125 5.012 1 98 133 ARG B C 1
ATOM 2763 O O . ARG B 1 133 ? -4.684 -25.953 5.688 1 98 133 ARG B O 1
ATOM 2770 N N . VAL B 1 134 ? -5.027 -24.828 3.762 1 98.88 134 VAL B N 1
ATOM 2771 C CA . VAL B 1 134 ? -3.891 -25.469 3.102 1 98.88 134 VAL B CA 1
ATOM 2772 C C . VAL B 1 134 ? -2.607 -25.156 3.865 1 98.88 134 VAL B C 1
ATOM 2774 O O . VAL B 1 134 ? -2.32 -23.984 4.156 1 98.88 134 VAL B O 1
ATOM 2777 N N . GLU B 1 135 ? -1.898 -26.172 4.25 1 98.88 135 GLU B N 1
ATOM 2778 C CA . GLU B 1 135 ? -0.571 -25.984 4.832 1 98.88 135 GLU B CA 1
ATOM 2779 C C . GLU B 1 135 ? 0.467 -25.688 3.758 1 98.88 135 GLU B C 1
ATOM 2781 O O . GLU B 1 135 ? 0.934 -26.578 3.061 1 98.88 135 GLU B O 1
ATOM 2786 N N . LEU B 1 136 ? 0.886 -24.453 3.711 1 98.88 136 LEU B N 1
ATOM 2787 C CA . LEU B 1 136 ? 1.68 -23.953 2.594 1 98.88 136 LEU B CA 1
ATOM 2788 C C . LEU B 1 136 ? 3.064 -24.594 2.58 1 98.88 136 LEU B C 1
ATOM 2790 O O . LEU B 1 136 ? 3.611 -24.875 1.513 1 98.88 136 LEU B O 1
ATOM 2794 N N . SER B 1 137 ? 3.697 -24.75 3.732 1 98.81 137 SER B N 1
ATOM 2795 C CA . SER B 1 137 ? 5.012 -25.391 3.779 1 98.81 137 SER B CA 1
ATOM 2796 C C . SER B 1 137 ? 4.965 -26.797 3.184 1 98.81 137 SER B C 1
ATOM 2798 O O . SER B 1 137 ? 5.855 -27.172 2.422 1 98.81 137 SER B O 1
ATOM 2800 N N . ALA B 1 138 ? 3.922 -27.531 3.52 1 98.88 138 ALA B N 1
ATOM 2801 C CA . ALA B 1 138 ? 3.756 -28.875 2.979 1 98.88 138 ALA B CA 1
ATOM 2802 C C . ALA B 1 138 ? 3.518 -28.844 1.472 1 98.88 138 ALA B C 1
ATOM 2804 O O . ALA B 1 138 ? 4.031 -29.688 0.733 1 98.88 138 ALA B O 1
ATOM 2805 N N . LEU B 1 139 ? 2.713 -27.922 1.031 1 98.88 139 LEU B N 1
ATOM 2806 C CA . LEU B 1 139 ? 2.475 -27.75 -0.397 1 98.88 139 LEU B CA 1
ATOM 2807 C C . LEU B 1 139 ? 3.777 -27.469 -1.136 1 98.88 139 LEU B C 1
ATOM 2809 O O . LEU B 1 139 ? 4.035 -28.047 -2.195 1 98.88 139 LEU B O 1
ATOM 2813 N N . LEU B 1 140 ? 4.602 -26.562 -0.573 1 98.94 140 LEU B N 1
ATOM 2814 C CA . LEU B 1 140 ? 5.867 -26.219 -1.211 1 98.94 140 LEU B CA 1
ATOM 2815 C C . LEU B 1 140 ? 6.793 -27.422 -1.29 1 98.94 140 LEU B C 1
ATOM 2817 O O . LEU B 1 140 ? 7.48 -27.609 -2.295 1 98.94 140 LEU B O 1
ATOM 2821 N N . GLU B 1 141 ? 6.824 -28.203 -0.246 1 98.81 141 GLU B N 1
ATOM 2822 C CA . GLU B 1 141 ? 7.617 -29.438 -0.267 1 98.81 141 GLU B CA 1
ATOM 2823 C C . GLU B 1 141 ? 7.125 -30.391 -1.353 1 98.81 141 GLU B C 1
ATOM 2825 O O . GLU B 1 141 ? 7.93 -31 -2.064 1 98.81 141 GLU B O 1
ATOM 2830 N N . PHE B 1 142 ? 5.832 -30.547 -1.441 1 98.88 142 PHE B N 1
ATOM 2831 C CA . PHE B 1 142 ? 5.223 -31.391 -2.459 1 98.88 142 PHE B CA 1
ATOM 2832 C C . PHE B 1 142 ? 5.609 -30.922 -3.855 1 98.88 142 PHE B C 1
ATOM 2834 O O . PHE B 1 142 ? 6.004 -31.734 -4.699 1 98.88 142 PHE B O 1
ATOM 2841 N N . LEU B 1 143 ? 5.508 -29.625 -4.07 1 98.88 143 LEU B N 1
ATOM 2842 C CA . LEU B 1 143 ? 5.863 -29.047 -5.367 1 98.88 143 LEU B CA 1
ATOM 2843 C C . LEU B 1 143 ? 7.332 -29.312 -5.684 1 98.88 143 LEU B C 1
ATOM 2845 O O . LEU B 1 143 ? 7.684 -29.609 -6.828 1 98.88 143 LEU B O 1
ATOM 2849 N N . HIS B 1 144 ? 8.148 -29.141 -4.688 1 98.81 144 HIS B N 1
ATOM 2850 C CA . HIS B 1 144 ? 9.57 -29.422 -4.879 1 98.81 144 HIS B CA 1
ATOM 2851 C C . HIS B 1 144 ? 9.789 -30.875 -5.305 1 98.81 144 HIS B C 1
ATOM 2853 O O . HIS B 1 144 ? 10.578 -31.141 -6.211 1 98.81 144 HIS B O 1
ATOM 2859 N N . ARG B 1 145 ? 9.102 -31.797 -4.652 1 98.56 145 ARG B N 1
ATOM 2860 C CA . ARG B 1 145 ? 9.211 -33.219 -4.988 1 98.56 145 ARG B CA 1
ATOM 2861 C C . ARG B 1 145 ? 8.711 -33.469 -6.402 1 98.56 145 ARG B C 1
ATOM 2863 O O . ARG B 1 145 ? 9.195 -34.375 -7.078 1 98.56 145 ARG B O 1
ATOM 2870 N N . LYS B 1 146 ? 7.836 -32.656 -6.852 1 98 146 LYS B N 1
ATOM 2871 C CA . LYS B 1 146 ? 7.281 -32.781 -8.195 1 98 146 LYS B CA 1
ATOM 2872 C C . LYS B 1 146 ? 8.188 -32.156 -9.234 1 98 146 LYS B C 1
ATOM 2874 O O . LYS B 1 146 ? 7.871 -32.125 -10.43 1 98 146 LYS B O 1
ATOM 2879 N N . GLY B 1 147 ? 9.273 -31.547 -8.781 1 98 147 GLY B N 1
ATOM 2880 C CA . GLY B 1 147 ? 10.266 -31.031 -9.711 1 98 147 GLY B CA 1
ATOM 2881 C C . GLY B 1 147 ? 10.219 -29.531 -9.852 1 98 147 GLY B C 1
ATOM 2882 O O . GLY B 1 147 ? 10.977 -28.953 -10.633 1 98 147 GLY B O 1
ATOM 2883 N N . VAL B 1 148 ? 9.328 -28.875 -9.156 1 98.75 148 VAL B N 1
ATOM 2884 C CA . VAL B 1 148 ? 9.273 -27.422 -9.188 1 98.75 148 VAL B CA 1
ATOM 2885 C C . VAL B 1 148 ? 10.469 -26.844 -8.43 1 98.75 148 VAL B C 1
ATOM 2887 O O . VAL B 1 148 ? 10.656 -27.141 -7.246 1 98.75 148 VAL B O 1
ATOM 2890 N N . ARG B 1 149 ? 11.297 -26.031 -9.094 1 98.69 149 ARG B N 1
ATOM 2891 C CA . ARG B 1 149 ? 12.461 -25.406 -8.461 1 98.69 149 ARG B CA 1
ATOM 2892 C C . ARG B 1 149 ? 12.266 -23.906 -8.328 1 98.69 149 ARG B C 1
ATOM 2894 O O . ARG B 1 149 ? 12.727 -23.297 -7.359 1 98.69 149 ARG B O 1
ATOM 2901 N N . ARG B 1 150 ? 11.562 -23.328 -9.289 1 98.81 150 ARG B N 1
ATOM 2902 C CA . ARG B 1 150 ? 11.219 -21.906 -9.281 1 98.81 150 ARG B CA 1
ATOM 2903 C C . ARG B 1 150 ? 9.711 -21.703 -9.32 1 98.81 150 ARG B C 1
ATOM 2905 O O . ARG B 1 150 ? 9.062 -22.047 -10.312 1 98.81 150 ARG B O 1
ATOM 2912 N N . LEU B 1 151 ? 9.172 -21.188 -8.242 1 98.94 151 LEU B N 1
ATOM 2913 C CA . LEU B 1 151 ? 7.734 -20.969 -8.117 1 98.94 151 LEU B CA 1
ATOM 2914 C C . LEU B 1 151 ? 7.41 -19.484 -8.102 1 98.94 151 LEU B C 1
ATOM 2916 O O . LEU B 1 151 ? 7.898 -18.75 -7.238 1 98.94 151 LEU B O 1
ATOM 2920 N N . MET B 1 152 ? 6.652 -19.031 -9.055 1 98.94 152 MET B N 1
ATOM 2921 C CA . MET B 1 152 ? 6.152 -17.672 -9.07 1 98.94 152 MET B CA 1
ATOM 2922 C C . MET B 1 152 ? 4.789 -17.578 -8.398 1 98.94 152 MET B C 1
ATOM 2924 O O . MET B 1 152 ? 3.889 -18.359 -8.695 1 98.94 152 MET B O 1
ATOM 2928 N N . VAL B 1 153 ? 4.688 -16.656 -7.465 1 98.94 153 VAL B N 1
ATOM 2929 C CA . VAL B 1 153 ? 3.404 -16.375 -6.828 1 98.94 153 VAL B CA 1
ATOM 2930 C C . VAL B 1 153 ? 2.861 -15.039 -7.336 1 98.94 153 VAL B C 1
ATOM 2932 O O . VAL B 1 153 ? 3.553 -14.016 -7.281 1 98.94 153 VAL B O 1
ATOM 2935 N N . GLU B 1 154 ? 1.662 -14.875 -7.836 1 96.06 154 GLU B N 1
ATOM 2936 C CA . GLU B 1 154 ? 1.093 -13.641 -8.375 1 96.06 154 GLU B CA 1
ATOM 2937 C C . GLU B 1 154 ? -0.071 -13.148 -7.52 1 96.06 154 GLU B C 1
ATOM 2939 O O . GLU B 1 154 ? -0.531 -12.016 -7.68 1 96.06 154 GLU B O 1
ATOM 2944 N N . GLY B 1 155 ? -0.497 -13.828 -6.59 1 85.44 155 GLY B N 1
ATOM 2945 C CA . GLY B 1 155 ? -1.613 -13.438 -5.742 1 85.44 155 GLY B CA 1
ATOM 2946 C C . GLY B 1 155 ? -2.461 -14.617 -5.293 1 85.44 155 GLY B C 1
ATOM 2947 O O . GLY B 1 155 ? -2.113 -15.773 -5.547 1 85.44 155 GLY B O 1
ATOM 2948 N N . GLY B 1 156 ? -3.596 -13.953 -4.551 1 94.62 156 GLY B N 1
ATOM 2949 C CA . GLY B 1 156 ? -3.877 -12.578 -4.191 1 94.62 156 GLY B CA 1
ATOM 2950 C C . GLY B 1 156 ? -3.254 -12.164 -2.871 1 94.62 156 GLY B C 1
ATOM 2951 O O . GLY B 1 156 ? -2.338 -12.82 -2.379 1 94.62 156 GLY B O 1
ATOM 2952 N N . GLY B 1 157 ? -3.635 -11.039 -2.322 1 97.56 157 GLY B N 1
ATOM 2953 C CA . GLY B 1 157 ? -3.078 -10.453 -1.113 1 97.56 157 GLY B CA 1
ATOM 2954 C C . GLY B 1 157 ? -3.111 -11.398 0.075 1 97.56 157 GLY B C 1
ATOM 2955 O O . GLY B 1 157 ? -2.213 -11.375 0.918 1 97.56 157 GLY B O 1
ATOM 2956 N N . THR B 1 158 ? -4.098 -12.242 0.159 1 97.5 158 THR B N 1
ATOM 2957 C CA . THR B 1 158 ? -4.215 -13.188 1.263 1 97.5 158 THR B CA 1
ATOM 2958 C C . THR B 1 158 ? -3.129 -14.258 1.174 1 97.5 158 THR B C 1
ATOM 2960 O O . THR B 1 158 ? -2.463 -14.562 2.166 1 97.5 158 THR B O 1
ATOM 2963 N N . LEU B 1 159 ? -2.969 -14.805 0.004 1 98.56 159 LEU B N 1
ATOM 2964 C CA . LEU B 1 159 ? -1.946 -15.828 -0.197 1 98.56 159 LEU B CA 1
ATOM 2965 C C . LEU B 1 159 ? -0.553 -15.25 0.037 1 98.56 159 LEU B C 1
ATOM 2967 O O . LEU B 1 159 ? 0.258 -15.852 0.749 1 98.56 159 LEU B O 1
ATOM 2971 N N . ILE B 1 160 ? -0.263 -14.078 -0.552 1 98.75 160 ILE B N 1
ATOM 2972 C CA . ILE B 1 160 ? 1.039 -13.438 -0.413 1 98.75 160 ILE B CA 1
ATOM 2973 C C . ILE B 1 160 ? 1.328 -13.172 1.062 1 98.75 160 ILE B C 1
ATOM 2975 O O . ILE B 1 160 ? 2.422 -13.469 1.551 1 98.75 160 ILE B O 1
ATOM 2979 N N . SER B 1 161 ? 0.325 -12.68 1.736 1 98.69 161 SER B N 1
ATOM 2980 C CA . SER B 1 161 ? 0.449 -12.391 3.162 1 98.69 161 SER B CA 1
ATOM 2981 C C . SER B 1 161 ? 0.8 -13.656 3.947 1 98.69 161 SER B C 1
ATOM 2983 O O . SER B 1 161 ? 1.692 -13.633 4.797 1 98.69 161 SER B O 1
ATOM 2985 N N . SER B 1 162 ? 0.136 -14.711 3.691 1 98.38 162 SER B N 1
ATOM 2986 C CA . SER B 1 162 ? 0.368 -15.969 4.395 1 98.38 162 SER B CA 1
ATOM 2987 C C . SER B 1 162 ? 1.783 -16.484 4.152 1 98.38 162 SER B C 1
ATOM 2989 O O . SER B 1 162 ? 2.453 -16.938 5.086 1 98.38 162 SER B O 1
ATOM 2991 N N . LEU B 1 163 ? 2.229 -16.406 2.924 1 98.62 163 LEU B N 1
ATOM 2992 C CA . LEU B 1 163 ? 3.561 -16.906 2.588 1 98.62 163 LEU B CA 1
ATOM 2993 C C . LEU B 1 163 ? 4.637 -16.062 3.271 1 98.62 163 LEU B C 1
ATOM 2995 O O . LEU B 1 163 ? 5.578 -16.609 3.855 1 98.62 163 LEU B O 1
ATOM 2999 N N . ILE B 1 164 ? 4.492 -14.719 3.234 1 98.62 164 ILE B N 1
ATOM 3000 C CA . ILE B 1 164 ? 5.508 -13.844 3.807 1 98.62 164 ILE B CA 1
ATOM 3001 C C . ILE B 1 164 ? 5.527 -14 5.324 1 98.62 164 ILE B C 1
ATOM 3003 O O . ILE B 1 164 ? 6.598 -14.133 5.926 1 98.62 164 ILE B O 1
ATOM 3007 N N . SER B 1 165 ? 4.371 -14.008 5.949 1 97.94 165 SER B N 1
ATOM 3008 C CA . SER B 1 165 ? 4.297 -14.078 7.406 1 97.94 165 SER B CA 1
ATOM 3009 C C . SER B 1 165 ? 4.859 -15.398 7.922 1 97.94 165 SER B C 1
ATOM 3011 O O . SER B 1 165 ? 5.316 -15.477 9.062 1 97.94 165 SER B O 1
ATOM 3013 N N . GLN B 1 166 ? 4.871 -16.422 7.062 1 97.75 166 GLN B N 1
ATOM 3014 C CA . GLN B 1 166 ? 5.367 -17.734 7.449 1 97.75 166 GLN B CA 1
ATOM 3015 C C . GLN B 1 166 ? 6.809 -17.938 6.992 1 97.75 166 GLN B C 1
ATOM 3017 O O . GLN B 1 166 ? 7.328 -19.062 7.031 1 97.75 166 GLN B O 1
ATOM 3022 N N . ASN B 1 167 ? 7.453 -16.922 6.508 1 98.12 167 ASN B N 1
ATOM 3023 C CA . ASN B 1 167 ? 8.844 -16.953 6.078 1 98.12 167 ASN B CA 1
ATOM 3024 C C . ASN B 1 167 ? 9.062 -17.922 4.918 1 98.12 167 ASN B C 1
ATOM 3026 O O . ASN B 1 167 ? 10.055 -18.641 4.883 1 98.12 167 ASN B O 1
ATOM 3030 N N . LEU B 1 168 ? 8.117 -17.891 3.955 1 98.5 168 LEU B N 1
ATOM 3031 C CA . LEU B 1 168 ? 8.172 -18.875 2.883 1 98.5 168 LEU B CA 1
ATOM 3032 C C . LEU B 1 168 ? 8.492 -18.203 1.548 1 98.5 168 LEU B C 1
ATOM 3034 O O . LEU B 1 168 ? 8.516 -18.875 0.509 1 98.5 168 LEU B O 1
ATOM 3038 N N . VAL B 1 169 ? 8.75 -16.922 1.518 1 98.75 169 VAL B N 1
ATOM 3039 C CA . VAL B 1 169 ? 9.07 -16.188 0.297 1 98.75 169 VAL B CA 1
ATOM 3040 C C . VAL B 1 169 ? 10.555 -15.828 0.286 1 98.75 169 VAL B C 1
ATOM 3042 O O . VAL B 1 169 ? 11.094 -15.352 1.289 1 98.75 169 VAL B O 1
ATOM 3045 N N . ASP B 1 170 ? 11.219 -16.078 -0.822 1 98.81 170 ASP B N 1
ATOM 3046 C CA . ASP B 1 170 ? 12.633 -15.727 -0.972 1 98.81 170 ASP B CA 1
ATOM 3047 C C . ASP B 1 170 ? 12.789 -14.312 -1.523 1 98.81 170 ASP B C 1
ATOM 3049 O O . ASP B 1 170 ? 13.672 -13.57 -1.094 1 98.81 170 ASP B O 1
ATOM 3053 N N . GLU B 1 171 ? 11.961 -13.961 -2.441 1 98.75 171 GLU B N 1
ATOM 3054 C CA . GLU B 1 171 ? 12.062 -12.711 -3.184 1 98.75 171 GLU B CA 1
ATOM 3055 C C . GLU B 1 171 ? 10.688 -12.18 -3.561 1 98.75 171 GLU B C 1
ATOM 3057 O O . GLU B 1 171 ? 9.766 -12.953 -3.818 1 98.75 171 GLU B O 1
ATOM 3062 N N . ILE B 1 172 ? 10.547 -10.859 -3.541 1 98.88 172 ILE B N 1
ATOM 3063 C CA . ILE B 1 172 ? 9.312 -10.25 -4.016 1 98.88 172 ILE B CA 1
ATOM 3064 C C . ILE B 1 172 ? 9.633 -9.078 -4.941 1 98.88 172 ILE B C 1
ATOM 3066 O O . ILE B 1 172 ? 10.539 -8.289 -4.656 1 98.88 172 ILE B O 1
ATOM 3070 N N . ARG B 1 173 ? 8.977 -9.062 -6.055 1 98.94 173 ARG B N 1
ATOM 3071 C CA . ARG B 1 173 ? 8.992 -7.949 -7.004 1 98.94 173 ARG B CA 1
ATOM 3072 C C . ARG B 1 173 ? 7.645 -7.246 -7.051 1 98.94 173 ARG B C 1
ATOM 3074 O O . ARG B 1 173 ? 6.617 -7.875 -7.32 1 98.94 173 ARG B O 1
ATOM 3081 N N . ILE B 1 174 ? 7.582 -5.984 -6.715 1 98.94 174 ILE B N 1
ATOM 3082 C CA . ILE B 1 174 ? 6.375 -5.176 -6.797 1 98.94 174 ILE B CA 1
ATOM 3083 C C . ILE B 1 174 ? 6.535 -4.113 -7.883 1 98.94 174 ILE B C 1
ATOM 3085 O O . ILE B 1 174 ? 7.488 -3.33 -7.859 1 98.94 174 ILE B O 1
ATOM 3089 N N . TYR B 1 175 ? 5.719 -4.148 -8.852 1 98.88 175 TYR B N 1
ATOM 3090 C CA . TYR B 1 175 ? 5.602 -3.029 -9.773 1 98.88 175 TYR B CA 1
ATOM 3091 C C . TYR B 1 175 ? 4.59 -2.008 -9.273 1 98.88 175 TYR B C 1
ATOM 3093 O O . TYR B 1 175 ? 3.418 -2.334 -9.062 1 98.88 175 TYR B O 1
ATOM 3101 N N . TYR B 1 176 ? 5.008 -0.79 -9.07 1 98.94 176 TYR B N 1
ATOM 3102 C CA . TYR B 1 176 ? 4.125 0.304 -8.688 1 98.94 176 TYR B CA 1
ATOM 3103 C C . TYR B 1 176 ? 3.713 1.124 -9.906 1 98.94 176 TYR B C 1
ATOM 3105 O O . TYR B 1 176 ? 4.551 1.762 -10.547 1 98.94 176 TYR B O 1
ATOM 3113 N N . GLY B 1 177 ? 2.426 1.072 -10.25 1 98.69 177 GLY B N 1
ATOM 3114 C CA . GLY B 1 177 ? 1.901 1.947 -11.289 1 98.69 177 GLY B CA 1
ATOM 3115 C C . GLY B 1 177 ? 1.695 3.373 -10.812 1 98.69 177 GLY B C 1
ATOM 3116 O O . GLY B 1 177 ? 1.571 3.625 -9.617 1 98.69 177 GLY B O 1
ATOM 3117 N N . PRO B 1 178 ? 1.623 4.34 -11.727 1 98.56 178 PRO B N 1
ATOM 3118 C CA . PRO B 1 178 ? 1.45 5.75 -11.367 1 98.56 178 PRO B CA 1
ATOM 3119 C C . PRO B 1 178 ? -0.009 6.121 -11.109 1 98.56 178 PRO B C 1
ATOM 3121 O O . PRO B 1 178 ? -0.522 7.07 -11.703 1 98.56 178 PRO B O 1
ATOM 3124 N N . ILE B 1 179 ? -0.627 5.383 -10.188 1 98.44 179 ILE B N 1
ATOM 3125 C CA . ILE B 1 179 ? -2.039 5.574 -9.867 1 98.44 179 ILE B CA 1
ATOM 3126 C C . ILE B 1 179 ? -2.256 5.414 -8.367 1 98.44 179 ILE B C 1
ATOM 3128 O O . ILE B 1 179 ? -1.438 4.797 -7.676 1 98.44 179 ILE B O 1
ATOM 3132 N N . PHE B 1 180 ? -3.301 6.039 -7.914 1 98.62 180 PHE B N 1
ATOM 3133 C CA . PHE B 1 180 ? -3.861 5.832 -6.582 1 98.62 180 PHE B CA 1
ATOM 3134 C C . PHE B 1 180 ? -5.262 5.238 -6.672 1 98.62 180 PHE B C 1
ATOM 3136 O O . PHE B 1 180 ? -6.082 5.684 -7.477 1 98.62 180 PHE B O 1
ATOM 3143 N N . ILE B 1 181 ? -5.551 4.23 -5.863 1 98.19 181 ILE B N 1
ATOM 3144 C CA . ILE B 1 181 ? -6.82 3.518 -5.938 1 98.19 181 ILE B CA 1
ATOM 3145 C C . ILE B 1 181 ? -7.652 3.812 -4.691 1 98.19 181 ILE B C 1
ATOM 3147 O O . ILE B 1 181 ? -8.875 3.92 -4.766 1 98.19 181 ILE B O 1
ATOM 3151 N N . GLY B 1 182 ? -6.898 3.982 -3.545 1 97.75 182 GLY B N 1
ATOM 3152 C CA . GLY B 1 182 ? -7.59 4.203 -2.285 1 97.75 182 GLY B CA 1
ATOM 3153 C C . GLY B 1 182 ? -8.5 3.053 -1.891 1 97.75 182 GLY B C 1
ATOM 3154 O O . GLY B 1 182 ? -8.375 1.947 -2.422 1 97.75 182 GLY B O 1
ATOM 3155 N N . GLY B 1 183 ? -9.344 3.33 -0.832 1 97.5 183 GLY B N 1
ATOM 3156 C CA . GLY B 1 183 ? -10.297 2.336 -0.356 1 97.5 183 GLY B CA 1
ATOM 3157 C C . GLY B 1 183 ? -9.812 1.593 0.875 1 97.5 183 GLY B C 1
ATOM 3158 O O . GLY B 1 183 ? -8.898 0.765 0.791 1 97.5 183 GLY B O 1
ATOM 3159 N N . ARG B 1 184 ? -10.492 1.827 1.929 1 96.44 184 ARG B N 1
ATOM 3160 C CA . ARG B 1 184 ? -10.164 1.145 3.178 1 96.44 184 ARG B CA 1
ATOM 3161 C C . ARG B 1 184 ? -10.258 -0.368 3.014 1 96.44 184 ARG B C 1
ATOM 3163 O O . ARG B 1 184 ? -9.469 -1.111 3.602 1 96.44 184 ARG B O 1
ATOM 3170 N N . ASP B 1 185 ? -11.188 -0.81 2.156 1 95.81 185 ASP B N 1
ATOM 3171 C CA . ASP B 1 185 ? -11.445 -2.24 2.012 1 95.81 185 ASP B CA 1
ATOM 3172 C C . ASP B 1 185 ? -10.859 -2.775 0.708 1 95.81 185 ASP B C 1
ATOM 3174 O O . ASP B 1 185 ? -11.133 -3.91 0.316 1 95.81 185 ASP B O 1
ATOM 3178 N N . SER B 1 186 ? -10.156 -1.917 0.017 1 97.06 186 SER B N 1
ATOM 3179 C CA . SER B 1 186 ? -9.469 -2.383 -1.18 1 97.06 186 SER B CA 1
ATOM 3180 C C . SER B 1 186 ? -8.367 -3.375 -0.829 1 97.06 186 SER B C 1
ATOM 3182 O O . SER B 1 186 ? -7.621 -3.17 0.131 1 97.06 186 SER B O 1
ATOM 3184 N N . PRO B 1 187 ? -8.25 -4.438 -1.574 1 96.88 187 PRO B N 1
ATOM 3185 C CA . PRO B 1 187 ? -7.164 -5.387 -1.318 1 96.88 187 PRO B CA 1
ATOM 3186 C C . PRO B 1 187 ? -5.781 -4.77 -1.51 1 96.88 187 PRO B C 1
ATOM 3188 O O . PRO B 1 187 ? -5.594 -3.932 -2.396 1 96.88 187 PRO B O 1
ATOM 3191 N N . THR B 1 188 ? -4.867 -5.168 -0.64 1 97.88 188 THR B N 1
ATOM 3192 C CA . THR B 1 188 ? -3.482 -4.715 -0.714 1 97.88 188 THR B CA 1
ATOM 3193 C C . THR B 1 188 ? -2.549 -5.875 -1.042 1 97.88 188 THR B C 1
ATOM 3195 O O . THR B 1 188 ? -2.994 -7.016 -1.183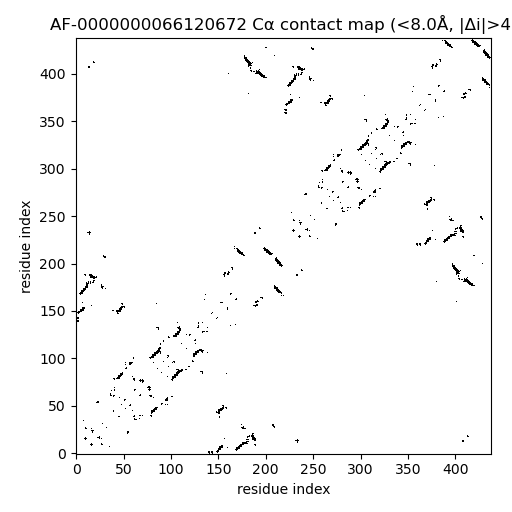 1 97.88 188 THR B O 1
ATOM 3198 N N . VAL B 1 189 ? -1.277 -5.594 -1.19 1 98.5 189 VAL B N 1
ATOM 3199 C CA . VAL B 1 189 ? -0.264 -6.594 -1.51 1 98.5 189 VAL B CA 1
ATOM 3200 C C . VAL B 1 189 ? -0.26 -7.688 -0.442 1 98.5 189 VAL B C 1
ATOM 3202 O O . VAL B 1 189 ? -0.131 -8.875 -0.758 1 98.5 189 VAL B O 1
ATOM 3205 N N . CYS B 1 190 ? -0.368 -7.258 0.803 1 98.38 190 CYS B N 1
ATOM 3206 C CA . CYS B 1 190 ? -0.459 -8.195 1.92 1 98.38 190 CYS B CA 1
ATOM 3207 C C . CYS B 1 190 ? -1.698 -7.918 2.762 1 98.38 190 CYS B C 1
ATOM 3209 O O . CYS B 1 190 ? -1.782 -6.887 3.432 1 98.38 190 CYS B O 1
ATOM 3211 N N . ASP B 1 191 ? -2.586 -8.82 2.771 1 97.31 191 ASP B N 1
ATOM 3212 C CA . ASP B 1 191 ? -3.805 -8.711 3.566 1 97.31 191 ASP B CA 1
ATOM 3213 C C . ASP B 1 191 ? -3.713 -9.562 4.836 1 97.31 191 ASP B C 1
ATOM 3215 O O . ASP B 1 191 ? -2.736 -9.469 5.578 1 97.31 191 ASP B O 1
ATOM 3219 N N . GLY B 1 192 ? -4.73 -10.32 5.125 1 95.25 192 GLY B N 1
ATOM 3220 C CA . GLY B 1 192 ? -4.68 -11.156 6.312 1 95.25 192 GLY B CA 1
ATOM 3221 C C . GLY B 1 192 ? -4.469 -10.367 7.59 1 95.25 192 GLY B C 1
ATOM 3222 O O . GLY B 1 192 ? -5.008 -9.273 7.746 1 95.25 192 GLY B O 1
ATOM 3223 N N . GLU B 1 193 ? -3.787 -10.984 8.555 1 96.75 193 GLU B N 1
ATOM 3224 C CA . GLU B 1 193 ? -3.4 -10.336 9.805 1 96.75 193 GLU B CA 1
ATOM 3225 C C . GLU B 1 193 ? -2.076 -9.594 9.656 1 96.75 193 GLU B C 1
ATOM 3227 O O . GLU B 1 193 ? -1.236 -9.969 8.836 1 96.75 193 GLU B O 1
ATOM 3232 N N . SER B 1 194 ? -1.965 -8.609 10.469 1 96.81 194 SER B N 1
ATOM 3233 C CA . SER B 1 194 ? -0.712 -7.859 10.422 1 96.81 194 SER B CA 1
ATOM 3234 C C . SER B 1 194 ? 0.447 -8.688 10.969 1 96.81 194 SER B C 1
ATOM 3236 O O . SER B 1 194 ? 0.239 -9.609 11.758 1 96.81 194 SER B O 1
ATOM 3238 N N . PHE B 1 195 ? 1.57 -8.383 10.539 1 96.19 195 PHE B N 1
ATOM 3239 C CA . PHE B 1 195 ? 2.865 -8.914 10.953 1 96.19 195 PHE B CA 1
ATOM 3240 C C . PHE B 1 195 ? 3.973 -7.898 10.688 1 96.19 195 PHE B C 1
ATOM 3242 O O . PHE B 1 195 ? 3.723 -6.832 10.125 1 96.19 195 PHE B O 1
ATOM 3249 N N . LEU B 1 196 ? 5.102 -8.102 11.125 1 95.44 196 LEU B N 1
ATOM 3250 C CA . LEU B 1 196 ? 6.254 -7.266 10.812 1 95.44 196 LEU B CA 1
ATOM 3251 C C . LEU B 1 196 ? 7.391 -8.109 10.234 1 95.44 196 LEU B C 1
ATOM 3253 O O . LEU B 1 196 ? 7.945 -8.961 10.93 1 95.44 196 LEU B O 1
ATOM 3257 N N . LYS B 1 197 ? 7.594 -7.926 8.977 1 97.44 197 LYS B N 1
ATOM 3258 C CA . LYS B 1 197 ? 8.672 -8.648 8.312 1 97.44 197 LYS B CA 1
ATOM 3259 C C . LYS B 1 197 ? 9.641 -7.691 7.633 1 97.44 197 LYS B C 1
ATOM 3261 O O . LYS B 1 197 ? 9.234 -6.883 6.793 1 97.44 197 LYS B O 1
ATOM 3266 N N . LYS B 1 198 ? 10.891 -7.738 7.961 1 97.81 198 LYS B N 1
ATOM 3267 C CA . LYS B 1 198 ? 11.93 -6.941 7.309 1 97.81 198 LYS B CA 1
ATOM 3268 C C . LYS B 1 198 ? 12.422 -7.617 6.031 1 97.81 198 LYS B C 1
ATOM 3270 O O . LYS B 1 198 ? 12.312 -8.836 5.891 1 97.81 198 LYS B O 1
ATOM 3275 N N . CYS B 1 199 ? 12.844 -6.84 5.094 1 98.56 199 CYS B N 1
ATOM 3276 C CA . CYS B 1 199 ? 13.461 -7.324 3.865 1 98.56 199 CYS B CA 1
ATOM 3277 C C . CYS B 1 199 ? 14.602 -6.402 3.426 1 98.56 199 CYS B C 1
ATOM 3279 O O . CYS B 1 199 ? 14.883 -5.402 4.086 1 98.56 199 CYS B O 1
ATOM 3281 N N . ARG B 1 200 ? 15.336 -6.867 2.475 1 98.56 200 ARG B N 1
ATOM 3282 C CA . ARG B 1 200 ? 16.375 -6.051 1.862 1 98.56 200 ARG B CA 1
ATOM 3283 C C . ARG B 1 200 ? 15.984 -5.641 0.445 1 98.56 200 ARG B C 1
ATOM 3285 O O . ARG B 1 200 ? 15.75 -6.496 -0.41 1 98.56 200 ARG B O 1
ATOM 3292 N N . ILE B 1 201 ? 15.93 -4.363 0.222 1 98.81 201 ILE B N 1
ATOM 3293 C CA . ILE B 1 201 ? 15.633 -3.875 -1.121 1 98.81 201 ILE B CA 1
ATOM 3294 C C . ILE B 1 201 ? 16.875 -4.02 -2.006 1 98.81 201 ILE B C 1
ATOM 3296 O O . ILE B 1 201 ? 17.906 -3.398 -1.743 1 98.81 201 ILE B O 1
ATOM 3300 N N . GLU B 1 202 ? 16.734 -4.797 -3.043 1 98.44 202 GLU B N 1
ATOM 3301 C CA . GLU B 1 202 ? 17.875 -5.098 -3.906 1 98.44 202 GLU B CA 1
ATOM 3302 C C . GLU B 1 202 ? 17.938 -4.148 -5.098 1 98.44 202 GLU B C 1
ATOM 3304 O O . GLU B 1 202 ? 19.016 -3.686 -5.484 1 98.44 202 GLU B O 1
ATOM 3309 N N . LYS B 1 203 ? 16.797 -3.91 -5.688 1 98.19 203 LYS B N 1
ATOM 3310 C CA . LYS B 1 203 ? 16.75 -3.18 -6.949 1 98.19 203 LYS B CA 1
ATOM 3311 C C . LYS B 1 203 ? 15.5 -2.316 -7.047 1 98.19 203 LYS B C 1
ATOM 3313 O O . LYS B 1 203 ? 14.43 -2.715 -6.586 1 98.19 203 LYS B O 1
ATOM 3318 N N . ILE B 1 204 ? 15.656 -1.137 -7.633 1 98.81 204 ILE B N 1
ATOM 3319 C CA . ILE B 1 204 ? 14.57 -0.25 -8.039 1 98.81 204 ILE B CA 1
ATOM 3320 C C . ILE B 1 204 ? 14.75 0.141 -9.508 1 98.81 204 ILE B C 1
ATOM 3322 O O . ILE B 1 204 ? 15.781 0.687 -9.891 1 98.81 204 ILE B O 1
ATOM 3326 N N . GLU B 1 205 ? 13.734 -0.169 -10.289 1 98.5 205 GLU B N 1
ATOM 3327 C CA . GLU B 1 205 ? 13.867 0.051 -11.727 1 98.5 205 GLU B CA 1
ATOM 3328 C C . GLU B 1 205 ? 12.648 0.779 -12.289 1 98.5 205 GLU B C 1
ATOM 3330 O O . GLU B 1 205 ? 11.516 0.34 -12.102 1 98.5 205 GLU B O 1
ATOM 3335 N N . ARG B 1 206 ? 12.906 1.891 -13.016 1 98.56 206 ARG B N 1
ATOM 3336 C CA . ARG B 1 206 ? 11.82 2.523 -13.766 1 98.56 206 ARG B CA 1
ATOM 3337 C C . ARG B 1 206 ? 11.391 1.655 -14.938 1 98.56 206 ARG B C 1
ATOM 3339 O O . ARG B 1 206 ? 12.227 1.159 -15.695 1 98.56 206 ARG B O 1
ATOM 3346 N N . ILE B 1 207 ? 10.195 1.426 -15.047 1 98.56 207 ILE B N 1
ATOM 3347 C CA . ILE B 1 207 ? 9.586 0.657 -16.125 1 98.56 207 ILE B CA 1
ATOM 3348 C C . ILE B 1 207 ? 8.336 1.376 -16.641 1 98.56 207 ILE B C 1
ATOM 3350 O O . ILE B 1 207 ? 7.336 1.478 -15.922 1 98.56 207 ILE B O 1
ATOM 3354 N N . GLY B 1 208 ? 8.352 1.809 -17.922 1 98.1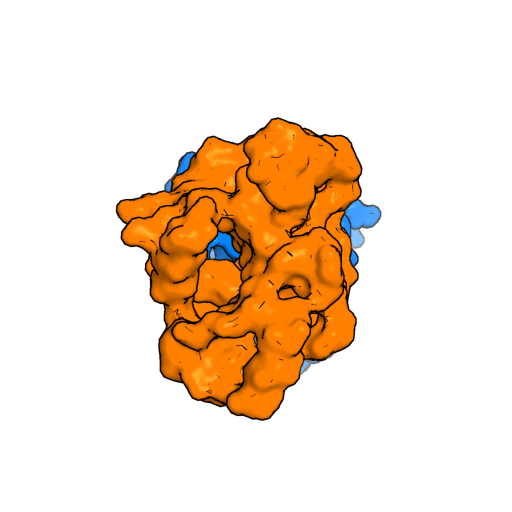2 208 GLY B N 1
ATOM 3355 C CA . GLY B 1 208 ? 7.258 2.65 -18.391 1 98.12 208 GLY B CA 1
ATOM 3356 C C . GLY B 1 208 ? 7.031 3.867 -17.516 1 98.12 208 GLY B C 1
ATOM 3357 O O . GLY B 1 208 ? 7.969 4.617 -17.219 1 98.12 208 GLY B O 1
ATOM 3358 N N . GLU B 1 209 ? 5.754 4.062 -17.078 1 97.69 209 GLU B N 1
ATOM 3359 C CA . GLU B 1 209 ? 5.422 5.23 -16.281 1 97.69 209 GLU B CA 1
ATOM 3360 C C . GLU B 1 209 ? 5.496 4.91 -14.789 1 97.69 209 GLU B C 1
ATOM 3362 O O . GLU B 1 209 ? 5.289 5.793 -13.945 1 97.69 209 GLU B O 1
ATOM 3367 N N . GLY B 1 210 ? 5.781 3.639 -14.469 1 98.62 210 GLY B N 1
ATOM 3368 C CA . GLY B 1 210 ? 5.918 3.221 -13.086 1 98.62 210 GLY B CA 1
ATOM 3369 C C . GLY B 1 210 ? 7.316 2.744 -12.742 1 98.62 210 GLY B C 1
ATOM 3370 O O . GLY B 1 210 ? 8.305 3.262 -13.273 1 98.62 210 GLY B O 1
ATOM 3371 N N . PHE B 1 211 ? 7.367 1.932 -11.734 1 98.94 211 PHE B N 1
ATOM 3372 C CA . PHE B 1 211 ? 8.656 1.372 -11.352 1 98.94 211 PHE B CA 1
ATOM 3373 C C . PHE B 1 211 ? 8.477 0.056 -10.602 1 98.94 211 PHE B C 1
ATOM 3375 O O . PHE B 1 211 ? 7.406 -0.202 -10.039 1 98.94 211 PHE B O 1
ATOM 3382 N N . ALA B 1 212 ? 9.539 -0.801 -10.641 1 98.88 212 ALA B N 1
ATOM 3383 C CA . ALA B 1 212 ? 9.539 -2.076 -9.93 1 98.88 212 ALA B CA 1
ATOM 3384 C C . ALA B 1 212 ? 10.586 -2.086 -8.82 1 98.88 212 ALA B C 1
ATOM 3386 O O . ALA B 1 212 ? 11.688 -1.576 -8.992 1 98.88 212 ALA B O 1
ATOM 3387 N N . VAL B 1 213 ? 10.211 -2.643 -7.691 1 98.94 213 VAL B N 1
ATOM 3388 C CA . VAL B 1 213 ? 11.125 -2.881 -6.578 1 98.94 213 VAL B CA 1
ATOM 3389 C C . VAL B 1 213 ? 11.305 -4.383 -6.367 1 98.94 213 VAL B C 1
ATOM 3391 O O . VAL B 1 213 ? 10.32 -5.129 -6.305 1 98.94 213 VAL B O 1
ATOM 3394 N N . THR B 1 214 ? 12.508 -4.832 -6.293 1 98.88 214 THR B N 1
ATOM 3395 C CA . THR B 1 214 ? 12.812 -6.211 -5.934 1 98.88 214 THR B CA 1
ATOM 3396 C C . THR B 1 214 ? 13.438 -6.285 -4.543 1 98.88 214 THR B C 1
ATOM 3398 O O . THR B 1 214 ? 14.438 -5.613 -4.266 1 98.88 214 THR B O 1
ATOM 3401 N N . ALA B 1 215 ? 12.812 -7.016 -3.705 1 98.88 215 ALA B N 1
ATOM 3402 C CA . ALA B 1 215 ? 13.297 -7.18 -2.336 1 98.88 215 ALA B CA 1
ATOM 3403 C C . ALA B 1 215 ? 13.484 -8.656 -1.996 1 98.88 215 ALA B C 1
ATOM 3405 O O . ALA B 1 215 ? 12.828 -9.523 -2.576 1 98.88 215 ALA B O 1
ATOM 3406 N N . ARG B 1 216 ? 14.383 -8.945 -1.087 1 98.69 216 ARG B N 1
ATOM 3407 C CA . ARG B 1 216 ? 14.672 -10.312 -0.655 1 98.69 216 ARG B CA 1
ATOM 3408 C C . ARG B 1 216 ? 14.453 -10.469 0.847 1 98.69 216 ARG B C 1
ATOM 3410 O O . ARG B 1 216 ? 14.656 -9.523 1.61 1 98.69 216 ARG B O 1
ATOM 3417 N N . PHE B 1 217 ? 14 -11.609 1.165 1 98.25 217 PHE B N 1
ATOM 3418 C CA . PHE B 1 217 ? 13.805 -11.93 2.574 1 98.25 217 PHE B CA 1
ATOM 3419 C C . PHE B 1 217 ? 14.938 -12.812 3.086 1 98.25 217 PHE B C 1
ATOM 3421 O O . PHE B 1 217 ? 15.531 -13.586 2.324 1 98.25 217 PHE B O 1
ATOM 3428 N N . ASN B 1 218 ? 15.336 -12.578 4.383 1 88.69 218 ASN B N 1
ATOM 3429 C CA . ASN B 1 218 ? 16.328 -13.477 4.965 1 88.69 218 ASN B CA 1
ATOM 3430 C C . ASN B 1 218 ? 15.734 -14.859 5.246 1 88.69 218 ASN B C 1
ATOM 3432 O O . ASN B 1 218 ? 14.602 -14.961 5.723 1 88.69 218 ASN B O 1
ATOM 3436 N N . ARG B 1 219 ? 16.344 -15.875 4.754 1 73.69 219 ARG B N 1
ATOM 3437 C CA . ARG B 1 219 ? 15.938 -17.266 4.992 1 73.69 219 ARG B CA 1
ATOM 3438 C C . ARG B 1 219 ? 16.391 -17.734 6.371 1 73.69 219 ARG B C 1
ATOM 3440 O O . ARG B 1 219 ? 17.438 -17.297 6.867 1 73.69 219 ARG B O 1
#

InterPro domains:
  IPR002734 Bacterial bifunctional deaminase-reductase, C-terminal [PF01872] (3-212)
  IPR006401 2,5-diamino-6-hydroxy-4-(5-phosphoribosylamino)pyrimidine 1-reductase, archaeal [TIGR01508] (3-216)
  IPR011549 Riboflavin-specific deaminase, C-terminal [TIGR00227] (1-216)
  IPR024072 Dihydrofolate reductase-like domain superfamily [G3DSA:3.40.430.10] (1-219)
  IPR024072 Dihydrofolate reductase-like domain superfamily [SSF53597] (1-214)
  IPR050765 Riboflavin Biosynthesis HTP Reductase [PTHR38011] (2-205)

Sequence (438 aa):
MRPYVFVNVAASLDGKISDESRKQLRISCEEDLRIVDRLRAESDAIMVGIGTVLADDPRLTVKSAELREKRQKDGKEPNPLRVVVDSRCRVPLTARILNDEARTLVAVSRIAPEEKVREVKKVAEVAVFGEERVELSALLEFLHRKGVRRLMVEGGGTLISSLISQNLVDEIRIYYGPIFIGGRDSPTVCDGESFLKKCRIEKIERIGEGFAVTARFNRMRPYVFVNVAASLDGKISDESRKQLRISCEEDLRIVDRLRAESDAIMVGIGTVLADDPRLTVKSAELREKRQKDGKEPNPLRVVVDSRCRVPLTARILNDEARTLVAVSRIAPEEKVREVKKVAEVAVFGEERVELSALLEFLHRKGVRRLMVEGGGTLISSLISQNLVDEIRIYYGPIFIGGRDSPTVCDGESFLKKCRIEKIERIGEGFAVTARFNR

Organism: Archaeoglobus fulgidus (strain ATCC 49558 / DSM 4304 / JCM 9628 / NBRC 100126 / VC-16) (NCBI:txid224325)

Foldseek 3Di:
DFAAEEEEEEAAPVFFRFALVLADDDFDDPQVVVVVLLVQLVFQEEEEEPSCCVSPLDQQFRDDPVSLVVCVVVVHHSGHEYEYFYAQLPHDPPRNNLDPNHAYEYEYEPNHDPVSQVVSVVRHHYDYAYHRGHDVVVVRVVVVVVVGRGYYYYYDQDVQQVCVQVVNHFKYKYKHGHDDRDHPNGGGNHDDDDDDFDWAWDDWADGPRIIMIMIGGDD/DFAQEEEEEEAAPVFFRFALVLADDDFDDPQVVVVVLLVQLVFQEEEEEPSCCVSPLDLQFRPDPVSLVVCVVVVHHSGHEYEYFYAQLPHDPPRNNLDPNHAYEYEYEPNHDPVSVVVSVVRHHYDYAYHRGHDVVVVRVVVVVVVGRGYYYYYDQDVQQVCVQVVNHFKYKYKHGHDDRDHPNGGGNHDDDDDDFDWAWDDWADGPRIIMIMIGGDD

Solvent-accessible surface area (backbone atoms only — not comparable to full-atom values): 21634 Å² total; per-residue (Å²): 119,61,39,52,28,32,36,45,43,54,20,22,66,40,14,27,56,27,34,66,79,47,49,94,60,88,44,68,49,72,64,47,50,52,51,50,38,52,51,44,54,72,23,46,25,40,34,33,22,46,68,38,44,74,54,63,52,48,62,75,64,45,77,51,64,66,51,22,49,51,29,40,74,70,75,40,65,54,35,29,38,29,35,34,48,23,32,56,54,73,74,58,88,82,38,50,46,52,44,89,84,37,58,31,37,39,36,17,10,65,65,27,51,63,70,53,50,55,60,49,46,75,62,29,50,69,49,76,27,50,54,80,45,52,34,61,70,61,49,37,33,50,40,28,75,72,65,32,52,34,34,36,33,58,27,30,22,52,47,46,24,53,35,51,76,65,70,58,43,46,32,40,35,41,34,31,19,42,33,37,32,30,14,49,72,20,44,24,51,22,13,57,68,55,49,84,41,68,44,44,66,75,45,77,42,81,44,81,72,28,32,34,38,34,32,35,39,85,126,120,60,39,52,27,34,37,45,43,52,20,23,68,41,14,28,55,26,35,64,79,47,49,94,61,91,46,67,49,72,62,50,51,52,51,50,36,51,52,47,54,72,23,46,25,40,32,31,20,46,68,39,44,75,54,64,51,47,64,74,62,46,78,51,64,66,52,21,49,52,29,40,74,72,75,40,62,54,32,29,37,29,34,35,48,25,30,56,53,72,74,58,88,82,37,51,47,53,41,91,83,38,58,32,38,40,36,18,9,65,66,27,51,65,69,52,50,54,60,48,48,75,62,30,50,68,47,76,27,49,53,80,45,52,32,60,70,60,48,38,32,52,40,28,74,72,64,32,52,35,35,37,32,61,27,30,23,50,49,44,25,54,36,52,77,65,69,60,46,45,32,38,36,40,35,31,18,42,32,38,35,32,13,51,71,20,44,25,51,23,13,57,69,55,50,82,43,68,44,44,66,74,46,78,43,82,44,82,72,27,32,34,37,34,30,35,40,85,127

Nearest PDB structures (foldseek):
  5xux-assembly2_C  TM=9.850E-01  e=2.308E-30  Methanosarcina mazei Go1
  5xv0-assembly1_A  TM=9.902E-01  e=4.472E-30  Methanosarcina mazei Go1
  5xv2-assembly1_A-2  TM=9.872E-01  e=6.415E-30  Methanosarcina mazei Go1
  5xv0-assembly3_E  TM=9.889E-01  e=1.893E-29  Methanosarcina mazei Go1
  6p8c-assembly1_B  TM=9.399E-01  e=1.320E-29  Methanothermobacter thermautotrophicus str. Delta H

Radius of gyration: 24.4 Å; Cα contacts (8 Å, |Δi|>4): 1108; chains: 2; bounding box: 41×72×56 Å